Protein AF-A0A3D4P6A5-F1 (afdb_monomer)

Radius of gyration: 37.64 Å; Cα contacts (8 Å, |Δi|>4): 726; chains: 1; bounding box: 99×92×108 Å

pLDDT: mean 72.04, std 23.47, range [25.61, 98.5]

Mean predicted aligned error: 20.97 Å

Sequence (626 aa):
MYIVETNQNKIKKKSESKITTDLSWNLFAGAGEKFLGFKFADRDLQDDGTWAIVKKSKWDVDEKMWVANYDHPEYWTVPENRNVWQHSVLLKHLQGKHRGIVATSDSGVSDVPFIAADIDRHHNENAEKHIERVIRVGRQCILMFPHLRWLVEVNPNNGSSKIYGFGRKAIGICKARIMAEKLHSVVVQITGQNTEVFPHNMPQILLPFRRDKITIIAGGELNKVDRYKIINRKRVPYITYSMCEFHEWWRGSQQYDEKALIETLEKACACQVMSPIGDIAITKSLSLAQQMMEQAYREAMGFTNSDDVDVQGFALKSSEPPTGSANRISKPNGRLPKNSSQILDSIRKNPNAFDRKREFSLWLSRRLRRVPTVDEVLDAYKEHKMFNGLWEDKELKRRADFRAILPYVAKSFDASMCGHDKSQRPELDQKINLWKGRATSTFVWQTKFTTIINQKRKVDEYGTVTYSNGKKRKVCGKKLPLVMAIVEQVRSDKSDGGIPRDSIQGWWEDLADEGKLPKWSIDTWQAYRQILVQIGWICVNHDYSHRQHKAKTCKITYGNEPLVGTIYTYPSNTYSNTTTSIIVVTHSSQENLASDNDLIPRPPPMAQPPPIRRFLPSFEEQISWN

Nearest PDB structures (foldseek):
  5enq-assembly1_B  TM=6.285E-01  e=1.179E+00  Escherichia coli K-12
  4u8v-assembly1_B  TM=6.200E-01  e=1.120E+00  Escherichia coli
  7cz9-assembly2_E  TM=6.685E-01  e=4.258E+00  Klebsiella pneumoniae
  8yr0-assembly1_C  TM=6.881E-01  e=6.421E+00  Acinetobacter baumannii
  7wlv-assembly2_E  TM=3.736E-01  e=8.300E+00  Burkholderia pseudomallei K96243

Structure (mmCIF, N/CA/C/O backbone):
data_AF-A0A3D4P6A5-F1
#
_entry.id   AF-A0A3D4P6A5-F1
#
loop_
_atom_site.group_PDB
_atom_site.id
_atom_site.type_symbol
_atom_site.label_atom_id
_atom_site.label_alt_id
_atom_site.label_comp_id
_atom_site.label_asym_id
_atom_site.label_entity_id
_atom_site.label_seq_id
_atom_site.pdbx_PDB_ins_code
_atom_site.Cartn_x
_atom_site.Cartn_y
_atom_site.Cartn_z
_atom_site.occupancy
_atom_site.B_iso_or_equiv
_atom_site.auth_seq_id
_atom_site.auth_comp_id
_atom_site.auth_asym_id
_atom_site.auth_atom_id
_atom_site.pdbx_PDB_model_num
ATOM 1 N N . MET A 1 1 ? -42.056 27.464 -9.623 1.00 37.59 1 MET A N 1
ATOM 2 C CA . MET A 1 1 ? -41.024 26.913 -8.719 1.00 37.59 1 MET A CA 1
ATOM 3 C C . MET A 1 1 ? -41.623 25.664 -8.085 1.00 37.59 1 MET A C 1
ATOM 5 O O . MET A 1 1 ? -42.466 25.789 -7.212 1.00 37.59 1 MET A O 1
ATOM 9 N N . TYR A 1 2 ? -41.332 24.478 -8.626 1.00 27.17 2 TYR A N 1
ATOM 10 C CA . TYR A 1 2 ? -41.887 23.222 -8.111 1.00 27.17 2 TYR A CA 1
ATOM 11 C C . TYR A 1 2 ? -40.980 22.710 -6.991 1.00 27.17 2 TYR A C 1
ATOM 13 O O . TYR A 1 2 ? -39.830 22.353 -7.243 1.00 27.17 2 TYR A O 1
ATOM 21 N N . ILE A 1 3 ? -41.489 22.708 -5.759 1.00 34.50 3 ILE A N 1
ATOM 22 C CA . ILE A 1 3 ? -40.856 22.022 -4.633 1.00 34.50 3 ILE A CA 1
ATOM 23 C C . ILE A 1 3 ? -41.102 20.532 -4.859 1.00 34.50 3 ILE A C 1
ATOM 25 O O . ILE A 1 3 ? -42.204 20.028 -4.661 1.00 34.50 3 ILE A O 1
ATOM 29 N N . VAL A 1 4 ? -40.079 19.838 -5.349 1.00 32.28 4 VAL A N 1
ATOM 30 C CA . VAL A 1 4 ? -40.067 18.378 -5.375 1.00 32.28 4 VAL A CA 1
ATOM 31 C C . VAL A 1 4 ? -39.763 17.927 -3.951 1.00 32.28 4 VAL A C 1
ATOM 33 O O . VAL A 1 4 ? -38.607 17.914 -3.532 1.00 32.28 4 VAL A O 1
ATOM 36 N N . GLU A 1 5 ? -40.801 17.573 -3.194 1.00 36.47 5 GLU A N 1
ATOM 37 C CA . GLU A 1 5 ? -40.647 16.767 -1.984 1.00 36.47 5 GLU A CA 1
ATOM 38 C C . GLU A 1 5 ? -40.090 15.403 -2.400 1.00 36.47 5 GLU A C 1
ATOM 40 O O . GLU A 1 5 ? -40.808 14.471 -2.766 1.00 36.47 5 GLU A O 1
ATOM 45 N N . THR A 1 6 ? -38.764 15.278 -2.397 1.00 38.69 6 THR A N 1
ATOM 46 C CA . THR A 1 6 ? -38.132 13.968 -2.482 1.00 38.69 6 THR A CA 1
ATOM 47 C C . THR A 1 6 ? -38.554 13.191 -1.249 1.00 38.69 6 THR A C 1
ATOM 49 O O . THR A 1 6 ? -38.114 13.514 -0.146 1.00 38.69 6 THR A O 1
ATOM 52 N N . ASN A 1 7 ? -39.395 12.176 -1.460 1.00 37.88 7 ASN A N 1
ATOM 53 C CA . ASN A 1 7 ? -39.686 11.093 -0.529 1.00 37.88 7 ASN A CA 1
ATOM 54 C C . ASN A 1 7 ? -38.383 10.638 0.145 1.00 37.88 7 ASN A C 1
ATOM 56 O O . ASN A 1 7 ? -37.643 9.800 -0.379 1.00 37.88 7 ASN A O 1
ATOM 60 N N . GLN A 1 8 ? -38.084 11.211 1.313 1.00 40.34 8 GLN A N 1
ATOM 61 C CA . GLN A 1 8 ? -37.058 10.719 2.211 1.00 40.34 8 GLN A CA 1
ATOM 62 C C . GLN A 1 8 ? -37.577 9.388 2.737 1.00 40.34 8 GLN A C 1
ATOM 64 O O . GLN A 1 8 ? -38.232 9.307 3.775 1.00 40.34 8 GLN A O 1
ATOM 69 N N . ASN A 1 9 ? -37.312 8.328 1.973 1.00 41.47 9 ASN A N 1
ATOM 70 C CA . ASN A 1 9 ? -37.390 6.960 2.446 1.00 41.47 9 ASN A CA 1
ATOM 71 C C . ASN A 1 9 ? -36.757 6.938 3.836 1.00 41.47 9 ASN A C 1
ATOM 73 O O . ASN A 1 9 ? -35.557 7.184 3.954 1.00 41.47 9 ASN A O 1
ATOM 77 N N . LYS A 1 10 ? -37.562 6.695 4.882 1.00 47.38 10 LYS A N 1
ATOM 78 C CA . LYS A 1 10 ? -37.091 6.503 6.258 1.00 47.38 10 LYS A CA 1
ATOM 79 C C . LYS A 1 10 ? -36.053 5.386 6.229 1.00 47.38 10 LYS A C 1
ATOM 81 O O . LYS A 1 10 ? -36.399 4.206 6.299 1.00 47.38 10 LYS A O 1
ATOM 86 N N . ILE A 1 11 ? -34.779 5.747 6.088 1.00 57.59 11 ILE A N 1
ATOM 87 C CA . ILE A 1 11 ? -33.668 4.812 6.197 1.00 57.59 11 ILE A CA 1
ATOM 88 C C . ILE A 1 11 ? -33.761 4.297 7.628 1.00 57.59 11 ILE A C 1
ATOM 90 O O . ILE A 1 11 ? -33.470 5.031 8.572 1.00 57.59 11 ILE A O 1
ATOM 94 N N . LYS A 1 12 ? -34.254 3.064 7.801 1.00 73.69 12 LYS A N 1
ATOM 95 C CA . LYS A 1 12 ? -34.330 2.426 9.117 1.00 73.69 12 LYS A CA 1
ATOM 96 C C . LYS A 1 12 ? -32.937 2.515 9.737 1.00 73.69 12 LYS A C 1
ATOM 98 O O . LYS A 1 12 ? -31.997 1.926 9.197 1.00 73.69 12 LYS A O 1
ATOM 103 N N . LYS A 1 13 ? -32.803 3.273 10.834 1.00 82.75 13 LYS A N 1
ATOM 104 C CA . LYS A 1 13 ? -31.549 3.354 11.589 1.00 82.75 13 LYS A CA 1
ATOM 105 C C . LYS A 1 13 ? -31.139 1.925 11.938 1.00 82.75 13 LYS A C 1
ATOM 107 O O . LYS A 1 13 ? -31.912 1.177 12.538 1.00 82.75 13 LYS A O 1
ATOM 112 N N . LYS A 1 14 ? -29.960 1.512 11.471 1.00 88.81 14 LYS A N 1
ATOM 113 C CA . LYS A 1 14 ? -29.416 0.192 11.797 1.00 88.81 14 LYS A CA 1
ATOM 114 C C . LYS A 1 14 ? -29.109 0.160 13.293 1.00 88.81 14 LYS A C 1
ATOM 116 O O . LYS A 1 14 ? -28.666 1.158 13.847 1.00 88.81 14 LYS A O 1
ATOM 121 N N . SER A 1 15 ? -29.334 -0.982 13.936 1.00 89.75 15 SER A N 1
ATOM 122 C CA . SER A 1 15 ? -28.967 -1.157 15.342 1.00 89.75 15 SER A CA 1
ATOM 123 C C . SER A 1 15 ? -27.446 -1.233 15.519 1.00 89.75 15 SER A C 1
ATOM 125 O O . SER A 1 15 ? -26.726 -1.659 14.614 1.00 89.75 15 SER A O 1
ATOM 127 N N . GLU A 1 16 ? -26.972 -0.918 16.724 1.00 89.25 16 GLU A N 1
ATOM 128 C CA . GLU A 1 16 ? -25.567 -1.014 17.146 1.00 89.25 16 GLU A CA 1
ATOM 129 C C . GLU A 1 16 ? -24.942 -2.386 16.828 1.00 89.25 16 GLU A C 1
ATOM 131 O O . GLU A 1 16 ? -23.838 -2.493 16.287 1.00 89.25 16 GLU A O 1
ATOM 136 N N . SER A 1 17 ? -25.687 -3.465 17.089 1.00 85.81 17 SER A N 1
ATOM 137 C CA . SER A 1 17 ? -25.273 -4.839 16.778 1.00 85.81 17 SER A CA 1
ATOM 138 C C . SER A 1 17 ? -25.126 -5.076 15.270 1.00 85.81 17 SER A C 1
ATOM 140 O O . SER A 1 17 ? -24.140 -5.676 14.824 1.00 85.81 17 SER A O 1
ATOM 142 N N . LYS A 1 18 ? -26.064 -4.557 14.466 1.00 87.12 18 LYS A N 1
ATOM 143 C CA . LYS A 1 18 ? -26.013 -4.690 13.010 1.00 87.12 18 LYS A CA 1
ATOM 144 C C . LYS A 1 18 ? -24.845 -3.901 12.421 1.00 87.12 18 LYS A C 1
ATOM 146 O O . LYS A 1 18 ? -24.122 -4.448 11.596 1.00 87.12 18 LYS A O 1
ATOM 151 N N . ILE A 1 19 ? -24.618 -2.669 12.882 1.00 90.50 19 ILE A N 1
ATOM 152 C CA . ILE A 1 19 ? -23.473 -1.856 12.448 1.00 90.50 19 ILE A CA 1
ATOM 153 C C . ILE A 1 19 ? -22.151 -2.508 12.851 1.00 90.50 19 ILE A C 1
ATOM 155 O O . ILE A 1 19 ? -21.267 -2.624 12.013 1.00 90.50 19 ILE A O 1
ATOM 159 N N . THR A 1 20 ? -22.034 -3.021 14.079 1.00 89.00 20 THR A N 1
ATOM 160 C CA . THR A 1 20 ? -20.831 -3.756 14.518 1.00 89.00 20 THR A CA 1
ATOM 161 C C . THR A 1 20 ? -20.535 -4.936 13.591 1.00 89.00 20 THR A C 1
ATOM 163 O O . THR A 1 20 ? -19.392 -5.150 13.196 1.00 89.00 20 THR A O 1
ATOM 166 N N . THR A 1 21 ? -21.570 -5.687 13.207 1.00 83.81 21 THR A N 1
ATOM 167 C CA . THR A 1 21 ? -21.429 -6.817 12.280 1.00 83.81 21 THR A CA 1
ATOM 168 C C . THR A 1 21 ? -20.979 -6.346 10.896 1.00 83.81 21 THR A C 1
ATOM 170 O O . THR A 1 21 ? -20.052 -6.917 10.329 1.00 83.81 21 THR A O 1
ATOM 173 N N . ASP A 1 22 ? -21.594 -5.286 10.363 1.00 85.00 22 ASP A N 1
ATOM 174 C CA . ASP A 1 22 ? -21.256 -4.728 9.048 1.00 85.00 22 ASP A CA 1
ATOM 175 C C . ASP A 1 22 ? -19.819 -4.157 9.023 1.00 85.00 22 ASP A C 1
ATOM 177 O O . ASP A 1 22 ? -19.070 -4.387 8.073 1.00 85.00 22 ASP A O 1
ATOM 181 N N . LEU A 1 23 ? -19.391 -3.468 10.086 1.00 86.69 23 LEU A N 1
ATOM 182 C CA . LEU A 1 23 ? -18.017 -2.983 10.254 1.00 86.69 23 LEU A CA 1
ATOM 183 C C . LEU A 1 23 ? -17.017 -4.128 10.374 1.00 86.69 23 LEU A C 1
ATOM 185 O O . LEU A 1 23 ? -15.954 -4.065 9.770 1.00 86.69 23 LEU A O 1
ATOM 189 N N . SER A 1 24 ? -17.359 -5.193 11.100 1.00 82.19 24 SER A N 1
ATOM 190 C CA . SER A 1 24 ? -16.510 -6.381 11.210 1.00 82.19 24 SER A CA 1
ATOM 191 C C . SER A 1 24 ? -16.230 -7.021 9.851 1.00 82.19 24 SER A C 1
ATOM 193 O O . SER A 1 24 ? -15.202 -7.664 9.688 1.00 82.19 24 SER A O 1
ATOM 195 N N . TRP A 1 25 ? -17.115 -6.866 8.870 1.00 75.31 25 TRP A N 1
ATOM 196 C CA . TRP A 1 25 ? -16.825 -7.301 7.508 1.00 75.31 25 TRP A CA 1
ATOM 197 C C . TRP A 1 25 ? -15.890 -6.339 6.794 1.00 75.31 25 TRP A C 1
ATOM 199 O O . TRP A 1 25 ? -14.919 -6.779 6.195 1.00 75.31 25 TRP A O 1
ATOM 209 N N . ASN A 1 26 ? -16.134 -5.035 6.892 1.00 74.12 26 ASN A N 1
ATOM 210 C CA . ASN A 1 26 ? -15.316 -4.052 6.186 1.00 74.12 26 ASN A CA 1
ATOM 211 C C . ASN A 1 26 ? -13.897 -3.913 6.752 1.00 74.12 26 ASN A C 1
ATOM 213 O O . ASN A 1 26 ? -12.964 -3.683 5.989 1.00 74.12 26 ASN A O 1
ATOM 217 N N . LEU A 1 27 ? -13.733 -4.060 8.068 1.00 75.38 27 LEU A N 1
ATOM 218 C CA . LEU A 1 27 ? -12.436 -3.969 8.736 1.00 75.38 27 LEU A CA 1
ATOM 219 C C . LEU A 1 27 ? -11.581 -5.232 8.547 1.00 75.38 27 LEU A C 1
ATOM 221 O O . LEU A 1 27 ? -10.366 -5.171 8.689 1.00 75.38 27 LEU A O 1
ATOM 225 N N . PHE A 1 28 ? -12.200 -6.371 8.221 1.00 68.19 28 PHE A N 1
ATOM 226 C CA . PHE A 1 28 ? -11.521 -7.673 8.155 1.00 68.19 28 PHE A CA 1
ATOM 227 C C . PHE A 1 28 ? -11.743 -8.416 6.829 1.00 68.19 28 PHE A C 1
ATOM 229 O O . PHE A 1 28 ? -11.524 -9.629 6.750 1.00 68.19 28 PHE A O 1
ATOM 236 N N . ALA A 1 29 ? -12.219 -7.734 5.788 1.00 62.31 29 ALA A N 1
ATOM 237 C CA . ALA A 1 29 ? -12.247 -8.265 4.428 1.00 62.31 29 ALA A CA 1
ATOM 238 C C . ALA A 1 29 ? -10.860 -8.091 3.792 1.00 62.31 29 ALA A C 1
ATOM 240 O O . ALA A 1 29 ? -10.313 -6.994 3.824 1.00 62.31 29 ALA A O 1
ATOM 241 N N . GLY A 1 30 ? -10.291 -9.165 3.236 1.00 51.66 30 GLY A N 1
ATOM 242 C CA . GLY A 1 30 ? -8.973 -9.148 2.578 1.00 51.66 30 GLY A CA 1
ATOM 243 C C . GLY A 1 30 ? -7.758 -9.212 3.519 1.00 51.66 30 GLY A C 1
ATOM 244 O O . GLY A 1 30 ? -6.651 -9.499 3.068 1.00 51.66 30 GLY A O 1
ATOM 245 N N . ALA A 1 31 ? -7.953 -9.034 4.829 1.00 56.38 31 ALA A N 1
ATOM 246 C CA . ALA A 1 31 ? -6.974 -9.447 5.833 1.00 56.38 31 ALA A CA 1
ATOM 247 C C . ALA A 1 31 ? -6.941 -10.987 5.844 1.00 56.38 31 ALA A C 1
ATOM 249 O O . ALA A 1 31 ? -8.007 -11.573 6.022 1.00 56.38 31 ALA A O 1
ATOM 250 N N . GLY A 1 32 ? -5.775 -11.591 5.577 1.00 57.69 32 GLY A N 1
ATOM 251 C CA . GLY A 1 32 ? -5.526 -13.026 5.323 1.00 57.69 32 GLY A CA 1
ATOM 252 C C . GLY A 1 32 ? -6.015 -13.993 6.413 1.00 57.69 32 GLY A C 1
ATOM 253 O O . GLY A 1 32 ? -7.202 -14.020 6.724 1.00 57.69 32 GLY A O 1
ATOM 254 N N . GLU A 1 33 ? -5.150 -14.839 6.983 1.00 55.34 33 GLU A N 1
ATOM 255 C CA . GLU A 1 33 ? -5.530 -15.546 8.216 1.00 55.34 33 GLU A CA 1
ATOM 256 C C . GLU A 1 33 ? -5.775 -14.501 9.306 1.00 55.34 33 GLU A C 1
ATOM 258 O O . GLU A 1 33 ? -5.005 -13.558 9.493 1.00 55.34 33 GLU A O 1
ATOM 263 N N . LYS A 1 34 ? -6.940 -14.565 9.945 1.00 57.44 34 LYS A N 1
ATOM 264 C CA . LYS A 1 34 ? -7.447 -13.432 10.713 1.00 57.44 34 LYS A CA 1
ATOM 265 C C . LYS A 1 34 ? -7.092 -13.650 12.174 1.00 57.44 34 LYS A C 1
ATOM 267 O O . LYS A 1 34 ? -7.669 -14.496 12.839 1.00 57.44 34 LYS A O 1
ATOM 272 N N . PHE A 1 35 ? -6.130 -12.910 12.698 1.00 55.94 35 PHE A N 1
ATOM 273 C CA . PHE A 1 35 ? -5.665 -13.088 14.072 1.00 55.94 35 PHE A CA 1
ATOM 274 C C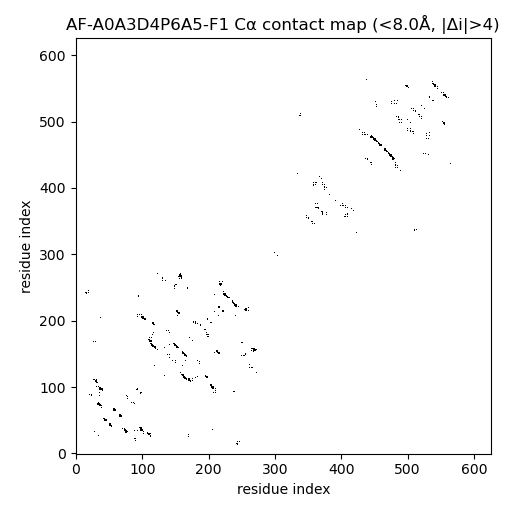 . PHE A 1 35 ? -6.630 -12.406 15.058 1.00 55.94 35 PHE A C 1
ATOM 276 O O . PHE A 1 35 ? -6.872 -11.202 14.975 1.00 55.94 35 PHE A O 1
ATOM 283 N N . LEU A 1 36 ? -7.180 -13.138 16.039 1.00 53.84 36 LEU A N 1
ATOM 284 C CA . LEU A 1 36 ? -7.924 -12.519 17.155 1.00 53.84 36 LEU A CA 1
ATOM 285 C C . LEU A 1 36 ? -6.976 -11.800 18.124 1.00 53.84 36 LEU A C 1
ATOM 287 O O . LEU A 1 36 ? -7.424 -11.020 18.964 1.00 53.84 36 LEU A O 1
ATOM 291 N N . GLY A 1 37 ? -5.669 -12.012 17.969 1.00 59.12 37 GLY A N 1
ATOM 292 C CA . GLY A 1 37 ? -4.633 -11.473 18.830 1.00 59.12 37 GLY A CA 1
ATOM 293 C C . GLY A 1 37 ? -4.553 -12.194 20.173 1.00 59.12 37 GLY A C 1
ATOM 294 O O . GLY A 1 37 ? -5.185 -13.227 20.395 1.00 59.12 37 GLY A O 1
ATOM 295 N N . PHE A 1 38 ? -3.774 -11.628 21.090 1.00 58.22 38 PHE A N 1
ATOM 296 C CA . PHE A 1 38 ? -3.602 -12.183 22.430 1.00 58.22 38 PHE A CA 1
ATOM 297 C C . PHE A 1 38 ? -4.849 -11.949 23.287 1.00 58.22 38 PHE A C 1
ATOM 299 O O . PHE A 1 38 ? -5.415 -10.845 23.304 1.00 58.22 38 PHE A O 1
ATOM 306 N N . LYS A 1 39 ? -5.275 -12.990 24.008 1.00 63.34 39 LYS A N 1
ATOM 307 C CA . LYS A 1 39 ? -6.308 -12.879 25.039 1.00 63.34 39 LYS A CA 1
ATOM 308 C C . LYS A 1 39 ? -5.800 -11.941 26.143 1.00 63.34 39 LYS A C 1
ATOM 310 O O . LYS A 1 39 ? -4.630 -11.998 26.516 1.00 63.34 39 LYS A O 1
ATOM 315 N N . PHE A 1 40 ? -6.650 -11.053 26.654 1.00 59.03 40 PHE A N 1
ATOM 316 C CA . PHE A 1 40 ? -6.296 -10.310 27.863 1.00 59.03 40 PHE A CA 1
ATOM 317 C C . PHE A 1 40 ? -6.134 -11.292 29.027 1.00 59.03 40 PHE A C 1
ATOM 319 O O . PHE A 1 40 ? -6.853 -12.289 29.106 1.00 59.03 40 PHE A O 1
ATOM 326 N N . ALA A 1 41 ? -5.212 -10.987 29.941 1.00 58.19 41 ALA A N 1
ATOM 327 C CA . ALA A 1 41 ? -5.218 -11.618 31.250 1.00 58.19 41 ALA A CA 1
ATOM 328 C C . ALA A 1 41 ? -6.599 -11.448 31.873 1.00 58.19 41 ALA A C 1
ATOM 330 O O . ALA A 1 41 ? -7.063 -10.317 32.032 1.00 58.19 41 ALA A O 1
ATOM 331 N N . ASP A 1 42 ? -7.252 -12.573 32.177 1.00 60.97 42 ASP A N 1
ATOM 332 C CA . ASP A 1 42 ? -8.424 -12.553 33.039 1.00 60.97 42 ASP A CA 1
ATOM 333 C C . ASP A 1 42 ? -7.918 -11.941 34.356 1.00 60.97 42 ASP A C 1
ATOM 335 O O . ASP A 1 42 ? -6.938 -12.420 34.930 1.00 60.97 42 ASP A O 1
ATOM 339 N N . ARG A 1 43 ? -8.490 -10.807 34.765 1.00 56.19 43 ARG A N 1
ATOM 340 C CA . ARG A 1 43 ? -8.170 -10.158 36.036 1.00 56.19 43 ARG A CA 1
ATOM 341 C C . ARG A 1 43 ? -9.418 -10.176 36.895 1.00 56.19 43 ARG A C 1
ATOM 343 O O . ARG A 1 43 ? -10.472 -9.762 36.415 1.00 56.19 43 ARG A O 1
ATOM 350 N N . ASP A 1 44 ? -9.270 -10.609 38.136 1.00 62.03 44 ASP A N 1
ATOM 351 C CA . ASP A 1 44 ? -10.329 -10.549 39.135 1.00 62.03 44 ASP A CA 1
ATOM 352 C C . ASP A 1 44 ? -10.042 -9.377 40.069 1.00 62.03 44 ASP A C 1
ATOM 354 O O . ASP A 1 44 ? -8.917 -9.216 40.559 1.00 62.03 44 ASP A O 1
ATOM 358 N N . LEU A 1 45 ? -11.066 -8.549 40.283 1.00 53.56 45 LEU A N 1
ATOM 359 C CA . LEU A 1 45 ? -11.047 -7.527 41.319 1.00 53.56 45 LEU A CA 1
ATOM 360 C C . LEU A 1 45 ? -11.026 -8.258 42.663 1.00 53.56 45 LEU A C 1
ATOM 362 O O . LEU A 1 45 ? -11.947 -9.013 42.967 1.00 53.56 45 LEU A O 1
ATOM 366 N N . GLN A 1 46 ? -9.943 -8.083 43.402 1.00 72.94 46 GLN A N 1
ATOM 367 C CA . GLN A 1 46 ? -9.762 -8.631 44.735 1.00 72.94 46 GLN A CA 1
ATOM 368 C C . GLN A 1 46 ? -10.551 -7.800 45.751 1.00 72.94 46 GLN A C 1
ATOM 370 O O . GLN A 1 46 ? -10.932 -6.658 45.481 1.00 72.94 46 GLN A O 1
ATOM 375 N N . ASP A 1 47 ? -10.757 -8.366 46.938 1.00 61.62 47 ASP A N 1
ATOM 376 C CA . ASP A 1 47 ? -11.489 -7.712 48.030 1.00 61.62 47 ASP A CA 1
ATOM 377 C C . ASP A 1 47 ? -10.823 -6.401 48.492 1.00 61.62 47 ASP A C 1
ATOM 379 O O . ASP A 1 47 ? -11.493 -5.512 49.012 1.00 61.62 47 ASP A O 1
ATOM 383 N N . ASP A 1 48 ? -9.518 -6.246 48.253 1.00 64.81 48 ASP A N 1
ATOM 384 C CA . ASP A 1 48 ? -8.746 -5.031 48.545 1.00 64.81 48 ASP A CA 1
ATOM 385 C C . ASP A 1 48 ? -8.846 -3.947 47.448 1.00 64.81 48 ASP A C 1
ATOM 387 O O . ASP A 1 48 ? -8.201 -2.901 47.533 1.00 64.81 48 ASP A O 1
ATOM 391 N N . GLY A 1 49 ? -9.645 -4.187 46.403 1.00 56.50 49 GLY A N 1
ATOM 392 C CA . GLY A 1 49 ? -9.819 -3.285 45.265 1.00 56.50 49 GLY A CA 1
ATOM 393 C C . GLY A 1 49 ? -8.705 -3.360 44.214 1.00 56.50 49 GLY A C 1
ATOM 394 O O . GLY A 1 49 ? -8.769 -2.648 43.206 1.00 56.50 49 GLY A O 1
ATOM 395 N N . THR A 1 50 ? -7.698 -4.219 44.395 1.00 53.78 50 THR A N 1
ATOM 396 C CA . THR A 1 50 ? -6.659 -4.457 43.389 1.00 53.78 50 THR A CA 1
ATOM 397 C C . THR A 1 50 ? -7.130 -5.456 42.332 1.00 53.78 50 THR A C 1
ATOM 399 O O . THR A 1 50 ? -8.012 -6.279 42.555 1.00 53.78 50 THR A O 1
ATOM 402 N N . TRP A 1 51 ? -6.561 -5.389 41.129 1.00 53.75 51 TRP A N 1
ATOM 403 C CA . TRP A 1 51 ? -6.845 -6.360 40.071 1.00 53.75 51 TRP A CA 1
ATOM 404 C C . TRP A 1 51 ? -5.728 -7.401 40.020 1.00 53.75 51 TRP A C 1
ATOM 406 O O . TRP A 1 51 ? -4.643 -7.106 39.513 1.00 53.75 51 TRP A O 1
ATOM 416 N N . ALA A 1 52 ? -5.992 -8.624 40.481 1.00 63.03 52 ALA A N 1
ATOM 417 C CA . ALA A 1 52 ? -5.040 -9.725 40.364 1.00 63.03 52 ALA A CA 1
ATOM 418 C C . ALA A 1 52 ? -5.262 -10.496 39.060 1.00 63.03 52 ALA A C 1
ATOM 420 O O . ALA A 1 52 ? -6.392 -10.705 38.621 1.00 63.03 52 ALA A O 1
ATOM 421 N N . ILE A 1 53 ? -4.173 -10.934 38.426 1.00 58.84 53 ILE A N 1
ATOM 422 C CA . ILE A 1 53 ? -4.247 -11.820 37.263 1.00 58.84 53 ILE A CA 1
ATOM 423 C C . ILE A 1 53 ? -4.742 -13.191 37.734 1.00 58.84 53 ILE A C 1
ATOM 425 O O . ILE A 1 53 ? -4.086 -13.847 38.542 1.00 58.84 53 ILE A O 1
ATOM 429 N N . VAL A 1 54 ? -5.867 -13.647 37.185 1.00 61.41 54 VAL A N 1
ATOM 430 C CA . VAL A 1 54 ? -6.406 -14.985 37.418 1.00 61.41 54 VAL A CA 1
ATOM 431 C C . VAL A 1 54 ? -5.446 -15.985 36.782 1.00 61.41 54 VAL A C 1
ATOM 433 O O . VAL A 1 54 ? -5.448 -16.199 35.566 1.00 61.41 54 VAL A O 1
ATOM 436 N N . LYS A 1 55 ? -4.577 -16.599 37.590 1.00 52.25 55 LYS A N 1
ATOM 437 C CA . LYS A 1 55 ? -3.739 -17.721 37.153 1.00 52.25 55 LYS A CA 1
ATOM 438 C C . LYS A 1 55 ? -4.637 -18.934 36.896 1.00 52.25 55 LYS A C 1
ATOM 440 O O . LYS A 1 55 ? -4.811 -19.782 37.761 1.00 52.25 55 LYS A O 1
ATOM 445 N N . LYS A 1 56 ? -5.205 -19.052 35.695 1.00 49.28 56 LYS A N 1
ATOM 446 C CA . LYS A 1 56 ? -5.666 -20.354 35.195 1.00 49.28 56 LYS A CA 1
ATOM 447 C C . LYS A 1 56 ? -4.453 -21.087 34.645 1.00 49.28 56 LYS A C 1
ATOM 449 O O . LYS A 1 56 ? -4.164 -21.004 33.457 1.00 49.28 56 LYS A O 1
ATOM 454 N N . SER A 1 57 ? -3.701 -21.733 35.522 1.00 43.31 57 SER A N 1
ATOM 455 C CA . SER A 1 57 ? -2.620 -22.627 35.132 1.00 43.31 57 SER A CA 1
ATOM 456 C C . SER A 1 57 ? -3.212 -23.995 34.773 1.00 43.31 57 SER A C 1
ATOM 458 O O . SER A 1 57 ? -4.076 -24.511 35.484 1.00 43.31 57 SER A O 1
ATOM 460 N N . LYS A 1 58 ? -2.792 -24.571 33.643 1.00 44.59 58 LYS A N 1
ATOM 461 C CA . LYS A 1 58 ? -3.020 -25.989 33.339 1.00 44.59 58 LYS A CA 1
ATOM 462 C C . LYS A 1 58 ? -1.695 -26.688 33.629 1.00 44.59 58 LYS A C 1
ATOM 464 O O . LYS A 1 58 ? -0.648 -26.183 33.240 1.00 44.59 58 LYS A O 1
ATOM 469 N N . TRP A 1 59 ? -1.730 -27.779 34.386 1.00 44.09 59 TRP A N 1
ATOM 470 C CA . TRP A 1 59 ? -0.539 -28.597 34.592 1.00 44.09 59 TRP A CA 1
ATOM 471 C C . TRP A 1 59 ? -0.246 -29.316 33.278 1.00 44.09 59 TRP A C 1
ATOM 473 O O . TRP A 1 59 ? -1.082 -30.102 32.821 1.00 44.09 59 TRP A O 1
ATOM 483 N N . ASP A 1 60 ? 0.879 -28.987 32.648 1.00 51.00 60 ASP A N 1
ATOM 484 C CA . ASP A 1 60 ? 1.352 -29.736 31.493 1.00 51.00 60 ASP A CA 1
ATOM 485 C C . ASP A 1 60 ? 2.076 -30.984 32.005 1.00 51.00 60 ASP A C 1
ATOM 487 O O . ASP A 1 60 ? 3.044 -30.900 32.767 1.00 51.00 60 ASP A O 1
ATOM 491 N N . VAL A 1 61 ? 1.527 -32.150 31.667 1.00 57.22 61 VAL A N 1
ATOM 492 C CA . VAL A 1 61 ? 2.007 -33.439 32.176 1.00 57.22 61 VAL A CA 1
ATOM 493 C C . VAL A 1 61 ? 3.351 -33.793 31.541 1.00 57.22 61 VAL A C 1
ATOM 495 O O . VAL A 1 61 ? 4.181 -34.413 32.209 1.00 57.22 61 VAL A O 1
ATOM 498 N N . ASP A 1 62 ? 3.585 -33.346 30.307 1.00 57.69 62 ASP A N 1
ATOM 499 C CA . ASP A 1 62 ? 4.784 -33.684 29.542 1.00 57.69 62 ASP A CA 1
ATOM 500 C C . ASP A 1 62 ? 5.967 -32.787 29.937 1.00 57.69 62 ASP A C 1
ATOM 502 O O . ASP A 1 62 ? 7.102 -33.256 30.020 1.00 57.69 62 ASP A O 1
ATOM 506 N N . GLU A 1 63 ? 5.705 -31.526 30.296 1.00 49.69 63 GLU A N 1
ATOM 507 C CA . GLU A 1 63 ? 6.750 -30.570 30.698 1.00 49.69 63 GLU A CA 1
ATOM 508 C C . GLU A 1 63 ? 6.925 -30.425 32.221 1.00 49.69 63 GLU A C 1
ATOM 510 O O . GLU A 1 63 ? 7.818 -29.709 32.677 1.00 49.69 63 GLU A O 1
ATOM 515 N N . LYS A 1 64 ? 6.096 -31.104 33.033 1.00 43.16 64 LYS A N 1
ATOM 516 C CA . LYS A 1 64 ? 6.090 -31.019 34.512 1.00 43.16 64 LYS A CA 1
ATOM 517 C C . LYS A 1 64 ? 6.138 -29.578 35.047 1.00 43.16 64 LYS A C 1
ATOM 519 O O . LYS A 1 64 ? 6.744 -29.317 36.089 1.00 43.16 64 LYS A O 1
ATOM 524 N N . MET A 1 65 ? 5.482 -28.641 34.366 1.00 38.53 65 MET A N 1
ATOM 525 C CA . MET A 1 65 ? 5.366 -27.264 34.834 1.00 38.53 65 MET A CA 1
ATOM 526 C C . MET A 1 65 ? 3.931 -26.753 34.744 1.00 38.53 65 MET A C 1
ATOM 528 O O . MET A 1 65 ? 3.115 -27.190 33.930 1.00 38.53 65 MET A O 1
ATOM 532 N N . TRP A 1 66 ? 3.619 -25.783 35.600 1.00 39.41 66 TRP A N 1
ATOM 533 C CA . TRP A 1 66 ? 2.405 -24.990 35.468 1.00 39.41 66 TRP A CA 1
ATOM 534 C C . TRP A 1 66 ? 2.575 -24.016 34.303 1.00 39.41 66 TRP A C 1
ATOM 536 O O . TRP A 1 66 ? 3.102 -22.920 34.486 1.00 39.41 66 TRP A O 1
ATOM 546 N N . VAL A 1 67 ? 2.100 -24.397 33.119 1.00 42.03 67 VAL A N 1
ATOM 547 C CA . VAL A 1 67 ? 2.042 -23.481 31.981 1.00 42.03 67 VAL A CA 1
ATOM 548 C C . VAL A 1 67 ? 0.871 -22.534 32.233 1.00 42.03 67 VAL A C 1
ATOM 550 O O . VAL A 1 67 ? -0.296 -22.935 32.359 1.00 42.03 67 VAL A O 1
ATOM 553 N N . ALA A 1 68 ? 1.180 -21.251 32.412 1.00 45.34 68 ALA A N 1
ATOM 554 C CA . ALA A 1 68 ? 0.151 -20.230 32.441 1.00 45.34 68 ALA A CA 1
ATOM 555 C C . ALA A 1 68 ? -0.502 -20.226 31.052 1.00 45.34 68 ALA A C 1
ATOM 557 O O . ALA A 1 68 ? 0.191 -20.176 30.047 1.00 45.34 68 ALA A O 1
ATOM 558 N N . ASN A 1 69 ? -1.826 -20.354 30.983 1.00 45.12 69 ASN A N 1
ATOM 559 C CA . ASN A 1 69 ? -2.574 -20.616 29.747 1.00 45.12 69 ASN A CA 1
ATOM 560 C C . ASN A 1 69 ? -2.677 -19.344 28.863 1.00 45.12 69 ASN A C 1
ATOM 562 O O . ASN A 1 69 ? -3.774 -18.885 28.538 1.00 45.12 69 ASN A O 1
ATOM 566 N N . TYR A 1 70 ? -1.532 -18.719 28.571 1.00 50.75 70 TYR A N 1
ATOM 567 C CA . TYR A 1 70 ? -1.383 -17.415 27.928 1.00 50.75 70 TYR A CA 1
ATOM 568 C C . TYR A 1 70 ? -0.855 -17.475 26.491 1.00 50.75 70 TYR A C 1
ATOM 570 O O . TYR A 1 70 ? -0.954 -16.472 25.786 1.00 50.75 70 TYR A O 1
ATOM 578 N N . ASP A 1 71 ? -0.379 -18.623 26.010 1.00 47.72 71 ASP A N 1
ATOM 579 C CA . ASP A 1 71 ? 0.689 -18.572 25.001 1.00 47.72 71 ASP A CA 1
ATOM 580 C C . ASP A 1 71 ? 0.312 -18.939 23.569 1.00 47.72 71 ASP A C 1
ATOM 582 O O . ASP A 1 71 ? 1.194 -19.071 22.718 1.00 47.72 71 ASP A O 1
ATOM 586 N N . HIS A 1 72 ? -0.977 -19.010 23.232 1.00 52.22 72 HIS A N 1
ATOM 587 C CA . HIS A 1 72 ? -1.366 -19.150 21.830 1.00 52.22 72 HIS A CA 1
ATOM 588 C C . HIS A 1 72 ? -2.246 -17.986 21.367 1.00 52.22 72 HIS A C 1
ATOM 590 O O . HIS A 1 72 ? -3.331 -17.781 21.925 1.00 52.22 72 HIS A O 1
ATOM 596 N N . PRO A 1 73 ? -1.807 -17.200 20.358 1.00 54.47 73 PRO A N 1
ATOM 597 C CA . PRO A 1 73 ? -2.703 -16.265 19.695 1.00 54.47 73 PRO A CA 1
ATOM 598 C C . PRO A 1 73 ? -3.918 -17.052 19.197 1.00 54.47 73 PRO A C 1
ATOM 600 O O . PRO A 1 73 ? -3.775 -18.083 18.542 1.00 54.47 73 PRO A O 1
ATOM 603 N N . GLU A 1 74 ? -5.128 -16.603 19.537 1.00 58.84 74 GLU A N 1
ATOM 604 C CA . GLU A 1 74 ? -6.319 -17.242 18.986 1.00 58.84 74 GLU A CA 1
ATOM 605 C C . GLU A 1 74 ? -6.425 -16.859 17.506 1.00 58.84 74 GLU A C 1
ATOM 607 O O . GLU A 1 74 ? -6.486 -15.679 17.143 1.00 58.84 74 GLU A O 1
ATOM 612 N N . TYR A 1 75 ? -6.467 -17.864 16.640 1.00 58.84 75 TYR A N 1
ATOM 613 C CA . TYR A 1 75 ? -6.706 -17.673 15.218 1.00 58.84 75 TYR A CA 1
ATOM 614 C C . TYR A 1 75 ? -8.213 -17.620 14.971 1.00 58.84 75 TYR A C 1
ATOM 616 O O . TYR A 1 75 ? -8.979 -18.453 15.463 1.00 58.84 75 TYR A O 1
ATOM 624 N N . TRP A 1 76 ? -8.668 -16.632 14.205 1.00 58.38 76 TRP A N 1
ATOM 625 C CA . TRP A 1 76 ? -10.004 -16.654 13.632 1.00 58.38 76 TRP A CA 1
ATOM 626 C C . TRP A 1 76 ? -9.962 -17.414 12.312 1.00 58.38 76 TRP A C 1
ATOM 628 O O . TRP A 1 76 ? -9.631 -16.872 11.259 1.00 58.38 76 TRP A O 1
ATOM 638 N N . THR A 1 77 ? -10.384 -18.670 12.360 1.00 57.03 77 THR A N 1
ATOM 639 C CA . THR A 1 77 ? -10.865 -19.373 11.175 1.00 57.03 77 THR A CA 1
ATOM 640 C C . THR A 1 77 ? -12.248 -18.824 10.842 1.00 57.03 77 THR A C 1
ATOM 642 O O . THR A 1 77 ? -13.171 -18.901 11.659 1.00 57.03 77 THR A O 1
ATOM 645 N N . VAL A 1 78 ? -12.401 -18.225 9.656 1.00 55.41 78 VAL A N 1
ATOM 646 C CA . VAL A 1 78 ? -13.727 -17.859 9.143 1.00 55.41 78 VAL A CA 1
ATOM 647 C C . VAL A 1 78 ? -14.503 -19.169 8.990 1.00 55.41 78 VAL A C 1
ATOM 649 O O . VAL A 1 78 ? -14.077 -20.007 8.199 1.00 55.41 78 VAL A O 1
ATOM 652 N N . PRO A 1 79 ? -15.600 -19.392 9.736 1.00 54.34 79 PRO A N 1
ATOM 653 C CA . PRO A 1 79 ? -16.347 -20.634 9.605 1.00 54.34 79 PRO A CA 1
ATOM 654 C C . PRO A 1 79 ? -16.853 -20.764 8.165 1.00 54.34 79 PRO A C 1
ATOM 656 O O . PRO A 1 79 ? -17.444 -19.817 7.649 1.00 54.34 79 PRO A O 1
ATOM 659 N N . GLU A 1 80 ? -16.677 -21.927 7.532 1.00 52.69 80 GLU A N 1
ATOM 660 C CA . GLU A 1 80 ? -17.176 -22.194 6.167 1.00 52.69 80 GLU A CA 1
ATOM 661 C C . GLU A 1 80 ? -18.719 -22.129 6.073 1.00 52.69 80 GLU A C 1
ATOM 663 O O . GLU A 1 80 ? -19.301 -22.041 4.993 1.00 52.69 80 GLU A O 1
ATOM 668 N N . ASN A 1 81 ? -19.404 -22.116 7.222 1.00 50.56 81 ASN A N 1
ATOM 669 C CA . ASN A 1 81 ? -20.852 -22.259 7.339 1.00 50.56 81 ASN A CA 1
ATOM 670 C C . ASN A 1 81 ? -21.605 -20.918 7.466 1.00 50.56 81 ASN A C 1
ATOM 672 O O . ASN A 1 81 ? -21.075 -19.905 7.920 1.00 50.56 81 ASN A O 1
ATOM 676 N N . ARG A 1 82 ? -22.916 -20.943 7.161 1.00 49.03 82 ARG A N 1
ATOM 677 C CA . ARG A 1 82 ? -23.882 -19.811 7.117 1.00 49.03 82 ARG A CA 1
ATOM 678 C C . ARG A 1 82 ? -24.050 -18.971 8.407 1.00 49.03 82 ARG A C 1
ATOM 680 O O . ARG A 1 82 ? -24.885 -18.069 8.428 1.00 49.03 82 ARG A O 1
ATOM 687 N N . ASN A 1 83 ? -23.265 -19.216 9.457 1.00 55.66 83 ASN A N 1
ATOM 688 C CA . ASN A 1 83 ? -23.329 -18.528 10.753 1.00 55.66 83 ASN A CA 1
ATOM 689 C C . ASN A 1 83 ? -22.173 -17.542 10.991 1.00 55.66 83 ASN A C 1
ATOM 691 O O . ASN A 1 83 ? -21.920 -17.163 12.132 1.00 55.66 83 ASN A O 1
ATOM 695 N N . VAL A 1 84 ? -21.485 -17.079 9.943 1.00 53.72 84 VAL A N 1
ATOM 696 C CA . VAL A 1 84 ? -20.331 -16.163 10.064 1.00 53.72 84 VAL A CA 1
ATOM 697 C C . VAL A 1 84 ? -20.635 -14.910 10.907 1.00 53.72 84 VAL A C 1
ATOM 699 O O . VAL A 1 84 ? -19.776 -14.419 11.634 1.00 53.72 84 VAL A O 1
ATOM 702 N N . TRP A 1 85 ? -21.883 -14.434 10.902 1.00 53.56 85 TRP A N 1
ATOM 703 C CA . TRP A 1 85 ? -22.357 -13.301 11.716 1.00 53.56 85 TRP A CA 1
ATOM 704 C C . TRP A 1 85 ? -22.251 -13.532 13.233 1.00 53.56 85 TRP A C 1
ATOM 706 O O . TRP A 1 85 ? -22.117 -12.570 13.984 1.00 53.56 85 TRP A O 1
ATOM 716 N N . GLN A 1 86 ? -22.292 -14.786 13.695 1.00 58.81 86 GLN A N 1
ATOM 717 C CA . GLN A 1 86 ? -22.127 -15.139 15.111 1.00 58.81 86 GLN A CA 1
ATOM 718 C C . GLN A 1 86 ? -20.660 -15.039 15.569 1.00 58.81 86 GLN A C 1
ATOM 720 O O . GLN A 1 86 ? -20.387 -15.015 16.768 1.00 58.81 86 GLN A O 1
ATOM 725 N N . HIS A 1 87 ? -19.719 -14.918 14.627 1.00 59.97 87 HIS A N 1
ATOM 726 C CA . HIS A 1 87 ? -18.277 -14.903 14.866 1.00 59.97 87 HIS A CA 1
ATOM 727 C C . HIS A 1 87 ? -17.642 -13.564 14.447 1.00 59.97 87 HIS A C 1
ATOM 729 O O . HIS A 1 87 ? -16.679 -13.530 13.688 1.00 59.97 87 HIS A O 1
ATOM 735 N N . SER A 1 88 ? -18.171 -12.437 14.939 1.00 72.06 88 SER A N 1
ATOM 736 C CA . SER A 1 88 ? -17.574 -11.115 14.692 1.00 72.06 88 SER A CA 1
ATOM 737 C C . SER A 1 88 ? -16.317 -10.891 15.550 1.00 72.06 88 SER A C 1
ATOM 739 O O . SER A 1 88 ? -16.400 -10.793 16.777 1.00 72.06 88 SER A O 1
ATOM 741 N N . VAL A 1 89 ? -15.154 -10.756 14.901 1.00 73.06 89 VAL A N 1
ATOM 742 C CA . VAL A 1 89 ? -13.877 -10.389 15.553 1.00 73.06 89 VAL A CA 1
ATOM 743 C C . VAL A 1 89 ? -13.987 -9.060 16.272 1.00 73.06 89 VAL A C 1
ATOM 745 O O . VAL A 1 89 ? -13.589 -8.952 17.429 1.00 73.06 89 VAL A O 1
ATOM 748 N N . LEU A 1 90 ? -14.591 -8.070 15.610 1.00 81.25 90 LEU A N 1
ATOM 749 C CA . LEU A 1 90 ? -14.798 -6.757 16.200 1.00 81.25 90 LEU A CA 1
ATOM 750 C C . LEU A 1 90 ? -15.612 -6.866 17.492 1.00 81.25 90 LEU A C 1
ATOM 752 O O . LEU A 1 90 ? -15.245 -6.273 18.496 1.00 81.25 90 LEU A O 1
ATOM 756 N N . LEU A 1 91 ? -16.669 -7.686 17.516 1.00 83.12 91 LEU A N 1
ATOM 757 C CA . LEU A 1 91 ? -17.456 -7.890 18.731 1.00 83.12 91 LEU A CA 1
ATOM 758 C C . LEU A 1 91 ? -16.628 -8.513 19.868 1.00 83.12 91 LEU A C 1
ATOM 760 O O . LEU A 1 91 ? -16.753 -8.077 21.011 1.00 83.12 91 LEU A O 1
ATOM 764 N N . LYS A 1 92 ? -15.779 -9.507 19.575 1.00 79.56 92 LYS A N 1
ATOM 765 C CA . LYS A 1 92 ? -14.875 -10.113 20.570 1.00 79.56 92 LYS A CA 1
ATOM 766 C C . LYS A 1 92 ? -13.834 -9.115 21.095 1.00 79.56 92 LYS A C 1
ATOM 768 O O . LYS A 1 92 ? -13.572 -9.097 22.298 1.00 79.56 92 LYS A O 1
ATOM 773 N N . HIS A 1 93 ? -13.277 -8.284 20.215 1.00 83.88 93 HIS A N 1
ATOM 774 C CA . HIS A 1 93 ? -12.351 -7.209 20.571 1.00 83.88 93 HIS A CA 1
ATOM 775 C C . HIS A 1 93 ? -13.025 -6.174 21.486 1.00 83.88 93 HIS A C 1
ATOM 777 O O . HIS A 1 93 ? -12.552 -5.915 22.589 1.00 83.88 93 HIS A O 1
ATOM 783 N N . LEU A 1 94 ? -14.209 -5.692 21.098 1.00 86.62 94 LEU A N 1
ATOM 784 C CA . LEU A 1 94 ? -15.013 -4.727 21.856 1.00 86.62 94 LEU A CA 1
ATOM 785 C C . LEU A 1 94 ? -15.459 -5.241 23.236 1.00 86.62 94 LEU A C 1
ATOM 787 O O . LEU A 1 94 ? -15.701 -4.444 24.140 1.00 86.62 94 LEU A O 1
ATOM 791 N N . GLN A 1 95 ? -15.561 -6.561 23.424 1.00 84.31 95 GLN A N 1
ATOM 792 C CA . GLN A 1 95 ? -15.809 -7.182 24.734 1.00 84.31 95 GLN A CA 1
ATOM 793 C C . GLN A 1 95 ? -14.595 -7.125 25.678 1.00 84.31 95 GLN A C 1
ATOM 795 O O . GLN A 1 95 ? -14.720 -7.539 26.832 1.00 84.31 95 GLN A O 1
ATOM 800 N N . GLY A 1 96 ? -13.431 -6.669 25.203 1.00 74.88 96 GLY A N 1
ATOM 801 C CA . GLY A 1 96 ? -12.185 -6.634 25.967 1.00 74.88 96 GLY A CA 1
ATOM 802 C C . GLY A 1 96 ? -11.583 -8.016 26.219 1.00 74.88 96 GLY A C 1
ATOM 803 O O . GLY A 1 96 ? -10.773 -8.164 27.123 1.00 74.88 96 GLY A O 1
ATOM 804 N N . LYS A 1 97 ? -11.990 -9.044 25.459 1.00 69.31 97 LYS A N 1
ATOM 805 C CA . LYS A 1 97 ? -11.436 -10.401 25.604 1.00 69.31 97 LYS A CA 1
ATOM 806 C C . LYS A 1 97 ? -10.090 -10.559 24.910 1.00 69.31 97 LYS A C 1
ATOM 808 O O . LYS A 1 97 ? -9.242 -11.289 25.409 1.00 69.31 97 LYS A O 1
ATOM 813 N N . HIS A 1 98 ? -9.888 -9.865 23.791 1.00 70.38 98 HIS A N 1
ATOM 814 C CA . HIS A 1 98 ? -8.653 -9.940 23.015 1.00 70.38 98 HIS A CA 1
ATOM 815 C C . HIS A 1 98 ? -8.188 -8.556 22.595 1.00 70.38 98 HIS A C 1
ATOM 817 O O . HIS A 1 98 ? -9.005 -7.687 22.278 1.00 70.38 98 HIS A O 1
ATOM 823 N N . ARG A 1 99 ? -6.867 -8.372 22.537 1.00 66.00 99 ARG A N 1
ATOM 824 C CA . ARG A 1 99 ? -6.277 -7.119 22.057 1.00 66.00 99 ARG A CA 1
ATOM 825 C C . ARG A 1 99 ? -6.537 -6.890 20.569 1.00 66.00 99 ARG A C 1
ATOM 827 O O . ARG A 1 99 ? -6.578 -5.735 20.168 1.00 66.00 99 ARG A O 1
ATOM 834 N N . GLY A 1 100 ? -6.827 -7.952 19.804 1.00 65.38 100 GLY A N 1
ATOM 835 C CA . GLY A 1 100 ? -7.064 -7.879 18.365 1.00 65.38 100 GLY A CA 1
ATOM 836 C C . GLY A 1 100 ? -5.784 -7.536 17.618 1.00 65.38 100 GLY A C 1
ATOM 837 O O . GLY A 1 100 ? -5.108 -6.587 17.994 1.00 65.38 100 GLY A O 1
ATOM 838 N N . ILE A 1 101 ? -5.420 -8.292 16.585 1.00 66.50 101 ILE A N 1
ATOM 839 C CA . ILE A 1 101 ? -4.208 -8.006 15.811 1.00 66.50 101 ILE A CA 1
ATOM 840 C C . ILE A 1 101 ? -4.548 -7.995 14.329 1.00 66.50 101 ILE A C 1
ATOM 842 O O . ILE A 1 101 ? -5.228 -8.887 13.831 1.00 66.50 101 ILE A O 1
ATOM 846 N N . VAL A 1 102 ? -4.045 -6.990 13.620 1.00 69.19 102 VAL A N 1
ATOM 847 C CA . VAL A 1 102 ? -3.915 -7.044 12.164 1.00 69.19 102 VAL A CA 1
ATOM 848 C C . VAL A 1 102 ? -2.452 -7.333 11.872 1.00 69.19 102 VAL A C 1
ATOM 850 O O . VAL A 1 102 ? -1.605 -6.515 12.213 1.00 69.19 102 VAL A O 1
ATOM 853 N N . ALA A 1 103 ? -2.158 -8.489 11.279 1.00 67.56 103 ALA A N 1
ATOM 854 C CA . ALA A 1 103 ? -0.808 -8.904 10.907 1.00 67.56 103 ALA A CA 1
ATOM 855 C C . ALA A 1 103 ? -0.666 -8.973 9.383 1.00 67.56 103 ALA A C 1
ATOM 857 O O . ALA A 1 103 ? -1.631 -9.242 8.670 1.00 67.56 103 ALA A O 1
ATOM 858 N N . THR A 1 104 ? 0.541 -8.704 8.889 1.00 67.94 104 THR A N 1
ATOM 859 C CA . THR A 1 104 ? 0.913 -8.722 7.461 1.00 67.94 104 THR A CA 1
ATOM 860 C C . THR A 1 104 ? 2.130 -9.600 7.176 1.00 67.94 104 THR A C 1
ATOM 862 O O . THR A 1 104 ? 2.660 -9.571 6.064 1.00 67.94 104 THR A O 1
ATOM 865 N N . SER A 1 105 ? 2.575 -10.365 8.178 1.00 58.84 105 SER A N 1
ATOM 866 C CA . SER A 1 105 ? 3.663 -11.345 8.080 1.00 58.84 105 SER A CA 1
ATOM 867 C C . SER A 1 105 ? 3.325 -12.517 7.159 1.00 58.84 105 SER A C 1
ATOM 869 O O . SER A 1 105 ? 4.232 -13.156 6.631 1.00 58.84 105 SER A O 1
ATOM 871 N N . ASP A 1 106 ? 2.038 -12.769 6.923 1.00 59.00 106 ASP A N 1
ATOM 872 C CA . ASP A 1 106 ? 1.591 -13.958 6.209 1.00 59.00 106 ASP A CA 1
ATOM 873 C C . ASP A 1 106 ? 1.370 -13.673 4.724 1.00 59.00 106 ASP A C 1
ATOM 875 O O . ASP A 1 106 ? 0.828 -12.638 4.324 1.00 59.00 106 ASP A O 1
ATOM 879 N N . SER A 1 107 ? 1.737 -14.645 3.889 1.00 53.66 107 SER A N 1
ATOM 880 C CA . SER A 1 107 ? 1.712 -14.569 2.420 1.00 53.66 107 SER A CA 1
ATOM 881 C C . SER A 1 107 ? 0.314 -14.432 1.779 1.00 53.66 107 SER A C 1
ATOM 883 O O . SER A 1 107 ? 0.202 -14.438 0.555 1.00 53.66 107 SER A O 1
ATOM 885 N N . GLY A 1 108 ? -0.751 -14.265 2.574 1.00 67.38 108 GLY A N 1
ATOM 886 C CA . GLY A 1 108 ? -2.146 -14.228 2.119 1.00 67.38 108 GLY A CA 1
ATOM 887 C C . GLY A 1 108 ? -2.900 -12.912 2.338 1.00 67.38 108 GLY A C 1
ATOM 888 O O . GLY A 1 108 ? -4.075 -12.833 1.984 1.00 67.38 108 GLY A O 1
ATOM 889 N N . VAL A 1 109 ? -2.285 -11.882 2.928 1.00 75.31 109 VAL A N 1
ATOM 890 C CA . VAL A 1 109 ? -2.972 -10.600 3.173 1.00 75.31 109 VAL A CA 1
ATOM 891 C C . VAL A 1 109 ? -3.056 -9.794 1.877 1.00 75.31 109 VAL A C 1
ATOM 893 O O . VAL A 1 109 ? -2.032 -9.359 1.357 1.00 75.31 109 VAL A O 1
ATOM 896 N N . SER A 1 110 ? -4.266 -9.565 1.359 1.00 81.69 110 SER A N 1
ATOM 897 C CA . SER A 1 110 ? -4.487 -8.738 0.163 1.00 81.69 110 SER A CA 1
ATOM 898 C C . SER A 1 110 ? -4.764 -7.279 0.505 1.00 81.69 110 SER A C 1
ATOM 900 O O . SER A 1 110 ? -4.374 -6.386 -0.247 1.00 81.69 110 SER A O 1
ATOM 902 N N . ASP A 1 111 ? -5.398 -7.026 1.650 1.00 85.81 111 ASP A N 1
ATOM 903 C CA . ASP A 1 111 ? -5.860 -5.704 2.063 1.00 85.81 111 ASP A CA 1
ATOM 904 C C . ASP A 1 111 ? -5.723 -5.508 3.579 1.00 85.81 111 ASP A C 1
ATOM 906 O O . ASP A 1 111 ? -5.778 -6.459 4.357 1.00 85.81 111 ASP A O 1
ATOM 910 N N . VAL A 1 112 ? -5.590 -4.251 4.004 1.00 87.94 112 VAL A N 1
ATOM 911 C CA . VAL A 1 112 ? -5.623 -3.835 5.413 1.00 87.94 112 VAL A CA 1
ATOM 912 C C . VAL A 1 112 ? -6.671 -2.740 5.630 1.00 87.94 112 VAL A C 1
ATOM 914 O O . VAL A 1 112 ? -6.899 -1.914 4.742 1.00 87.94 112 VAL A O 1
ATOM 917 N N . PRO A 1 113 ? -7.329 -2.689 6.798 1.00 86.88 113 PRO A N 1
ATOM 918 C CA . PRO A 1 113 ? -8.377 -1.700 7.066 1.00 86.88 113 PRO A CA 1
ATOM 919 C C . PRO A 1 113 ? -7.864 -0.262 7.201 1.00 86.88 113 PRO A C 1
ATOM 921 O O . PRO A 1 113 ? -8.600 0.690 6.930 1.00 86.88 113 PRO A O 1
ATOM 924 N N . PHE A 1 114 ? -6.616 -0.106 7.632 1.00 93.00 114 PHE A N 1
ATOM 925 C CA . PHE A 1 114 ? -6.004 1.176 7.943 1.00 93.00 114 PHE A CA 1
ATOM 926 C C . PHE A 1 114 ? -4.479 1.095 7.824 1.00 93.00 114 PHE A C 1
ATOM 928 O O . PHE A 1 114 ? -3.895 0.011 7.796 1.00 93.00 114 PHE A O 1
ATOM 935 N N . ILE A 1 115 ? -3.851 2.265 7.786 1.00 95.88 115 ILE A N 1
ATOM 936 C CA . ILE A 1 115 ? -2.441 2.457 8.150 1.00 95.88 115 ILE A CA 1
ATOM 937 C C . ILE A 1 115 ? -2.388 3.109 9.530 1.00 95.88 115 ILE A C 1
ATOM 939 O O . ILE A 1 115 ? -3.351 3.776 9.918 1.00 95.88 115 ILE A O 1
ATOM 943 N N . ALA A 1 116 ? -1.303 2.928 10.274 1.00 97.12 116 ALA A N 1
ATOM 944 C CA . ALA A 1 116 ? -1.215 3.503 11.611 1.00 97.12 116 ALA A CA 1
ATOM 945 C C . ALA A 1 116 ? 0.219 3.804 12.042 1.00 97.12 116 ALA A C 1
ATOM 947 O O . ALA A 1 116 ? 1.132 3.083 11.652 1.00 97.12 116 ALA A O 1
ATOM 948 N N . ALA A 1 117 ? 0.388 4.841 12.860 1.00 97.38 117 ALA A N 1
ATOM 949 C CA . ALA A 1 117 ? 1.650 5.197 13.505 1.00 97.38 117 ALA A CA 1
ATOM 950 C C . ALA A 1 117 ? 1.512 5.092 15.029 1.00 97.38 117 ALA A C 1
ATOM 952 O O . ALA A 1 117 ? 0.513 5.560 15.588 1.00 97.38 117 ALA A O 1
ATOM 953 N N . ASP A 1 118 ? 2.503 4.486 15.682 1.00 96.44 118 ASP A N 1
ATOM 954 C CA . ASP A 1 118 ? 2.545 4.297 17.132 1.00 96.44 118 ASP A CA 1
ATOM 955 C C . ASP A 1 118 ? 3.463 5.331 17.786 1.00 96.44 118 ASP A C 1
ATOM 957 O O . ASP A 1 118 ? 4.683 5.211 17.764 1.00 96.44 118 ASP A O 1
ATOM 961 N N . ILE A 1 119 ? 2.877 6.396 18.326 1.00 96.75 119 ILE A N 1
ATOM 962 C CA . ILE A 1 119 ? 3.598 7.487 18.978 1.00 96.75 119 ILE A CA 1
ATOM 963 C C . ILE A 1 119 ? 3.597 7.226 20.482 1.00 96.75 119 ILE A C 1
ATOM 965 O O . ILE A 1 119 ? 2.817 7.806 21.244 1.00 96.75 119 ILE A O 1
ATOM 969 N N . ASP A 1 120 ? 4.471 6.324 20.913 1.00 93.56 120 ASP A N 1
ATOM 970 C CA . ASP A 1 120 ? 4.613 6.001 22.326 1.00 93.56 120 ASP A CA 1
ATOM 971 C C . ASP A 1 120 ? 5.241 7.154 23.121 1.00 93.56 120 ASP A C 1
ATOM 973 O O . ASP A 1 120 ? 5.971 8.005 22.597 1.00 93.56 120 ASP A O 1
ATOM 977 N N . ARG A 1 121 ? 4.917 7.183 24.418 1.00 92.50 121 ARG A N 1
ATOM 978 C CA . ARG A 1 121 ? 5.559 8.043 25.413 1.00 92.50 121 ARG A CA 1
ATOM 979 C C . ARG A 1 121 ? 6.305 7.170 26.409 1.00 92.50 121 ARG A C 1
ATOM 981 O O . ARG A 1 121 ? 5.689 6.416 27.165 1.00 92.50 121 ARG A O 1
ATOM 988 N N . HIS A 1 122 ? 7.623 7.308 26.451 1.00 86.62 122 HIS A N 1
ATOM 989 C CA . HIS A 1 122 ? 8.444 6.653 27.469 1.00 86.62 122 HIS A CA 1
ATOM 990 C C . HIS A 1 122 ? 8.419 7.446 28.785 1.00 86.62 122 HIS A C 1
ATOM 992 O O . HIS A 1 122 ? 8.169 8.650 28.786 1.00 86.62 122 HIS A O 1
ATOM 998 N N . HIS A 1 123 ? 8.689 6.785 29.916 1.00 77.94 123 HIS A N 1
ATOM 999 C CA . HIS A 1 123 ? 8.536 7.369 31.260 1.00 77.94 123 HIS A CA 1
ATOM 1000 C C . HIS A 1 123 ? 9.286 8.688 31.490 1.00 77.94 123 HIS A C 1
ATOM 1002 O O . HIS A 1 123 ? 8.797 9.543 32.221 1.00 77.94 123 HIS A O 1
ATOM 1008 N N . ASN A 1 124 ? 10.409 8.890 30.802 1.00 85.62 124 ASN A N 1
ATOM 1009 C CA . ASN A 1 124 ? 11.274 10.057 30.992 1.00 85.62 124 ASN A CA 1
ATOM 1010 C C . ASN A 1 124 ? 11.008 11.182 29.984 1.00 85.62 124 ASN A C 1
ATOM 1012 O O . ASN A 1 124 ? 11.723 12.182 29.952 1.00 85.62 124 ASN A O 1
ATOM 1016 N N . GLU A 1 125 ? 10.018 11.017 29.113 1.00 90.44 125 GLU A N 1
ATOM 1017 C CA . GLU A 1 125 ? 9.742 11.997 28.080 1.00 90.44 125 GLU A CA 1
ATOM 1018 C C . GLU A 1 125 ? 8.927 13.178 28.617 1.00 90.44 125 GLU A C 1
ATOM 1020 O O . GLU A 1 125 ? 7.873 13.006 29.235 1.00 90.44 125 GLU A O 1
ATOM 1025 N N . ASN A 1 126 ? 9.392 14.396 28.327 1.00 95.00 126 ASN A N 1
ATOM 1026 C CA . ASN A 1 126 ? 8.673 15.627 28.640 1.00 95.00 126 ASN A CA 1
ATOM 1027 C C . ASN A 1 126 ? 7.280 15.635 27.973 1.00 95.00 126 ASN A C 1
ATOM 1029 O O . ASN A 1 126 ? 7.157 15.406 26.769 1.00 95.00 126 ASN A O 1
ATOM 1033 N N . ALA A 1 127 ? 6.242 15.896 28.774 1.00 95.69 127 ALA A N 1
ATOM 1034 C CA . ALA A 1 127 ? 4.847 15.842 28.342 1.00 95.69 127 ALA A CA 1
ATOM 1035 C C . ALA A 1 127 ? 4.541 16.820 27.199 1.00 95.69 127 ALA A C 1
ATOM 1037 O O . ALA A 1 127 ? 3.965 16.412 26.198 1.00 95.69 127 ALA A O 1
ATOM 1038 N N . GLU A 1 128 ? 4.973 18.078 27.306 1.00 96.88 128 GLU A N 1
ATOM 1039 C CA . GLU A 1 128 ? 4.718 19.106 26.287 1.00 96.88 128 GLU A CA 1
ATOM 1040 C C . GLU A 1 128 ? 5.329 18.720 24.937 1.00 96.88 128 GLU A C 1
ATOM 1042 O O . GLU A 1 128 ? 4.649 18.766 23.913 1.00 96.88 128 GLU A O 1
ATOM 1047 N N . LYS A 1 129 ? 6.581 18.237 24.938 1.00 96.38 129 LYS A N 1
ATOM 1048 C CA . LYS A 1 129 ? 7.246 17.738 23.723 1.00 96.38 129 LYS A CA 1
ATOM 1049 C C . LYS A 1 129 ? 6.509 16.548 23.111 1.00 96.38 129 LYS A C 1
ATOM 1051 O O . LYS A 1 129 ? 6.385 16.463 21.890 1.00 96.38 129 LYS A O 1
ATOM 1056 N N . HIS A 1 130 ? 6.016 15.631 23.945 1.00 97.00 130 HIS A N 1
ATOM 1057 C CA . HIS A 1 130 ? 5.227 14.495 23.478 1.00 97.00 130 HIS A CA 1
ATOM 1058 C C . HIS A 1 130 ? 3.915 14.953 22.826 1.00 97.00 130 HIS A C 1
ATOM 1060 O O . HIS A 1 130 ? 3.594 14.513 21.721 1.00 97.00 130 HIS A O 1
ATOM 1066 N N . ILE A 1 131 ? 3.192 15.872 23.471 1.00 98.06 131 ILE A N 1
ATOM 1067 C CA . ILE A 1 131 ? 1.942 16.439 22.952 1.00 98.06 131 ILE A CA 1
ATOM 1068 C C . ILE A 1 131 ? 2.198 17.124 21.610 1.00 98.06 131 ILE A C 1
ATOM 1070 O O . ILE A 1 131 ? 1.552 16.778 20.621 1.00 98.06 131 ILE A O 1
ATOM 1074 N N . GLU A 1 132 ? 3.184 18.025 21.539 1.00 97.88 132 GLU A N 1
ATOM 1075 C CA . GLU A 1 132 ? 3.548 18.718 20.298 1.00 97.88 132 GLU A CA 1
ATOM 1076 C C . GLU A 1 132 ? 3.828 17.716 19.171 1.00 97.88 132 GLU A C 1
ATOM 1078 O O . GLU A 1 132 ? 3.326 17.862 18.053 1.00 97.88 132 GLU A O 1
ATOM 1083 N N . ARG A 1 133 ? 4.574 16.649 19.473 1.00 97.25 133 ARG A N 1
ATOM 1084 C CA . ARG A 1 133 ? 4.895 15.590 18.518 1.00 97.25 133 ARG A CA 1
ATOM 1085 C C . ARG A 1 133 ? 3.654 14.870 18.002 1.00 97.25 133 ARG A C 1
ATOM 1087 O O . ARG A 1 133 ? 3.516 14.722 16.788 1.00 97.25 133 ARG A O 1
ATOM 1094 N N . VAL A 1 134 ? 2.750 14.443 18.888 1.00 98.19 134 VAL A N 1
ATOM 1095 C CA . VAL A 1 134 ? 1.501 13.762 18.501 1.00 98.19 134 VAL A CA 1
ATOM 1096 C C . VAL A 1 134 ? 0.656 14.666 17.599 1.00 98.19 134 VAL A C 1
ATOM 1098 O O . VAL A 1 134 ? 0.208 14.222 16.539 1.00 98.19 134 VAL A O 1
ATOM 1101 N N . ILE A 1 135 ? 0.503 15.947 17.955 1.00 98.50 135 ILE A N 1
ATOM 1102 C CA . ILE A 1 135 ? -0.262 16.917 17.157 1.00 98.50 135 ILE A CA 1
ATOM 1103 C C . ILE A 1 135 ? 0.388 17.156 15.790 1.00 98.50 135 ILE A C 1
ATOM 1105 O O . ILE A 1 135 ? -0.297 17.131 14.763 1.00 98.50 135 ILE A O 1
ATOM 1109 N N . ARG A 1 136 ? 1.713 17.339 15.737 1.00 98.25 136 ARG A N 1
ATOM 1110 C CA . ARG A 1 136 ? 2.440 17.550 14.475 1.00 98.25 136 ARG A CA 1
ATOM 1111 C C . ARG A 1 136 ? 2.336 16.347 13.545 1.00 98.25 136 ARG A C 1
ATOM 1113 O O . ARG A 1 136 ? 2.070 16.541 12.359 1.00 98.25 136 ARG A O 1
ATOM 1120 N N . VAL A 1 137 ? 2.488 15.128 14.067 1.00 98.12 137 VAL A N 1
ATOM 1121 C CA . VAL A 1 137 ? 2.294 13.903 13.277 1.00 98.12 137 VAL A CA 1
ATOM 1122 C C . VAL A 1 137 ? 0.857 13.823 12.764 1.00 98.12 137 VAL A C 1
ATOM 1124 O O . VAL A 1 137 ? 0.651 13.631 11.568 1.00 98.12 137 VAL A O 1
ATOM 1127 N N . GLY A 1 138 ? -0.141 14.027 13.627 1.00 98.00 138 GLY A N 1
ATOM 1128 C CA . GLY A 1 138 ? -1.549 13.950 13.237 1.00 98.00 138 GLY A CA 1
ATOM 1129 C C . GLY A 1 138 ? -1.934 14.951 12.135 1.00 98.00 138 GLY A C 1
ATOM 1130 O O . GLY A 1 138 ? -2.583 14.575 11.155 1.00 98.00 138 GLY A O 1
ATOM 1131 N N . ARG A 1 139 ? -1.441 16.195 12.211 1.00 98.31 139 ARG A N 1
ATOM 1132 C CA . ARG A 1 139 ? -1.615 17.200 11.146 1.00 98.31 139 ARG A CA 1
ATOM 1133 C C . ARG A 1 139 ? -0.981 16.756 9.826 1.00 98.31 139 ARG A C 1
ATOM 1135 O O . ARG A 1 139 ? -1.612 16.875 8.775 1.00 98.31 139 ARG A O 1
ATOM 1142 N N . GLN A 1 140 ? 0.235 16.208 9.862 1.00 98.00 140 GLN A N 1
ATOM 1143 C CA . GLN A 1 140 ? 0.903 15.708 8.655 1.00 98.00 140 GLN A CA 1
ATOM 1144 C C . GLN A 1 140 ? 0.172 14.512 8.038 1.00 98.00 140 GLN A C 1
ATOM 1146 O O . GLN A 1 140 ? 0.001 14.469 6.821 1.00 98.00 140 GLN A O 1
ATOM 1151 N N . CYS A 1 141 ? -0.358 13.597 8.852 1.00 97.38 141 CYS A N 1
ATOM 1152 C CA . CYS A 1 141 ? -1.208 12.504 8.379 1.00 97.38 141 CYS A CA 1
ATOM 1153 C C . CYS A 1 141 ? -2.401 13.015 7.549 1.00 97.38 141 CYS A C 1
ATOM 1155 O O . CYS A 1 141 ? -2.674 12.497 6.460 1.00 97.38 141 CYS A O 1
ATOM 1157 N N . ILE A 1 142 ? -3.089 14.056 8.035 1.00 97.81 142 ILE A N 1
ATOM 1158 C CA . ILE A 1 142 ? -4.232 14.674 7.346 1.00 97.81 142 ILE A CA 1
ATOM 1159 C C . ILE A 1 142 ? -3.795 15.331 6.030 1.00 97.81 142 ILE A C 1
ATOM 1161 O O . ILE A 1 142 ? -4.446 15.121 5.005 1.00 97.81 142 ILE A O 1
ATOM 1165 N N . LEU A 1 143 ? -2.692 16.086 6.042 1.00 97.12 143 LEU A N 1
ATOM 1166 C CA . LEU A 1 143 ? -2.168 16.781 4.860 1.00 97.12 143 LEU A CA 1
ATOM 1167 C C . LEU A 1 143 ? -1.699 15.812 3.768 1.00 97.12 143 LEU A C 1
ATOM 1169 O O . LEU A 1 143 ? -2.022 15.992 2.595 1.00 97.12 143 LEU A O 1
ATOM 1173 N N . MET A 1 144 ? -0.966 14.763 4.144 1.00 96.62 144 MET A N 1
ATOM 1174 C CA . MET A 1 144 ? -0.424 13.777 3.205 1.00 96.62 144 MET A CA 1
ATOM 1175 C C . MET A 1 144 ? -1.506 12.867 2.625 1.00 96.62 144 MET A C 1
ATOM 1177 O O . MET A 1 144 ? -1.438 12.456 1.462 1.00 96.62 144 MET A O 1
ATOM 1181 N N . PHE A 1 145 ? -2.506 12.522 3.438 1.00 97.31 145 PHE A N 1
ATOM 1182 C CA . PHE A 1 145 ? -3.517 11.534 3.084 1.00 97.31 145 PHE A CA 1
ATOM 1183 C C . PHE A 1 145 ? -4.940 12.041 3.382 1.00 97.31 145 PHE A C 1
ATOM 1185 O O . PHE A 1 145 ? -5.671 11.408 4.149 1.00 97.31 145 PHE A O 1
ATOM 1192 N N . PRO A 1 146 ? -5.408 13.115 2.712 1.00 96.44 146 PRO A N 1
ATOM 1193 C CA . PRO A 1 146 ? -6.719 13.731 2.983 1.00 96.44 146 PRO A CA 1
ATOM 1194 C C . PRO A 1 146 ? -7.909 12.822 2.626 1.00 96.44 146 PRO A C 1
ATOM 1196 O O . PRO A 1 146 ? -9.051 13.032 3.044 1.00 96.44 146 PRO A O 1
ATOM 1199 N N . HIS A 1 147 ? -7.649 11.782 1.833 1.00 95.19 147 HIS A N 1
ATOM 1200 C CA . HIS A 1 147 ? -8.627 10.769 1.455 1.00 95.19 147 HIS A CA 1
ATOM 1201 C C . HIS A 1 147 ? -8.847 9.698 2.536 1.00 95.19 147 HIS A C 1
ATOM 1203 O O . HIS A 1 147 ? -9.799 8.924 2.418 1.00 95.19 147 HIS A O 1
ATOM 1209 N N . LEU A 1 148 ? -7.991 9.642 3.562 1.00 96.81 148 LEU A N 1
ATOM 1210 C CA . LEU A 1 148 ? -8.190 8.807 4.742 1.00 96.81 148 LEU A CA 1
ATOM 1211 C C . LEU A 1 148 ? -8.967 9.569 5.827 1.00 96.81 148 LEU A C 1
ATOM 1213 O O . LEU A 1 148 ? -9.073 10.801 5.812 1.00 96.81 148 LEU A O 1
ATOM 1217 N N . ARG A 1 149 ? -9.562 8.814 6.750 1.00 97.06 149 ARG A N 1
ATOM 1218 C CA . ARG A 1 149 ? -10.212 9.321 7.962 1.00 97.06 149 ARG A CA 1
ATOM 1219 C C . ARG A 1 149 ? -9.360 8.962 9.160 1.00 97.06 149 ARG A C 1
ATOM 1221 O O . ARG A 1 149 ? -9.129 7.780 9.409 1.00 97.06 149 ARG A O 1
ATOM 1228 N N . TRP A 1 150 ? -8.884 9.983 9.852 1.00 98.00 150 TRP A N 1
ATOM 1229 C CA . TRP A 1 150 ? -7.915 9.852 10.924 1.00 98.00 150 TRP A CA 1
ATOM 1230 C C . TRP A 1 150 ? -8.595 9.914 12.282 1.00 98.00 150 TRP A C 1
ATOM 1232 O O . TRP A 1 150 ? -9.288 10.886 12.573 1.00 98.00 150 TRP A O 1
ATOM 1242 N N . LEU A 1 151 ? -8.368 8.892 13.102 1.00 97.88 151 LEU A N 1
ATOM 1243 C CA . LEU A 1 151 ? -8.695 8.887 14.528 1.00 97.88 151 LEU A CA 1
ATOM 1244 C C . LEU A 1 151 ? -7.427 8.681 15.351 1.00 97.88 151 LEU A C 1
ATOM 1246 O O . LEU A 1 151 ? -6.431 8.158 14.838 1.00 97.88 151 LEU A O 1
ATOM 1250 N N . VAL A 1 152 ? -7.480 9.050 16.628 1.00 98.38 152 VAL A N 1
ATOM 1251 C CA . VAL A 1 152 ? -6.350 8.895 17.552 1.00 98.38 152 VAL A CA 1
ATOM 1252 C C . VAL A 1 152 ? -6.795 8.150 18.801 1.00 98.38 152 VAL A C 1
ATOM 1254 O O . VAL A 1 152 ? -7.815 8.483 19.393 1.00 98.38 152 VAL A O 1
ATOM 1257 N N . GLU A 1 153 ? -6.037 7.138 19.213 1.00 97.75 153 GLU A N 1
ATOM 1258 C CA . GLU A 1 153 ? -6.209 6.486 20.508 1.00 97.75 153 GLU A CA 1
ATOM 1259 C C . GLU A 1 153 ? -5.141 6.941 21.493 1.00 97.75 153 GLU A C 1
ATOM 1261 O O . GLU A 1 153 ? -3.958 6.731 21.239 1.00 97.75 153 GLU A O 1
ATOM 1266 N N . VAL A 1 154 ? -5.552 7.443 22.652 1.00 97.94 154 VAL A N 1
ATOM 1267 C CA . VAL A 1 154 ? -4.674 7.888 23.737 1.00 97.94 154 VAL A CA 1
ATOM 1268 C C . VAL A 1 154 ? -4.747 6.897 24.896 1.00 97.94 154 VAL A C 1
ATOM 1270 O O . VAL A 1 154 ? -5.828 6.474 25.311 1.00 97.94 154 VAL A O 1
ATOM 1273 N N . ASN A 1 155 ? -3.597 6.494 25.432 1.00 95.75 155 ASN A N 1
ATOM 1274 C CA . ASN A 1 155 ? -3.535 5.769 26.697 1.00 95.75 155 ASN A CA 1
ATOM 1275 C C . ASN A 1 155 ? -3.742 6.762 27.857 1.00 95.75 155 ASN A C 1
ATOM 1277 O O . ASN A 1 155 ? -2.887 7.628 28.045 1.00 95.75 155 ASN A O 1
ATOM 1281 N N . PRO A 1 156 ? -4.813 6.632 28.661 1.00 95.75 156 PRO A N 1
ATOM 1282 C CA . PRO A 1 156 ? -5.132 7.594 29.716 1.00 95.75 156 PRO A CA 1
ATOM 1283 C C . PRO A 1 156 ? -4.077 7.677 30.827 1.00 95.75 156 PRO A C 1
ATOM 1285 O O . PRO A 1 156 ? -4.070 8.645 31.573 1.00 95.75 156 PRO A O 1
ATOM 1288 N N . ASN A 1 157 ? -3.185 6.688 30.951 1.00 92.75 157 ASN A N 1
ATOM 1289 C CA . ASN A 1 157 ? -2.214 6.639 32.048 1.00 92.75 157 ASN A CA 1
ATOM 1290 C C . ASN A 1 157 ? -0.894 7.360 31.745 1.00 92.75 157 ASN A C 1
ATOM 1292 O O . ASN A 1 157 ? -0.155 7.695 32.667 1.00 92.75 157 ASN A O 1
ATOM 1296 N N . ASN A 1 158 ? -0.543 7.512 30.467 1.00 94.00 158 ASN A N 1
ATOM 1297 C CA . ASN A 1 158 ? 0.751 8.075 30.078 1.00 94.00 158 ASN A CA 1
ATOM 1298 C C . ASN A 1 158 ? 0.703 8.965 28.829 1.00 94.00 158 ASN A C 1
ATOM 1300 O O . ASN A 1 158 ? 1.705 9.587 28.501 1.00 94.00 158 ASN A O 1
ATOM 1304 N N . GLY A 1 159 ? -0.419 9.038 28.114 1.00 96.38 159 GLY A N 1
ATOM 1305 C CA . GLY A 1 159 ? -0.544 9.811 26.877 1.00 96.38 159 GLY A CA 1
ATOM 1306 C C . GLY A 1 159 ? -0.037 9.105 25.614 1.00 96.38 159 GLY A C 1
ATOM 1307 O O . GLY A 1 159 ? -0.219 9.639 24.525 1.00 96.38 159 GLY A O 1
ATOM 1308 N N . SER A 1 160 ? 0.527 7.889 25.711 1.00 96.31 160 SER A N 1
ATOM 1309 C CA . SER A 1 160 ? 0.993 7.137 24.531 1.00 96.31 160 SER A CA 1
ATOM 1310 C C . SER A 1 160 ? -0.130 6.974 23.513 1.00 96.31 160 SER A C 1
ATOM 1312 O O . SER A 1 160 ? -1.227 6.509 23.851 1.00 96.31 160 SER A O 1
ATOM 1314 N N . SER A 1 161 ? 0.155 7.338 22.268 1.00 97.50 161 SER A N 1
ATOM 1315 C CA . SER A 1 161 ? -0.865 7.596 21.261 1.00 97.50 161 SER A CA 1
ATOM 1316 C C . SER A 1 161 ? -0.693 6.738 20.019 1.00 97.50 161 SER A C 1
ATOM 1318 O O . SER A 1 161 ? 0.411 6.553 19.532 1.00 97.50 161 SER A O 1
ATOM 1320 N N . LYS A 1 162 ? -1.798 6.247 19.458 1.00 97.50 162 LYS A N 1
ATOM 1321 C CA . LYS A 1 162 ? -1.821 5.549 18.165 1.00 97.50 162 LYS A CA 1
ATOM 1322 C C . LYS A 1 162 ? -2.711 6.305 17.196 1.00 97.50 162 LYS A C 1
ATOM 1324 O O . LYS A 1 162 ? -3.866 6.579 17.512 1.00 97.50 162 LYS A O 1
ATOM 1329 N N . ILE A 1 163 ? -2.189 6.634 16.022 1.00 98.12 163 ILE A N 1
ATOM 1330 C CA . ILE A 1 163 ? -2.895 7.426 15.009 1.00 98.12 163 ILE A CA 1
ATOM 1331 C C . ILE A 1 163 ? -3.274 6.495 13.858 1.00 98.12 163 ILE A C 1
ATOM 1333 O O . ILE A 1 163 ? -2.388 5.938 13.215 1.00 98.12 163 ILE A O 1
ATOM 1337 N N . TYR A 1 164 ? -4.571 6.327 13.588 1.00 97.81 164 TYR A N 1
ATOM 1338 C CA . TYR A 1 164 ? -5.088 5.370 12.602 1.00 97.81 164 TYR A CA 1
ATOM 1339 C C . TYR A 1 164 ? -5.765 6.083 11.432 1.00 97.81 164 TYR A C 1
ATOM 1341 O O . 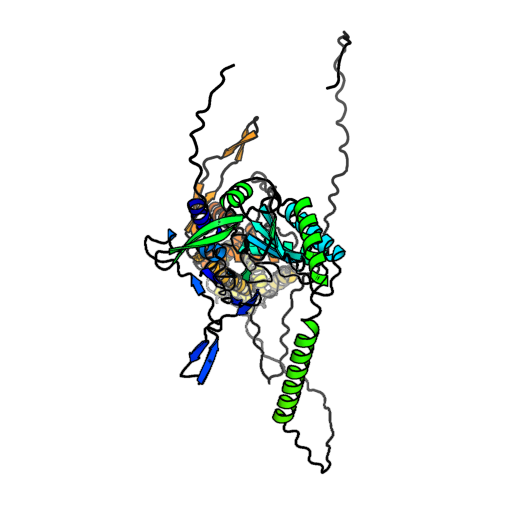TYR A 1 164 ? -6.675 6.884 11.637 1.00 97.81 164 TYR A O 1
ATOM 1349 N N . GLY A 1 165 ? -5.364 5.748 10.205 1.00 97.44 165 GLY A N 1
ATOM 1350 C CA . GLY A 1 165 ? -5.908 6.300 8.965 1.00 97.44 165 GLY A CA 1
ATOM 1351 C C . GLY A 1 165 ? -6.746 5.279 8.200 1.00 97.44 165 GLY A C 1
ATOM 1352 O O . GLY A 1 165 ? -6.205 4.373 7.564 1.00 97.44 165 GLY A O 1
ATOM 1353 N N . PHE A 1 166 ? -8.067 5.449 8.216 1.00 94.81 166 PHE A N 1
ATOM 1354 C CA . PHE A 1 166 ? -9.025 4.543 7.582 1.00 94.81 166 PHE A CA 1
ATOM 1355 C C . PHE A 1 166 ? -9.383 4.969 6.161 1.00 94.81 166 PHE A C 1
ATOM 1357 O O . PHE A 1 166 ? -9.763 6.114 5.908 1.00 94.81 166 PHE A O 1
ATOM 1364 N N . GLY A 1 167 ? -9.356 4.018 5.229 1.00 92.19 167 GLY A N 1
ATOM 1365 C CA . GLY A 1 167 ? -9.978 4.197 3.920 1.00 92.19 167 GLY A CA 1
ATOM 1366 C C . GLY A 1 167 ? -11.498 4.029 3.996 1.00 92.19 167 GLY A C 1
ATOM 1367 O O . GLY A 1 167 ? -12.016 3.380 4.898 1.00 92.19 167 GLY A O 1
ATOM 1368 N N . ARG A 1 168 ? -12.242 4.547 3.007 1.00 89.06 168 ARG A N 1
ATOM 1369 C CA . ARG A 1 168 ? -13.678 4.207 2.825 1.00 89.06 168 ARG A CA 1
ATOM 1370 C C . ARG A 1 168 ? -13.908 2.730 2.480 1.00 89.06 168 ARG A C 1
ATOM 1372 O O . ARG A 1 168 ? -15.029 2.234 2.543 1.00 89.06 168 ARG A O 1
ATOM 1379 N N . LYS A 1 169 ? -12.849 2.070 2.028 1.00 88.00 169 LYS A N 1
ATOM 1380 C CA . LYS A 1 169 ? -12.738 0.642 1.745 1.00 88.00 169 LYS A CA 1
ATOM 1381 C C . LYS A 1 169 ? -11.396 0.181 2.307 1.00 88.00 169 LYS A C 1
ATOM 1383 O O . LYS A 1 169 ? -10.523 1.024 2.532 1.00 88.00 169 LYS A O 1
ATOM 1388 N N . ALA A 1 170 ? -11.237 -1.128 2.470 1.00 87.38 170 ALA A N 1
ATOM 1389 C CA . ALA A 1 170 ? -9.938 -1.712 2.765 1.00 87.38 170 ALA A CA 1
ATOM 1390 C C . ALA A 1 170 ? -8.890 -1.249 1.731 1.00 87.38 170 ALA A C 1
ATOM 1392 O O . ALA A 1 170 ? -9.203 -0.992 0.562 1.00 87.38 170 ALA A O 1
ATOM 1393 N N . ILE A 1 171 ? -7.663 -1.061 2.201 1.00 90.00 171 ILE A N 1
ATOM 1394 C CA . ILE A 1 171 ? -6.534 -0.551 1.434 1.00 90.00 171 ILE A CA 1
ATOM 1395 C C . ILE A 1 171 ? -5.704 -1.757 1.007 1.00 90.00 171 ILE A C 1
ATOM 1397 O O . ILE A 1 171 ? -5.173 -2.459 1.862 1.00 90.00 171 ILE A O 1
ATOM 1401 N N . GLY A 1 172 ? -5.546 -1.972 -0.300 1.00 90.25 172 GLY A N 1
ATOM 1402 C CA . GLY A 1 172 ? -4.682 -3.042 -0.804 1.00 90.25 172 GLY A CA 1
ATOM 1403 C C . GLY A 1 172 ? -3.286 -2.973 -0.183 1.00 90.25 172 GLY A C 1
ATOM 1404 O O . GLY A 1 172 ? -2.695 -1.890 -0.121 1.00 90.25 172 GLY A O 1
ATOM 1405 N N . ILE A 1 173 ? -2.755 -4.111 0.272 1.00 89.50 173 ILE A N 1
ATOM 1406 C CA . ILE A 1 173 ? -1.565 -4.181 1.136 1.00 89.50 173 ILE A CA 1
ATOM 1407 C C . ILE A 1 173 ? -0.354 -3.454 0.541 1.00 89.50 173 ILE A C 1
ATOM 1409 O O . ILE A 1 173 ? 0.337 -2.722 1.245 1.00 89.50 173 ILE A O 1
ATOM 1413 N N . CYS A 1 174 ? -0.125 -3.568 -0.771 1.00 88.88 174 CYS A N 1
ATOM 1414 C CA . CYS A 1 174 ? 0.977 -2.880 -1.448 1.00 88.88 174 CYS A CA 1
ATOM 1415 C C . CYS A 1 174 ? 0.820 -1.357 -1.373 1.00 88.88 174 CYS A C 1
ATOM 1417 O O . CYS A 1 174 ? 1.776 -0.641 -1.084 1.00 88.88 174 CYS A O 1
ATOM 1419 N N . LYS A 1 175 ? -0.403 -0.855 -1.587 1.00 93.25 175 LYS A N 1
ATOM 1420 C CA . LYS A 1 175 ? -0.706 0.572 -1.464 1.00 93.25 175 LYS A CA 1
ATOM 1421 C C . LYS A 1 175 ? -0.543 1.030 -0.015 1.00 93.25 175 LYS A C 1
ATOM 1423 O O . LYS A 1 175 ? 0.048 2.080 0.215 1.00 93.25 175 LYS A O 1
ATOM 1428 N N . ALA A 1 176 ? -1.026 0.241 0.944 1.00 93.00 176 ALA A N 1
ATOM 1429 C CA . ALA A 1 176 ? -0.890 0.541 2.364 1.00 93.00 176 ALA A CA 1
ATOM 1430 C C . ALA A 1 176 ? 0.582 0.623 2.796 1.00 93.00 176 ALA A C 1
ATOM 1432 O O . ALA A 1 176 ? 0.940 1.566 3.489 1.00 93.00 176 ALA A O 1
ATOM 1433 N N . ARG A 1 177 ? 1.446 -0.289 2.326 1.00 93.38 177 ARG A N 1
ATOM 1434 C CA . ARG A 1 177 ? 2.897 -0.262 2.588 1.00 93.38 177 ARG A CA 1
ATOM 1435 C C . ARG A 1 177 ? 3.568 1.003 2.065 1.00 93.38 177 ARG A C 1
ATOM 1437 O O . ARG A 1 177 ? 4.282 1.644 2.821 1.00 93.38 177 ARG A O 1
ATOM 1444 N N . ILE A 1 178 ? 3.272 1.411 0.829 1.00 94.31 178 ILE A N 1
ATOM 1445 C CA . ILE A 1 178 ? 3.808 2.659 0.254 1.00 94.31 178 ILE A CA 1
ATOM 1446 C C . ILE A 1 178 ? 3.347 3.878 1.066 1.00 94.31 178 ILE A C 1
ATOM 1448 O O . ILE A 1 178 ? 4.106 4.819 1.285 1.00 94.31 178 ILE A O 1
ATOM 1452 N N . MET A 1 179 ? 2.085 3.893 1.502 1.00 96.81 179 MET A N 1
ATOM 1453 C CA . MET A 1 179 ? 1.567 4.980 2.335 1.00 96.81 179 MET A CA 1
ATOM 1454 C C . MET A 1 179 ? 2.224 4.986 3.722 1.00 96.81 179 MET A C 1
ATOM 1456 O O . MET A 1 179 ? 2.597 6.051 4.203 1.00 96.81 179 MET A O 1
ATOM 1460 N N . ALA A 1 180 ? 2.407 3.815 4.330 1.00 96.38 180 ALA A N 1
ATOM 1461 C CA . ALA A 1 180 ? 3.050 3.646 5.628 1.00 96.38 180 ALA A CA 1
ATOM 1462 C C . ALA A 1 180 ? 4.550 3.976 5.601 1.00 96.38 180 ALA A C 1
ATOM 1464 O O . ALA A 1 180 ? 5.040 4.567 6.548 1.00 96.38 180 ALA A O 1
ATOM 1465 N N . GLU A 1 181 ? 5.266 3.682 4.519 1.00 96.62 181 GLU A N 1
ATOM 1466 C CA . GLU A 1 181 ? 6.672 4.072 4.330 1.00 96.62 181 GLU A CA 1
ATOM 1467 C C . GLU A 1 181 ? 6.832 5.598 4.248 1.00 96.62 181 GLU A C 1
ATOM 1469 O O . GLU A 1 181 ? 7.684 6.193 4.911 1.00 96.62 181 GLU A O 1
ATOM 1474 N N . LYS A 1 182 ? 5.952 6.262 3.487 1.00 97.19 182 LYS A N 1
ATOM 1475 C CA . LYS A 1 182 ? 5.908 7.730 3.437 1.00 97.19 182 LYS A CA 1
ATOM 1476 C C . LYS A 1 182 ? 5.574 8.324 4.801 1.00 97.19 182 LYS A C 1
ATOM 1478 O O . LYS A 1 182 ? 6.195 9.301 5.208 1.00 97.19 182 LYS A O 1
ATOM 1483 N N . LEU A 1 183 ? 4.595 7.737 5.493 1.00 97.19 183 LEU A N 1
ATOM 1484 C CA . LEU A 1 183 ? 4.229 8.148 6.843 1.00 97.19 183 LEU A CA 1
ATOM 1485 C C . LEU A 1 183 ? 5.410 7.977 7.801 1.00 97.19 183 LEU A C 1
ATOM 1487 O O . LEU A 1 183 ? 5.736 8.913 8.514 1.00 97.19 183 LEU A O 1
ATOM 1491 N N . HIS A 1 184 ? 6.085 6.828 7.771 1.00 97.50 184 HIS A N 1
ATOM 1492 C CA . HIS A 1 184 ? 7.272 6.539 8.574 1.00 97.50 184 HIS A CA 1
ATOM 1493 C C . HIS A 1 184 ? 8.368 7.578 8.367 1.00 97.50 184 HIS A C 1
ATOM 1495 O O . HIS A 1 184 ? 8.827 8.156 9.345 1.00 97.50 184 HIS A O 1
ATOM 1501 N N . SER A 1 185 ? 8.692 7.911 7.117 1.00 96.88 185 SER A N 1
ATOM 1502 C CA . SER A 1 185 ? 9.699 8.934 6.800 1.00 96.88 185 SER A CA 1
ATOM 1503 C C . SER A 1 185 ? 9.384 10.286 7.458 1.00 96.88 185 SER A C 1
ATOM 1505 O O . SER A 1 185 ? 10.257 10.919 8.049 1.00 96.88 185 SER A O 1
ATOM 1507 N N . VAL A 1 186 ? 8.119 10.715 7.405 1.00 96.12 186 VAL A N 1
ATOM 1508 C CA . VAL A 1 186 ? 7.673 11.980 8.010 1.00 96.12 186 VAL A CA 1
ATOM 1509 C C . VAL A 1 186 ? 7.622 11.897 9.532 1.00 96.12 186 VAL A C 1
ATOM 1511 O O . VAL A 1 186 ? 8.019 12.840 10.212 1.00 96.12 186 VAL A O 1
ATOM 1514 N N . VAL A 1 187 ? 7.173 10.769 10.082 1.00 95.88 187 VAL A N 1
ATOM 1515 C CA . VAL A 1 187 ? 7.169 10.539 11.527 1.00 95.88 187 VAL A CA 1
ATOM 1516 C C . VAL A 1 187 ? 8.602 10.605 12.052 1.00 95.88 187 VAL A C 1
ATOM 1518 O O . VAL A 1 187 ? 8.847 11.401 12.945 1.00 95.88 187 VAL A O 1
ATOM 1521 N N . VAL A 1 188 ? 9.560 9.901 11.442 1.00 96.50 188 VAL A N 1
ATOM 1522 C CA . VAL A 1 188 ? 10.989 9.960 11.805 1.00 96.50 188 VAL A CA 1
ATOM 1523 C C . VAL A 1 188 ? 11.526 11.390 11.740 1.00 96.50 188 VAL A C 1
ATOM 1525 O O . VAL A 1 188 ? 12.242 11.813 12.643 1.00 96.50 188 VAL A O 1
ATOM 1528 N N . GLN A 1 189 ? 11.158 12.164 10.716 1.00 96.38 189 GLN A N 1
ATOM 1529 C CA . GLN A 1 189 ? 11.576 13.563 10.600 1.00 96.38 189 GLN A CA 1
ATOM 1530 C C . GLN A 1 189 ? 11.043 14.438 11.749 1.00 96.38 189 GLN A C 1
ATOM 1532 O O . GLN A 1 189 ? 11.744 15.334 12.214 1.00 96.38 189 GLN A O 1
ATOM 1537 N N . ILE A 1 190 ? 9.809 14.204 12.203 1.00 95.62 190 ILE A N 1
ATOM 1538 C CA . ILE A 1 190 ? 9.183 14.971 13.292 1.00 95.62 190 ILE A CA 1
ATOM 1539 C C . ILE A 1 190 ? 9.682 14.500 14.658 1.00 95.62 190 ILE A C 1
ATOM 1541 O O . ILE A 1 190 ? 9.910 15.318 15.547 1.00 95.62 190 ILE A O 1
ATOM 1545 N N . THR A 1 191 ? 9.797 13.187 14.851 1.00 93.31 191 THR A N 1
ATOM 1546 C CA . THR A 1 191 ? 10.088 12.575 16.150 1.00 93.31 191 THR A CA 1
ATOM 1547 C C . THR A 1 191 ? 11.583 12.465 16.427 1.00 93.31 191 THR A C 1
ATOM 1549 O O . THR A 1 191 ? 11.970 12.384 17.591 1.00 93.31 191 THR A O 1
ATOM 1552 N N . GLY A 1 192 ? 12.416 12.426 15.383 1.00 93.94 192 GLY A N 1
ATOM 1553 C CA . GLY A 1 192 ? 13.828 12.053 15.470 1.00 93.94 192 GLY A CA 1
ATOM 1554 C C . GLY A 1 192 ? 14.051 10.586 15.862 1.00 93.94 192 GLY A C 1
ATOM 1555 O O . GLY A 1 192 ? 15.173 10.203 16.179 1.00 93.94 192 GLY A O 1
ATOM 1556 N N . GLN A 1 193 ? 12.996 9.767 15.885 1.00 92.31 193 GLN A N 1
ATOM 1557 C CA . GLN A 1 193 ? 13.012 8.391 16.377 1.00 92.31 193 GLN A CA 1
ATOM 1558 C C . GLN A 1 193 ? 12.531 7.432 15.292 1.00 92.31 193 GLN A C 1
ATOM 1560 O O . GLN A 1 193 ? 11.669 7.772 14.484 1.00 92.31 193 GLN A O 1
ATOM 1565 N N . ASN A 1 194 ? 13.047 6.201 15.305 1.00 94.25 194 ASN A N 1
ATOM 1566 C CA . ASN A 1 194 ? 12.559 5.134 14.436 1.00 94.25 194 ASN A CA 1
ATOM 1567 C C . ASN A 1 194 ? 11.214 4.594 14.947 1.00 94.25 194 ASN A C 1
ATOM 1569 O O . ASN A 1 194 ? 11.143 3.531 15.556 1.00 94.25 194 ASN A O 1
ATOM 1573 N N . THR A 1 195 ? 10.161 5.374 14.743 1.00 93.94 195 THR A N 1
ATOM 1574 C CA . THR A 1 195 ? 8.817 5.090 15.239 1.00 93.94 195 THR A CA 1
ATOM 1575 C C . THR A 1 195 ? 8.157 3.940 14.473 1.00 93.94 195 THR A C 1
ATOM 1577 O O . THR A 1 195 ? 8.364 3.779 13.269 1.00 93.94 195 THR A O 1
ATOM 1580 N N . GLU A 1 196 ? 7.345 3.132 15.151 1.00 95.25 196 GLU A N 1
ATOM 1581 C CA . GLU A 1 196 ? 6.641 2.005 14.539 1.00 95.25 196 GLU A CA 1
ATOM 1582 C C . GLU A 1 196 ? 5.453 2.480 13.688 1.00 95.25 196 GLU A C 1
ATOM 1584 O O . GLU A 1 196 ? 4.583 3.228 14.139 1.00 95.25 196 GLU A O 1
ATOM 1589 N N . VAL A 1 197 ? 5.407 2.038 12.429 1.00 96.44 197 VAL A N 1
ATOM 1590 C CA . VAL A 1 197 ? 4.356 2.369 11.464 1.00 96.44 197 VAL A CA 1
ATOM 1591 C C . VAL A 1 197 ? 3.898 1.115 10.726 1.00 96.44 197 VAL A C 1
ATOM 1593 O O . VAL A 1 197 ? 4.657 0.421 10.043 1.00 96.44 197 VAL A O 1
ATOM 1596 N N . PHE A 1 198 ? 2.604 0.839 10.821 1.00 94.44 198 PHE A N 1
ATOM 1597 C CA . PHE A 1 198 ? 1.952 -0.290 10.176 1.00 94.44 198 PHE A CA 1
ATOM 1598 C C . PHE A 1 198 ? 1.370 0.095 8.801 1.00 94.44 198 PHE A C 1
ATOM 1600 O O . PHE A 1 198 ? 0.707 1.135 8.701 1.00 94.44 198 PHE A O 1
ATOM 1607 N N . PRO A 1 199 ? 1.505 -0.750 7.753 1.00 92.50 199 PRO A N 1
ATOM 1608 C CA . PRO A 1 199 ? 2.195 -2.050 7.720 1.00 92.50 199 PRO A CA 1
ATOM 1609 C C . PRO A 1 199 ? 3.620 -1.977 7.125 1.00 92.50 199 PRO A C 1
ATOM 1611 O O . PRO A 1 199 ? 3.952 -2.777 6.249 1.00 92.50 199 PRO A O 1
ATOM 1614 N N . HIS A 1 200 ? 4.435 -0.987 7.514 1.00 93.56 200 HIS A N 1
ATOM 1615 C CA . HIS A 1 200 ? 5.785 -0.790 6.968 1.00 93.56 200 HIS A CA 1
ATOM 1616 C C . HIS A 1 200 ? 6.864 -1.497 7.803 1.00 93.56 200 HIS A C 1
ATOM 1618 O O . HIS A 1 200 ? 7.237 -2.622 7.482 1.00 93.56 200 HIS A O 1
ATOM 1624 N N . ASN A 1 201 ? 7.352 -0.859 8.870 1.00 91.12 201 ASN A N 1
ATOM 1625 C CA . ASN A 1 201 ? 8.367 -1.411 9.776 1.00 91.12 201 ASN A CA 1
ATOM 1626 C C . ASN A 1 201 ? 7.744 -2.139 10.977 1.00 91.12 201 ASN A C 1
ATOM 1628 O O . ASN A 1 201 ? 8.459 -2.753 11.761 1.00 91.12 201 ASN A O 1
ATOM 1632 N N . MET A 1 202 ? 6.416 -2.104 11.094 1.00 86.62 202 MET A N 1
ATOM 1633 C CA . MET A 1 202 ? 5.654 -2.872 12.066 1.00 86.62 202 MET A CA 1
ATOM 1634 C C . MET A 1 202 ? 4.727 -3.851 11.322 1.00 86.62 202 MET A C 1
ATOM 1636 O O . MET A 1 202 ? 3.744 -3.416 10.710 1.00 86.62 202 MET A O 1
ATOM 1640 N N . PRO A 1 203 ? 5.015 -5.170 11.329 1.00 77.19 203 PRO A N 1
ATOM 1641 C CA . PRO A 1 203 ? 4.251 -6.152 10.559 1.00 77.19 203 PRO A CA 1
ATOM 1642 C C . PRO A 1 203 ? 2.880 -6.446 11.167 1.00 77.19 203 PRO A C 1
ATOM 1644 O O . PRO A 1 203 ? 2.014 -6.966 10.462 1.00 77.19 203 PRO A O 1
ATOM 1647 N N . GLN A 1 204 ? 2.678 -6.120 12.446 1.00 81.38 204 GLN A N 1
ATOM 1648 C CA . GLN A 1 204 ? 1.437 -6.353 13.169 1.00 81.38 204 GLN A CA 1
ATOM 1649 C C . GLN A 1 204 ? 1.071 -5.168 14.056 1.00 81.38 204 GLN A C 1
ATOM 1651 O O . GLN A 1 204 ? 1.945 -4.589 14.685 1.00 81.38 204 GLN A O 1
ATOM 1656 N N . ILE A 1 205 ? -0.211 -4.835 14.163 1.00 80.88 205 ILE A N 1
ATOM 1657 C CA . ILE A 1 205 ? -0.674 -3.779 15.067 1.00 80.88 205 ILE A CA 1
ATOM 1658 C C . ILE A 1 205 ? -1.942 -4.194 15.800 1.00 80.88 205 ILE A C 1
ATOM 1660 O O . ILE A 1 205 ? -2.760 -4.962 15.286 1.00 80.88 205 ILE A O 1
ATOM 1664 N N . LEU A 1 206 ? -2.099 -3.672 17.016 1.00 82.50 206 LEU A N 1
ATOM 1665 C CA . LEU A 1 206 ? -3.333 -3.815 17.774 1.00 82.50 206 LEU A CA 1
ATOM 1666 C C . LEU A 1 206 ? -4.494 -3.098 17.080 1.00 82.50 206 LEU A C 1
ATOM 1668 O O . LEU A 1 206 ? -4.314 -2.054 16.453 1.00 82.50 206 LEU A O 1
ATOM 1672 N N . LEU A 1 207 ? -5.693 -3.661 17.211 1.00 84.00 207 LEU A N 1
ATOM 1673 C CA . LEU A 1 207 ? -6.901 -2.998 16.734 1.00 84.00 207 LEU A CA 1
ATOM 1674 C C . LEU A 1 207 ? -7.211 -1.740 17.562 1.00 84.00 207 LEU A C 1
ATOM 1676 O O . LEU A 1 207 ? -6.975 -1.746 18.775 1.00 84.00 207 LEU A O 1
ATOM 1680 N N . PRO A 1 208 ? -7.799 -0.709 16.931 1.00 90.12 208 PRO A N 1
ATOM 1681 C CA . PRO A 1 208 ? -8.366 0.418 17.652 1.00 90.12 208 PRO A CA 1
ATOM 1682 C C . PRO A 1 208 ? -9.664 0.024 18.362 1.00 90.12 208 PRO A C 1
ATOM 1684 O O . PRO A 1 208 ? -10.233 -1.031 18.084 1.00 90.12 208 PRO A O 1
ATOM 1687 N N . PHE A 1 209 ? -10.171 0.928 19.202 1.00 91.75 209 PHE A N 1
ATOM 1688 C CA . PHE A 1 209 ? -11.319 0.762 20.104 1.00 91.75 209 PHE A CA 1
ATOM 1689 C C . PHE A 1 209 ? -11.002 -0.087 21.333 1.00 91.75 209 PHE A C 1
ATOM 1691 O O . PHE A 1 209 ? -11.874 -0.754 21.904 1.00 91.75 209 PHE A O 1
ATOM 1698 N N . ARG A 1 210 ? -9.748 -0.025 21.786 1.00 88.31 210 ARG A N 1
ATOM 1699 C CA . ARG A 1 210 ? -9.330 -0.677 23.023 1.00 88.31 210 ARG A CA 1
ATOM 1700 C C . ARG A 1 210 ? -10.053 -0.067 24.218 1.00 88.31 210 ARG A C 1
ATOM 1702 O O . ARG A 1 210 ? -9.998 1.136 24.443 1.00 88.31 210 ARG A O 1
ATOM 1709 N N . ARG A 1 211 ? -10.693 -0.910 25.035 1.00 87.06 211 ARG A N 1
ATOM 1710 C CA . ARG A 1 211 ? -11.481 -0.468 26.203 1.00 87.06 211 ARG A CA 1
ATOM 1711 C C . ARG A 1 211 ? -10.664 0.355 27.207 1.00 87.06 211 ARG A C 1
ATOM 1713 O O . ARG A 1 211 ? -11.227 1.226 27.869 1.00 87.06 211 ARG A O 1
ATOM 1720 N N . ASP A 1 212 ? -9.375 0.045 27.323 1.00 86.88 212 ASP A N 1
ATOM 1721 C CA . ASP A 1 212 ? -8.412 0.695 28.213 1.00 86.88 212 ASP A CA 1
ATOM 1722 C C . ASP A 1 212 ? -7.764 1.952 27.614 1.00 86.88 212 ASP A C 1
ATOM 1724 O O . ASP A 1 212 ? -6.892 2.547 28.239 1.00 86.88 212 ASP A O 1
ATOM 1728 N N . LYS A 1 213 ? -8.180 2.360 26.413 1.00 93.56 213 LYS A N 1
ATOM 1729 C CA . LYS A 1 213 ? -7.764 3.606 25.775 1.00 93.56 213 LYS A CA 1
ATOM 1730 C C . LYS A 1 213 ? -8.929 4.592 25.692 1.00 93.56 213 LYS A C 1
ATOM 1732 O O . LYS A 1 213 ? -10.069 4.260 26.025 1.00 93.56 213 LYS A O 1
ATOM 1737 N N . ILE A 1 214 ? -8.603 5.813 25.287 1.00 97.44 214 ILE A N 1
ATOM 1738 C CA . ILE A 1 214 ? -9.525 6.879 24.899 1.00 97.44 214 ILE A CA 1
ATOM 1739 C C . ILE A 1 214 ? -9.417 7.033 23.381 1.00 97.44 214 ILE A C 1
ATOM 1741 O O . ILE A 1 214 ? -8.308 7.076 22.864 1.00 97.44 214 ILE A O 1
ATOM 1745 N N . THR A 1 215 ? -10.535 7.091 22.656 1.00 97.94 215 THR A N 1
ATOM 1746 C CA . THR A 1 215 ? -10.552 7.203 21.188 1.00 97.94 215 THR A CA 1
ATOM 1747 C C . THR A 1 215 ? -11.120 8.560 20.808 1.00 97.94 215 THR A C 1
ATOM 1749 O O . THR A 1 215 ? -12.245 8.862 21.189 1.00 97.94 215 THR A O 1
ATOM 1752 N N . ILE A 1 216 ? -10.370 9.347 20.043 1.00 98.44 216 ILE A N 1
ATOM 1753 C CA . ILE A 1 216 ? -10.748 10.686 19.591 1.00 98.44 216 ILE A CA 1
ATOM 1754 C C . ILE A 1 216 ? -11.108 10.651 18.105 1.00 98.44 216 ILE A C 1
ATOM 1756 O O . ILE A 1 216 ? -10.321 10.198 17.266 1.00 98.44 216 ILE A O 1
ATOM 1760 N N . ILE A 1 217 ? -12.302 11.146 17.789 1.00 98.06 217 ILE A N 1
ATOM 1761 C CA . ILE A 1 217 ? -12.850 11.336 16.441 1.00 98.06 217 ILE A CA 1
ATOM 1762 C C . ILE A 1 217 ? -13.312 12.794 16.273 1.00 98.06 217 ILE A C 1
ATOM 1764 O O . ILE A 1 217 ? -13.030 13.640 17.115 1.00 98.06 217 ILE A O 1
ATOM 1768 N N . ALA A 1 218 ? -13.994 13.121 15.172 1.00 95.88 218 ALA A N 1
ATOM 1769 C CA . ALA A 1 218 ? -14.406 14.497 14.868 1.00 95.88 218 ALA A CA 1
ATOM 1770 C C . ALA A 1 218 ? -15.331 15.146 15.907 1.00 95.88 218 ALA A C 1
ATOM 1772 O O . ALA A 1 218 ? -15.345 16.363 16.026 1.00 95.88 218 ALA A O 1
ATOM 1773 N N . GLY A 1 219 ? -16.130 14.342 16.612 1.00 91.38 219 GLY A N 1
ATOM 1774 C CA . GLY A 1 219 ? -17.031 14.812 17.667 1.00 91.38 219 GLY A CA 1
ATOM 1775 C C . GLY A 1 219 ? -16.378 14.901 19.049 1.00 91.38 219 GLY A C 1
ATOM 1776 O O . GLY A 1 219 ? -17.094 15.077 20.029 1.00 91.38 219 GLY A O 1
ATOM 1777 N N . GLY A 1 220 ? -15.055 14.727 19.140 1.00 97.25 220 GLY A N 1
ATOM 1778 C CA . GLY A 1 220 ? -14.329 14.590 20.399 1.00 97.25 220 GLY A CA 1
ATOM 1779 C C . GLY A 1 220 ? -14.119 13.127 20.791 1.00 97.25 220 GLY A C 1
ATOM 1780 O O . GLY A 1 220 ? -13.781 12.289 19.950 1.00 97.25 220 GLY A O 1
ATOM 1781 N N . GLU A 1 221 ? -14.277 12.814 22.077 1.00 97.69 221 GLU A N 1
ATOM 1782 C CA . GLU A 1 221 ? -14.155 11.444 22.577 1.00 97.69 221 GLU A CA 1
ATOM 1783 C C . GLU A 1 221 ? -15.317 10.572 22.075 1.00 97.69 221 GLU A C 1
ATOM 1785 O O . GLU A 1 221 ? -16.487 10.897 22.260 1.00 97.69 221 GLU A O 1
ATOM 1790 N N . LEU A 1 222 ? -14.994 9.445 21.435 1.00 97.19 222 LEU A N 1
ATOM 1791 C CA . LEU A 1 222 ? -15.979 8.492 20.931 1.00 97.19 222 LEU A CA 1
ATOM 1792 C C . LEU A 1 222 ? -16.796 7.920 22.097 1.00 97.19 222 LEU A C 1
ATOM 1794 O O . LEU A 1 222 ? -16.229 7.309 23.010 1.00 97.19 222 LEU A O 1
ATOM 1798 N 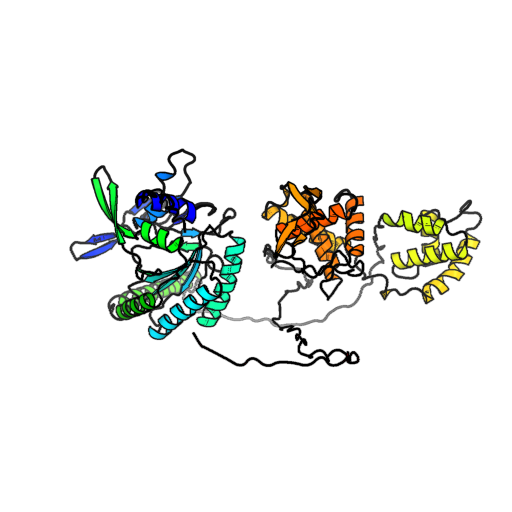N . ASN A 1 223 ? -18.126 8.051 22.045 1.00 95.81 223 ASN A N 1
ATOM 1799 C CA . ASN A 1 223 ? -18.968 7.656 23.168 1.00 95.81 223 ASN A CA 1
ATOM 1800 C C . ASN A 1 223 ? -18.882 6.155 23.443 1.00 95.81 223 ASN A C 1
ATOM 1802 O O . ASN A 1 223 ? -18.752 5.320 22.540 1.00 95.81 223 ASN A O 1
ATOM 1806 N N . LYS A 1 224 ? -19.022 5.801 24.720 1.00 94.00 224 LYS A N 1
ATOM 1807 C CA . LYS A 1 224 ? -19.176 4.416 25.162 1.00 94.00 224 LYS A CA 1
ATOM 1808 C C . LYS A 1 224 ? -20.657 4.105 25.384 1.00 94.00 224 LYS A C 1
ATOM 1810 O O . LYS A 1 224 ? -21.432 4.960 25.793 1.00 94.00 224 LYS A O 1
ATOM 1815 N N . VAL A 1 225 ? -21.046 2.870 25.096 1.00 93.31 225 VAL A N 1
ATOM 1816 C CA . VAL A 1 225 ? -22.409 2.351 25.209 1.00 93.31 225 VAL A CA 1
ATOM 1817 C C . VAL A 1 225 ? -22.420 1.070 26.029 1.00 93.31 225 VAL A C 1
ATOM 1819 O O . VAL A 1 225 ? -21.487 0.258 25.970 1.00 93.31 225 VAL A O 1
ATOM 1822 N N . ASP A 1 226 ? -23.515 0.863 26.751 1.00 90.50 226 ASP A N 1
ATOM 1823 C CA . ASP A 1 226 ? -23.783 -0.391 27.437 1.00 90.50 226 ASP A CA 1
ATOM 1824 C C . ASP A 1 226 ? -24.221 -1.466 26.443 1.00 90.50 226 ASP A C 1
ATOM 1826 O O . ASP A 1 226 ? -25.148 -1.305 25.644 1.00 90.50 226 ASP A O 1
ATOM 1830 N N . ARG A 1 227 ? -23.556 -2.614 26.509 1.00 89.25 227 ARG A N 1
ATOM 1831 C CA . ARG A 1 227 ? -23.934 -3.830 25.794 1.00 89.25 227 ARG A CA 1
ATOM 1832 C C . ARG A 1 227 ? -24.077 -4.973 26.780 1.00 89.25 227 ARG A C 1
ATOM 1834 O O . ARG A 1 227 ? -23.661 -4.888 27.927 1.00 89.25 227 ARG A O 1
ATOM 1841 N N . TYR A 1 228 ? -24.646 -6.082 26.327 1.00 84.56 228 TYR A N 1
ATOM 1842 C CA . TYR A 1 228 ? -24.663 -7.317 27.099 1.00 84.56 228 TYR A CA 1
ATOM 1843 C C . TYR A 1 228 ? -24.206 -8.490 26.242 1.00 84.56 228 TYR A C 1
ATOM 1845 O O . TYR A 1 228 ? -24.442 -8.545 25.035 1.00 84.56 228 TYR A O 1
ATOM 1853 N N . LYS A 1 229 ? -23.549 -9.451 26.887 1.00 80.75 229 LYS A N 1
ATOM 1854 C CA . LYS A 1 229 ? -23.263 -10.775 26.328 1.00 80.75 229 LYS A CA 1
ATOM 1855 C C . LYS A 1 229 ? -24.060 -11.820 27.096 1.00 80.75 229 LYS A C 1
ATOM 1857 O O . LYS A 1 229 ? -24.346 -11.637 28.276 1.00 80.75 229 LYS A O 1
ATOM 1862 N N . ILE A 1 230 ? -24.421 -12.912 26.435 1.00 77.25 230 ILE A N 1
ATOM 1863 C CA . ILE A 1 230 ? -25.109 -14.032 27.082 1.00 77.25 230 ILE A CA 1
ATOM 1864 C C . ILE A 1 230 ? -24.050 -15.063 27.482 1.00 77.25 230 ILE A C 1
ATOM 1866 O O . ILE A 1 230 ? -23.361 -15.600 26.619 1.00 77.25 230 ILE A O 1
ATOM 1870 N N . ILE A 1 231 ? -23.904 -15.323 28.782 1.00 76.81 231 ILE A N 1
ATOM 1871 C CA . ILE A 1 231 ? -23.032 -16.366 29.341 1.00 76.81 231 ILE A CA 1
ATOM 1872 C C . ILE A 1 231 ? -23.903 -17.255 30.220 1.00 76.81 231 ILE A C 1
ATOM 1874 O O . ILE A 1 231 ? -24.543 -16.759 31.141 1.00 76.81 231 ILE A O 1
ATOM 1878 N N . ASN A 1 232 ? -23.958 -18.559 29.932 1.00 86.38 232 ASN A N 1
ATOM 1879 C CA . ASN A 1 232 ? -24.773 -19.522 30.685 1.00 86.38 232 ASN A CA 1
ATOM 1880 C C . ASN A 1 232 ? -26.231 -19.054 30.861 1.00 86.38 232 ASN A C 1
ATOM 1882 O O . ASN A 1 232 ? -26.775 -19.070 31.961 1.00 86.38 232 ASN A O 1
ATOM 1886 N N . ARG A 1 233 ? -26.842 -18.570 29.766 1.00 86.06 233 ARG A N 1
ATOM 1887 C CA . ARG A 1 233 ? -28.198 -17.977 29.715 1.00 86.06 233 ARG A CA 1
ATOM 1888 C C . ARG A 1 233 ? -28.397 -16.703 30.556 1.00 86.06 233 ARG A C 1
ATOM 1890 O O . ARG A 1 233 ? -29.489 -16.146 30.538 1.00 86.06 233 ARG A O 1
ATOM 1897 N N . LYS A 1 234 ? -27.363 -16.186 31.226 1.00 83.94 234 LYS A N 1
ATOM 1898 C CA . LYS A 1 234 ? -27.395 -14.908 31.950 1.00 83.94 234 LYS A CA 1
ATOM 1899 C C . LYS A 1 234 ? -26.870 -13.775 31.071 1.00 83.94 234 LYS A C 1
ATOM 1901 O O . LYS A 1 234 ? -25.882 -13.940 30.354 1.00 83.94 234 LYS A O 1
ATOM 1906 N N . ARG A 1 235 ? -27.525 -12.612 31.131 1.00 86.75 235 ARG A N 1
ATOM 1907 C CA . ARG A 1 235 ? -27.030 -11.377 30.507 1.00 86.75 235 ARG A CA 1
ATOM 1908 C C . ARG A 1 235 ? -25.957 -10.773 31.406 1.00 86.75 235 ARG A C 1
ATOM 1910 O O . ARG A 1 235 ? -26.232 -10.448 32.553 1.00 86.75 235 ARG A O 1
ATOM 1917 N N . VAL A 1 236 ? -24.752 -10.627 30.873 1.00 82.50 236 VAL A N 1
ATOM 1918 C CA . VAL A 1 236 ? -23.626 -9.975 31.544 1.00 82.50 236 VAL A CA 1
ATOM 1919 C C . VAL A 1 236 ? -23.373 -8.646 30.833 1.00 82.50 236 VAL A C 1
ATOM 1921 O O . VAL A 1 236 ? -22.997 -8.680 29.652 1.00 82.50 236 VAL A O 1
ATOM 1924 N N . PRO A 1 237 ? -23.615 -7.496 31.485 1.00 86.94 237 PRO A N 1
ATOM 1925 C CA . PRO A 1 237 ? -23.381 -6.193 30.880 1.00 86.94 237 PRO A CA 1
ATOM 1926 C C . PRO A 1 237 ? -21.880 -5.927 30.693 1.00 86.94 237 PRO A C 1
ATOM 1928 O O . PRO A 1 237 ? -21.041 -6.464 31.417 1.00 86.94 237 PRO A O 1
ATOM 1931 N N . TYR A 1 238 ? -21.532 -5.121 29.694 1.00 84.56 238 TYR A N 1
ATOM 1932 C CA . TYR A 1 238 ? -20.186 -4.601 29.476 1.00 84.56 238 TYR A CA 1
ATOM 1933 C C . TYR A 1 238 ? -20.237 -3.275 28.706 1.00 84.56 238 TYR A C 1
ATOM 1935 O O . TYR A 1 238 ? -21.087 -3.089 27.837 1.00 84.56 238 TYR A O 1
ATOM 1943 N N . ILE A 1 239 ? -19.292 -2.383 29.001 1.00 86.94 239 ILE A N 1
ATOM 1944 C CA . ILE A 1 239 ? -19.163 -1.071 28.353 1.00 86.94 239 ILE A CA 1
ATOM 1945 C C . ILE A 1 239 ? -18.189 -1.183 27.178 1.00 86.94 239 ILE A C 1
ATOM 1947 O O . ILE A 1 239 ? -17.110 -1.767 27.319 1.00 86.94 239 ILE A O 1
ATOM 1951 N N . THR A 1 240 ? -18.550 -0.613 26.030 1.00 92.62 240 THR A N 1
ATOM 1952 C CA . THR A 1 240 ? -17.693 -0.573 24.836 1.00 92.62 240 THR A CA 1
ATOM 1953 C C . THR A 1 240 ? -17.971 0.656 23.974 1.00 92.62 240 THR A C 1
ATOM 1955 O O . THR A 1 240 ? -18.923 1.371 24.242 1.00 92.62 240 THR A O 1
ATOM 1958 N N . TYR A 1 241 ? -17.174 0.914 22.942 1.00 94.69 241 TYR A N 1
ATOM 1959 C CA . TYR A 1 241 ? -17.375 2.064 22.057 1.00 94.69 241 TYR A CA 1
ATOM 1960 C C . TYR A 1 241 ? -18.622 1.954 21.169 1.00 94.69 241 TYR A C 1
ATOM 1962 O O . TYR A 1 241 ? -18.979 0.867 20.702 1.00 94.69 241 TYR A O 1
ATOM 1970 N N . SER A 1 242 ? -19.241 3.108 20.905 1.00 95.31 242 SER A N 1
ATOM 1971 C CA . SER A 1 242 ? -20.366 3.291 19.988 1.00 95.31 242 SER A CA 1
ATOM 1972 C C . SER A 1 242 ? -19.924 3.077 18.542 1.00 95.31 242 SER A C 1
ATOM 1974 O O . SER A 1 242 ? -19.297 3.923 17.904 1.00 95.31 242 SER A O 1
ATOM 1976 N N . MET A 1 243 ? -20.265 1.918 17.993 1.00 94.25 243 MET A N 1
ATOM 1977 C CA . MET A 1 243 ? -20.002 1.582 16.599 1.00 94.25 243 MET A CA 1
ATOM 1978 C C . MET A 1 243 ? -20.948 2.311 15.644 1.00 94.25 243 MET A C 1
ATOM 1980 O O . MET A 1 243 ? -20.565 2.525 14.494 1.00 94.25 243 MET A O 1
ATOM 1984 N N . CYS A 1 244 ? -22.149 2.713 16.086 1.00 94.56 244 CYS A N 1
ATOM 1985 C CA . CYS A 1 244 ? -23.004 3.621 15.314 1.00 94.56 244 CYS A CA 1
ATOM 1986 C C . CYS A 1 244 ? -22.289 4.946 15.052 1.00 94.56 244 CYS A C 1
ATOM 1988 O O . CYS A 1 244 ? -22.154 5.341 13.896 1.00 94.56 244 CYS A O 1
ATOM 1990 N N . GLU A 1 245 ? -21.792 5.586 16.109 1.00 95.56 245 GLU A N 1
ATOM 1991 C CA . GLU A 1 245 ? -21.124 6.884 16.017 1.00 95.56 245 GLU A CA 1
ATOM 1992 C C . GLU A 1 245 ? -19.830 6.792 15.206 1.00 95.56 245 GLU A C 1
ATOM 1994 O O . GLU A 1 245 ? -19.619 7.578 14.283 1.00 95.56 245 GLU A O 1
ATOM 1999 N N . PHE A 1 246 ? -19.013 5.762 15.454 1.00 95.81 246 PHE A N 1
ATOM 2000 C CA . PHE A 1 246 ? -17.830 5.508 14.635 1.00 95.81 246 PHE A CA 1
ATOM 2001 C C . PHE A 1 246 ? -18.186 5.339 13.151 1.00 95.81 246 PHE A C 1
ATOM 2003 O O . PHE A 1 246 ? -17.517 5.892 12.284 1.00 95.81 246 PHE A O 1
ATOM 2010 N N . HIS A 1 247 ? -19.241 4.590 12.829 1.00 94.62 247 HIS A N 1
ATOM 2011 C CA . HIS A 1 247 ? -19.657 4.378 11.445 1.00 94.62 247 HIS A CA 1
ATOM 2012 C C . HIS A 1 247 ? -20.195 5.658 10.787 1.00 94.62 247 HIS A C 1
ATOM 2014 O O . HIS A 1 247 ? -19.958 5.873 9.597 1.00 94.62 247 HIS A O 1
ATOM 2020 N N . GLU A 1 248 ? -20.906 6.509 11.529 1.00 94.50 248 GLU A N 1
ATOM 2021 C CA . GLU A 1 248 ? -21.342 7.827 11.052 1.00 94.50 248 GLU A CA 1
ATOM 2022 C C . GLU A 1 248 ? -20.138 8.727 10.753 1.00 94.50 248 GLU A C 1
ATOM 2024 O O . GLU A 1 248 ? -20.019 9.231 9.632 1.00 94.50 248 GLU A O 1
ATOM 2029 N N . TRP A 1 249 ? -19.190 8.820 11.692 1.00 96.06 249 TRP A N 1
ATOM 2030 C CA . TRP A 1 249 ? -17.924 9.530 11.506 1.00 96.06 249 TRP A CA 1
ATOM 2031 C C . TRP A 1 249 ? -17.139 9.004 10.297 1.00 96.06 249 TRP A C 1
ATOM 2033 O O . TRP A 1 249 ? -16.756 9.770 9.410 1.00 96.06 249 TRP A O 1
ATOM 2043 N N . TRP A 1 250 ? -16.965 7.685 10.201 1.00 94.19 250 TRP A N 1
ATOM 2044 C CA . TRP A 1 250 ? -16.176 7.037 9.153 1.00 94.19 250 TRP A CA 1
ATOM 2045 C C . TRP A 1 250 ? -16.744 7.283 7.746 1.00 94.19 250 TRP A C 1
ATOM 2047 O O . TRP A 1 250 ? -15.996 7.397 6.770 1.00 94.19 250 TRP A O 1
ATOM 2057 N N . ARG A 1 251 ? -18.072 7.412 7.619 1.00 92.62 251 ARG A N 1
ATOM 2058 C CA . ARG A 1 251 ? -18.731 7.765 6.348 1.00 92.62 251 ARG A CA 1
ATOM 2059 C C . ARG A 1 251 ? -18.684 9.261 6.039 1.00 92.62 251 ARG A C 1
ATOM 2061 O O . ARG A 1 251 ? -18.833 9.629 4.869 1.00 92.62 251 ARG A O 1
ATOM 2068 N N . GLY A 1 252 ? -18.465 10.091 7.052 1.00 92.31 252 GLY A N 1
ATOM 2069 C CA . GLY A 1 252 ? -18.344 11.536 6.943 1.00 92.31 252 GLY A CA 1
ATOM 2070 C C . GLY A 1 252 ? -17.071 12.011 6.234 1.00 92.31 252 GLY A C 1
ATOM 2071 O O . GLY A 1 252 ? -16.331 11.259 5.581 1.00 92.31 252 GLY A O 1
ATOM 2072 N N . SER A 1 253 ? -16.828 13.317 6.315 1.00 90.44 253 SER A N 1
ATOM 2073 C CA . SER A 1 253 ? -15.626 13.980 5.788 1.00 90.44 253 SER A CA 1
ATOM 2074 C C . SER A 1 253 ? -14.675 14.499 6.860 1.00 90.44 253 SER A C 1
ATOM 2076 O O . SER A 1 253 ? -13.562 14.892 6.523 1.00 90.44 253 SER A O 1
ATOM 2078 N N . GLN A 1 254 ? -15.101 14.498 8.119 1.00 95.06 254 GLN A N 1
ATOM 2079 C CA . GLN A 1 254 ? -14.377 15.128 9.213 1.00 95.06 254 GLN A CA 1
ATOM 2080 C C . GLN A 1 254 ? -13.219 14.247 9.710 1.00 95.06 254 GLN A C 1
ATOM 2082 O O . GLN A 1 254 ? -13.293 13.017 9.667 1.00 95.06 254 GLN A O 1
ATOM 2087 N N . GLN A 1 255 ? -12.145 14.892 10.165 1.00 97.12 255 GLN A N 1
ATOM 2088 C CA . GLN A 1 255 ? -10.992 14.260 10.823 1.00 97.12 255 GLN A CA 1
ATOM 2089 C C . GLN A 1 255 ? -11.184 14.290 12.344 1.00 97.12 255 GLN A C 1
ATOM 2091 O O . GLN A 1 255 ? -12.191 14.824 12.797 1.00 97.12 255 GLN A O 1
ATOM 2096 N N . TYR A 1 256 ? -10.277 13.706 13.129 1.00 97.69 256 TYR A N 1
ATOM 2097 C CA . TYR A 1 256 ? -10.343 13.814 14.590 1.00 97.69 256 TYR A CA 1
ATOM 2098 C C . TYR A 1 256 ? -10.371 15.279 15.065 1.00 97.69 256 TYR A C 1
ATOM 2100 O O . TYR A 1 256 ? -9.820 16.163 14.407 1.00 97.69 256 TYR A O 1
ATOM 2108 N N . ASP A 1 257 ? -11.010 15.530 16.208 1.00 98.12 257 ASP A N 1
ATOM 2109 C CA . ASP A 1 257 ? -11.005 16.837 16.862 1.00 98.12 257 ASP A CA 1
ATOM 2110 C C . ASP A 1 257 ? -9.655 17.067 17.556 1.00 98.12 257 ASP A C 1
ATOM 2112 O O . ASP A 1 257 ? -9.302 16.399 18.531 1.00 98.12 257 ASP A O 1
ATOM 2116 N N . GLU A 1 258 ? -8.874 18.006 17.024 1.00 98.19 258 GLU A N 1
ATOM 2117 C CA . GLU A 1 258 ? -7.551 18.334 17.549 1.00 98.19 258 GLU A CA 1
ATOM 2118 C C . GLU A 1 258 ? -7.612 18.950 18.952 1.00 98.19 258 GLU A C 1
ATOM 2120 O O . GLU A 1 258 ? -6.754 18.652 19.781 1.00 98.19 258 GLU A O 1
ATOM 2125 N N . LYS A 1 259 ? -8.641 19.752 19.251 1.00 98.25 259 LYS A N 1
ATOM 2126 C CA . LYS A 1 259 ? -8.802 20.360 20.575 1.00 98.25 259 LYS A CA 1
ATOM 2127 C C . LYS A 1 259 ? -9.079 19.279 21.616 1.00 98.25 259 LYS A C 1
ATOM 2129 O O . LYS A 1 259 ? -8.399 19.227 22.638 1.00 98.25 259 LYS A O 1
ATOM 2134 N N . ALA A 1 260 ? -10.015 18.376 21.322 1.00 98.25 260 ALA A N 1
ATOM 2135 C CA . ALA A 1 260 ? -10.310 17.246 22.201 1.00 98.25 260 ALA A CA 1
ATOM 2136 C C . ALA A 1 260 ? -9.087 16.333 22.398 1.00 98.25 260 ALA A C 1
ATOM 2138 O O . ALA A 1 260 ? -8.869 15.814 23.496 1.00 98.25 260 ALA A O 1
ATOM 2139 N N . LEU A 1 261 ? -8.264 16.153 21.357 1.00 98.50 261 LEU A N 1
ATOM 2140 C CA . LEU A 1 261 ? -7.014 15.401 21.453 1.00 98.50 261 LEU A CA 1
ATOM 2141 C C . LEU A 1 261 ? -6.018 16.066 22.413 1.00 98.50 261 LEU A C 1
ATOM 2143 O O . LEU A 1 261 ? -5.485 15.374 23.277 1.00 98.50 261 LEU A O 1
ATOM 2147 N N . ILE A 1 262 ? -5.793 17.379 22.296 1.00 98.44 262 ILE A N 1
ATOM 2148 C CA . ILE A 1 262 ? -4.896 18.129 23.193 1.00 98.44 262 ILE A CA 1
ATOM 2149 C C . ILE A 1 262 ? -5.364 17.997 24.644 1.00 98.44 262 ILE A C 1
ATOM 2151 O O . ILE A 1 262 ? -4.599 17.530 25.484 1.00 98.44 262 ILE A O 1
ATOM 2155 N N . GLU A 1 263 ? -6.637 18.294 24.921 1.00 98.25 263 GLU A N 1
ATOM 2156 C CA . GLU A 1 263 ? -7.200 18.208 26.276 1.00 98.25 263 GLU A CA 1
ATOM 2157 C C . GLU A 1 263 ? -7.077 16.792 26.866 1.00 98.25 263 GLU A C 1
ATOM 2159 O O . GLU A 1 263 ? -6.837 16.613 28.063 1.00 98.25 263 GLU A O 1
ATOM 2164 N N . THR A 1 264 ? -7.241 15.762 26.031 1.00 98.12 264 THR A N 1
ATOM 2165 C CA . THR A 1 264 ? -7.096 14.359 26.445 1.00 98.12 264 THR A CA 1
ATOM 2166 C C . THR A 1 264 ? -5.643 14.012 26.754 1.00 98.12 264 THR A C 1
ATOM 2168 O O . THR A 1 264 ? -5.373 13.338 27.749 1.00 98.12 264 THR A O 1
ATOM 2171 N N . LEU A 1 265 ? -4.701 14.463 25.922 1.00 97.75 265 LEU A N 1
ATOM 2172 C CA . LEU A 1 265 ? -3.277 14.217 26.130 1.00 97.75 265 LEU A CA 1
ATOM 2173 C C . LEU A 1 265 ? -2.751 14.936 27.371 1.00 97.75 265 LEU A C 1
ATOM 2175 O O . LEU A 1 265 ? -2.023 14.324 28.145 1.00 97.75 265 LEU A O 1
ATOM 2179 N N . GLU A 1 266 ? -3.144 16.189 27.598 1.00 97.06 266 GLU A N 1
ATOM 2180 C CA . GLU A 1 266 ? -2.768 16.951 28.795 1.00 97.06 266 GLU A CA 1
ATOM 2181 C C . GLU A 1 266 ? -3.206 16.223 30.070 1.00 97.06 266 GLU A C 1
ATOM 2183 O O . GLU A 1 266 ? -2.388 15.975 30.961 1.00 97.06 266 GLU A O 1
ATOM 2188 N N . LYS A 1 267 ? -4.473 15.783 30.118 1.00 96.50 267 LYS A N 1
ATOM 2189 C CA . LYS A 1 267 ? -5.003 14.975 31.226 1.00 96.50 267 LYS A CA 1
ATOM 2190 C C . LYS A 1 267 ? -4.215 13.674 31.400 1.00 96.50 267 LYS A C 1
ATOM 2192 O O . LYS A 1 267 ? -3.801 13.355 32.511 1.00 96.50 267 LYS A O 1
ATOM 2197 N N . ALA A 1 268 ? -3.974 12.940 30.314 1.00 95.31 268 ALA A N 1
ATOM 2198 C CA . ALA A 1 268 ? -3.293 11.648 30.363 1.00 95.31 268 ALA A CA 1
ATOM 2199 C C . ALA A 1 268 ? -1.811 11.757 30.764 1.00 95.31 268 ALA A C 1
ATOM 2201 O O . ALA A 1 268 ? -1.294 10.923 31.508 1.00 95.31 268 ALA A O 1
ATOM 2202 N N . CYS A 1 269 ? -1.111 12.789 30.294 1.00 94.88 269 CYS A N 1
ATOM 2203 C CA . CYS A 1 269 ? 0.289 13.021 30.628 1.00 94.88 269 CYS A CA 1
ATOM 2204 C C . CYS A 1 269 ? 0.477 13.480 32.080 1.00 94.88 269 CYS A C 1
ATOM 2206 O O . CYS A 1 269 ? 1.506 13.143 32.673 1.00 94.88 269 CYS A O 1
ATOM 2208 N N . ALA A 1 270 ? -0.506 14.182 32.658 1.00 92.81 270 ALA A N 1
ATOM 2209 C CA . ALA A 1 270 ? -0.513 14.568 34.069 1.00 92.81 270 ALA A CA 1
ATOM 2210 C C . ALA A 1 270 ? -0.659 13.360 35.019 1.00 92.81 270 ALA A C 1
ATOM 2212 O O . ALA A 1 270 ? -0.104 13.368 36.117 1.00 92.81 270 ALA A O 1
ATOM 2213 N N . CYS A 1 271 ? -1.332 12.284 34.592 1.00 86.00 271 CYS A N 1
ATOM 2214 C CA . CYS A 1 271 ? -1.511 11.072 35.401 1.00 86.00 271 CYS A CA 1
ATOM 2215 C C . CYS A 1 271 ? -0.214 10.272 35.641 1.00 86.00 271 CYS A C 1
ATOM 2217 O O . CYS A 1 271 ? -0.141 9.501 36.597 1.00 86.00 271 CYS A O 1
ATOM 2219 N N . GLN A 1 272 ? 0.827 10.456 34.820 1.00 69.81 272 GLN A N 1
ATOM 2220 C CA . GLN A 1 272 ? 2.055 9.649 34.883 1.00 69.81 272 GLN A CA 1
ATOM 2221 C C . GLN A 1 272 ? 2.951 9.959 36.100 1.00 69.81 272 GLN A C 1
ATOM 2223 O O . GLN A 1 272 ? 3.903 9.232 36.365 1.00 69.81 272 GLN A O 1
ATOM 2228 N N . VAL A 1 273 ? 2.644 11.005 36.871 1.00 54.53 273 VAL A N 1
ATOM 2229 C CA . VAL A 1 273 ? 3.509 11.510 37.952 1.00 54.53 273 VAL A CA 1
ATOM 2230 C C . VAL A 1 273 ? 3.358 10.729 39.278 1.00 54.53 273 VAL A C 1
ATOM 2232 O O . VAL A 1 273 ? 4.088 10.993 40.226 1.00 54.53 273 VAL A O 1
ATOM 2235 N N . MET A 1 274 ? 2.461 9.736 39.391 1.00 45.69 274 MET A N 1
ATOM 2236 C CA . MET A 1 274 ? 2.027 9.225 40.712 1.00 45.69 274 MET A CA 1
ATOM 2237 C C . MET A 1 274 ? 2.120 7.703 40.959 1.00 45.69 274 MET A C 1
ATOM 2239 O O . MET A 1 274 ? 1.315 7.173 41.721 1.00 45.69 274 MET A O 1
ATOM 2243 N N . SER A 1 275 ? 3.112 6.970 40.432 1.00 43.34 275 SER A N 1
ATOM 2244 C CA . SER A 1 275 ? 3.391 5.608 40.949 1.00 43.34 275 SER A CA 1
ATOM 2245 C C . SER A 1 275 ? 4.799 5.467 41.543 1.00 43.34 275 SER A C 1
ATOM 2247 O O . SER A 1 275 ? 5.697 4.964 40.876 1.00 43.34 275 SER A O 1
ATOM 2249 N N . PRO A 1 276 ? 5.003 5.839 42.823 1.00 44.38 276 PRO A N 1
ATOM 2250 C CA . PRO A 1 276 ? 6.279 5.643 43.522 1.00 44.38 276 PRO A CA 1
ATOM 2251 C C . PRO A 1 276 ? 6.623 4.165 43.793 1.00 44.38 276 PRO A C 1
ATOM 2253 O O . PRO A 1 276 ? 7.712 3.857 44.262 1.00 44.38 276 PRO A O 1
ATOM 2256 N N . ILE A 1 277 ? 5.690 3.236 43.556 1.00 49.69 277 ILE A N 1
ATOM 2257 C CA . ILE A 1 277 ? 5.781 1.846 44.038 1.00 49.69 277 ILE A CA 1
ATOM 2258 C C . ILE A 1 277 ? 6.382 0.903 42.974 1.00 49.69 277 ILE A C 1
ATOM 2260 O O . ILE A 1 277 ? 6.944 -0.137 43.316 1.00 49.69 277 ILE A O 1
ATOM 2264 N N . GLY A 1 278 ? 6.332 1.268 41.687 1.00 44.81 278 GLY A N 1
ATOM 2265 C CA . GLY A 1 278 ? 6.827 0.425 40.588 1.00 44.81 278 GLY A CA 1
ATOM 2266 C C . GLY A 1 278 ? 8.354 0.382 40.445 1.00 44.81 278 GLY A C 1
ATOM 2267 O O . GLY A 1 278 ? 8.915 -0.676 40.148 1.00 44.81 278 GLY A O 1
ATOM 2268 N N . ASP A 1 279 ? 9.039 1.496 40.710 1.00 40.53 279 ASP A N 1
ATOM 2269 C CA . ASP A 1 279 ? 10.469 1.631 40.395 1.00 40.53 279 ASP A CA 1
ATOM 2270 C C . ASP A 1 279 ? 11.379 0.833 41.340 1.00 40.53 279 ASP A C 1
ATOM 2272 O O . ASP A 1 279 ? 12.421 0.326 40.924 1.00 40.53 279 ASP A O 1
ATOM 2276 N N . ILE A 1 280 ? 10.974 0.602 42.593 1.00 48.66 280 ILE A N 1
ATOM 2277 C CA . ILE A 1 280 ? 11.775 -0.196 43.539 1.00 48.66 280 ILE A CA 1
ATOM 2278 C C . ILE A 1 280 ? 11.728 -1.694 43.185 1.00 48.66 280 ILE A C 1
ATOM 2280 O O . ILE A 1 280 ? 12.724 -2.404 43.345 1.00 48.66 280 ILE A O 1
ATOM 2284 N N . ALA A 1 281 ? 10.595 -2.189 42.677 1.00 45.28 281 ALA A N 1
ATOM 2285 C CA . ALA A 1 281 ? 10.420 -3.602 42.345 1.00 45.28 281 ALA A CA 1
ATOM 2286 C C . ALA A 1 281 ? 11.087 -3.976 41.010 1.00 45.28 281 ALA A C 1
ATOM 2288 O O . ALA A 1 281 ? 11.771 -4.999 40.926 1.00 45.28 281 ALA A O 1
ATOM 2289 N N . ILE A 1 282 ? 10.952 -3.138 39.977 1.00 45.31 282 ILE A N 1
ATOM 2290 C CA . ILE A 1 282 ? 11.512 -3.421 38.644 1.00 45.31 282 ILE A CA 1
ATOM 2291 C C . ILE A 1 282 ? 13.045 -3.344 38.664 1.00 45.31 282 ILE A C 1
ATOM 2293 O O . ILE A 1 282 ? 13.710 -4.226 38.120 1.00 45.31 282 ILE A O 1
ATOM 2297 N N . THR A 1 283 ? 13.616 -2.368 39.376 1.00 48.12 283 THR A N 1
ATOM 2298 C CA . THR A 1 283 ? 15.078 -2.205 39.462 1.00 48.12 283 THR A CA 1
ATOM 2299 C C . THR A 1 283 ? 15.744 -3.371 40.205 1.00 48.12 283 THR A C 1
ATOM 2301 O O . THR A 1 283 ? 16.788 -3.860 39.775 1.00 48.12 283 THR A O 1
ATOM 2304 N N . LYS A 1 284 ? 15.105 -3.908 41.258 1.00 51.81 284 LYS A N 1
ATOM 2305 C CA . LYS A 1 284 ? 15.581 -5.125 41.946 1.00 51.81 284 LYS A CA 1
ATOM 2306 C C . LYS A 1 284 ? 15.467 -6.381 41.077 1.00 51.81 284 LYS A C 1
ATOM 2308 O O . LYS A 1 284 ? 16.353 -7.228 41.122 1.00 51.81 284 LYS A O 1
ATOM 2313 N N . SER A 1 285 ? 14.414 -6.486 40.266 1.00 54.69 285 SER A N 1
ATOM 2314 C CA . SER A 1 285 ? 14.190 -7.636 39.375 1.00 54.69 285 SER A CA 1
ATOM 2315 C C . SER A 1 285 ? 15.237 -7.715 38.259 1.00 54.69 285 SER A C 1
ATOM 2317 O O . SER A 1 285 ? 15.769 -8.786 37.979 1.00 54.69 285 SER A O 1
ATOM 2319 N N . LEU A 1 286 ? 15.555 -6.571 37.642 1.00 50.09 286 LEU A N 1
ATOM 2320 C CA . LEU A 1 286 ? 16.547 -6.479 36.567 1.00 50.09 286 LEU A CA 1
ATOM 2321 C C . LEU A 1 286 ? 17.972 -6.705 37.084 1.00 50.09 286 LEU A C 1
ATOM 2323 O O . LEU A 1 286 ? 18.725 -7.452 36.467 1.00 50.09 286 LEU A O 1
ATOM 2327 N N . SER A 1 287 ? 18.309 -6.143 38.250 1.00 67.00 287 SER A N 1
ATOM 2328 C CA . SER A 1 287 ? 19.593 -6.387 38.920 1.00 67.00 287 SER A CA 1
ATOM 2329 C C . SER A 1 287 ? 19.818 -7.874 39.222 1.00 67.00 287 SER A C 1
ATOM 2331 O O . SER A 1 287 ? 20.915 -8.382 38.992 1.00 67.00 287 SER A O 1
ATOM 2333 N N . LEU A 1 288 ? 18.782 -8.582 39.685 1.00 64.81 288 LEU A N 1
ATOM 2334 C CA . LEU A 1 288 ? 18.871 -10.006 40.003 1.00 64.81 288 LEU A CA 1
ATOM 2335 C C . LEU A 1 288 ? 19.025 -10.868 38.739 1.00 64.81 288 LEU A C 1
ATOM 2337 O O . LEU A 1 288 ? 19.864 -11.763 38.702 1.00 64.81 288 LEU A O 1
ATOM 2341 N N . ALA A 1 289 ? 18.269 -10.571 37.677 1.00 58.28 289 ALA A N 1
ATOM 2342 C CA . ALA A 1 289 ? 18.370 -11.293 36.406 1.00 58.28 289 ALA A CA 1
ATOM 2343 C C . ALA A 1 289 ? 19.747 -11.118 35.738 1.00 58.28 289 ALA A C 1
ATOM 2345 O O . ALA A 1 289 ? 20.277 -12.055 35.139 1.00 58.28 289 ALA A O 1
ATOM 2346 N N . GLN A 1 290 ? 20.346 -9.934 35.872 1.00 67.31 290 GLN A N 1
ATOM 2347 C CA . GLN A 1 290 ? 21.667 -9.632 35.326 1.00 67.31 290 GLN A CA 1
ATOM 2348 C C . GLN A 1 290 ? 22.781 -10.357 36.100 1.00 67.31 290 GLN A C 1
ATOM 2350 O O . GLN A 1 290 ? 23.670 -10.933 35.476 1.00 67.31 290 GLN A O 1
ATOM 2355 N N . GLN A 1 291 ? 22.670 -10.448 37.432 1.00 76.50 291 GLN A N 1
ATOM 2356 C CA . GLN A 1 291 ? 23.564 -11.274 38.256 1.00 76.50 291 GLN A CA 1
ATOM 2357 C C . GLN A 1 291 ? 23.455 -12.767 37.922 1.00 76.50 291 GLN A C 1
ATOM 2359 O O . GLN A 1 291 ? 24.474 -13.445 37.807 1.00 76.50 291 GLN A O 1
ATOM 2364 N N . MET A 1 292 ? 22.239 -13.281 37.709 1.00 73.38 292 MET A N 1
ATOM 2365 C CA . MET A 1 292 ? 22.034 -14.687 37.343 1.00 73.38 292 MET A CA 1
ATOM 2366 C C . MET A 1 292 ? 22.609 -15.023 35.959 1.00 73.38 292 MET A C 1
ATOM 2368 O O . MET A 1 292 ? 23.179 -16.098 35.784 1.00 73.38 292 MET A O 1
ATOM 2372 N N . MET A 1 293 ? 22.515 -14.109 34.984 1.00 67.31 293 MET A N 1
ATOM 2373 C CA . MET A 1 293 ? 23.152 -14.287 33.670 1.00 67.31 293 MET A CA 1
ATOM 2374 C C . MET A 1 293 ? 24.678 -14.243 33.741 1.00 67.31 293 MET A C 1
ATOM 2376 O O . MET A 1 293 ? 25.328 -15.071 33.108 1.00 67.31 293 MET A O 1
ATOM 2380 N N . GLU A 1 294 ? 25.262 -13.311 34.498 1.00 71.31 294 GLU A N 1
ATOM 2381 C CA . GLU A 1 294 ? 26.720 -13.258 34.669 1.00 71.31 294 GLU A CA 1
ATOM 2382 C C . GLU A 1 294 ? 27.256 -14.510 35.364 1.00 71.31 294 GLU A C 1
ATOM 2384 O O . GLU A 1 294 ? 28.313 -15.017 34.988 1.00 71.31 294 GLU A O 1
ATOM 2389 N N . GLN A 1 295 ? 26.517 -15.041 36.337 1.00 72.56 295 GLN A N 1
ATOM 2390 C CA . GLN A 1 295 ? 26.887 -16.275 37.017 1.00 72.56 295 GLN A CA 1
ATOM 2391 C C . GLN A 1 295 ? 26.799 -17.490 36.082 1.00 72.56 295 GLN A C 1
ATOM 2393 O O . GLN A 1 295 ? 27.772 -18.234 35.970 1.00 72.56 295 GLN A O 1
ATOM 2398 N N . ALA A 1 296 ? 25.706 -17.630 35.324 1.00 69.69 296 ALA A N 1
ATOM 2399 C CA . ALA A 1 296 ? 25.562 -18.692 34.328 1.00 69.69 296 ALA A CA 1
ATOM 2400 C C . ALA A 1 296 ? 26.634 -18.610 33.224 1.00 69.69 296 ALA A C 1
ATOM 2402 O O . ALA A 1 296 ? 27.133 -19.633 32.761 1.00 69.69 296 ALA A O 1
ATOM 2403 N N . TYR A 1 297 ? 27.030 -17.397 32.824 1.00 64.88 297 TYR A N 1
ATOM 2404 C CA . TYR A 1 297 ? 28.105 -17.186 31.855 1.00 64.88 297 TYR A CA 1
ATOM 2405 C C . TYR A 1 297 ? 29.477 -17.594 32.412 1.00 64.88 297 TYR A C 1
ATOM 2407 O O . TYR A 1 297 ? 30.253 -18.242 31.713 1.00 64.88 297 TYR A O 1
ATOM 2415 N N . ARG A 1 298 ? 29.779 -17.270 33.678 1.00 67.94 298 ARG A N 1
ATOM 2416 C CA . ARG A 1 298 ? 31.032 -17.693 34.333 1.00 67.94 298 ARG A CA 1
ATOM 2417 C C . ARG A 1 298 ? 31.121 -19.211 34.489 1.00 67.94 298 ARG A C 1
ATOM 2419 O O . ARG A 1 298 ? 32.184 -19.774 34.243 1.00 67.94 298 ARG A O 1
ATOM 2426 N N . GLU A 1 299 ? 30.010 -19.857 34.838 1.00 71.88 299 GLU A N 1
ATOM 2427 C CA . GLU A 1 299 ? 29.916 -21.317 34.952 1.00 71.88 299 GLU A CA 1
ATOM 2428 C C . GLU A 1 299 ? 30.061 -22.002 33.581 1.00 71.88 299 GLU A C 1
ATOM 2430 O O . GLU A 1 299 ? 30.819 -22.961 33.449 1.00 71.88 299 GLU A O 1
ATOM 2435 N N . ALA A 1 300 ? 29.419 -21.469 32.534 1.00 64.81 300 ALA A N 1
ATOM 2436 C CA . ALA A 1 300 ? 29.510 -22.006 31.173 1.00 64.81 300 ALA A CA 1
ATOM 2437 C C . ALA A 1 300 ? 30.903 -21.845 30.542 1.00 64.81 300 ALA A C 1
ATOM 2439 O O . ALA A 1 300 ? 31.315 -22.673 29.732 1.00 64.81 300 ALA A O 1
ATOM 2440 N N . MET A 1 301 ? 31.636 -20.794 30.916 1.00 68.75 301 MET A N 1
ATOM 2441 C CA . MET A 1 301 ? 32.985 -20.520 30.411 1.00 68.75 301 MET A CA 1
ATOM 2442 C C . MET A 1 301 ? 34.086 -21.268 31.175 1.00 68.75 301 MET A C 1
ATOM 2444 O O . MET A 1 301 ? 35.263 -21.059 30.894 1.00 68.75 301 MET A O 1
ATOM 2448 N N . GLY A 1 302 ? 33.728 -22.142 32.125 1.00 59.81 302 GLY A N 1
ATOM 2449 C CA . GLY A 1 302 ? 34.693 -22.997 32.817 1.00 59.81 302 GLY A CA 1
ATOM 2450 C C . GLY A 1 302 ? 35.711 -22.226 33.659 1.00 59.81 302 GLY A C 1
ATOM 2451 O O . GLY A 1 302 ? 36.793 -22.745 33.918 1.00 59.81 302 GLY A O 1
ATOM 2452 N N . PHE A 1 303 ? 35.385 -21.002 34.094 1.00 51.03 303 PHE A N 1
ATOM 2453 C CA . PHE A 1 303 ? 36.220 -20.249 35.029 1.00 51.03 303 PHE A CA 1
ATOM 2454 C C . PHE A 1 303 ? 36.092 -20.856 36.430 1.00 51.03 303 PHE A C 1
ATOM 2456 O O . PHE A 1 303 ? 35.405 -20.331 37.305 1.00 51.03 303 PHE A O 1
ATOM 2463 N N . THR A 1 304 ? 36.754 -21.987 36.648 1.00 47.28 304 THR A N 1
ATOM 2464 C CA . THR A 1 304 ? 37.136 -22.417 37.989 1.00 47.28 304 THR A CA 1
ATOM 2465 C C . THR A 1 304 ? 38.409 -21.680 38.372 1.00 47.28 304 THR A C 1
ATOM 2467 O O . THR A 1 304 ? 39.376 -21.679 37.613 1.00 47.28 304 THR A O 1
ATOM 2470 N N . ASN A 1 305 ? 38.411 -21.050 39.547 1.00 44.06 305 ASN A N 1
ATOM 2471 C CA . ASN A 1 305 ? 39.623 -20.503 40.146 1.00 44.06 305 ASN A CA 1
ATOM 2472 C C . ASN A 1 305 ? 40.619 -21.647 40.379 1.00 44.06 305 ASN A C 1
ATOM 2474 O O . ASN A 1 305 ? 40.473 -22.404 41.338 1.00 44.06 305 ASN A O 1
ATOM 2478 N N . SER A 1 306 ? 41.618 -21.770 39.514 1.00 36.59 306 SER A N 1
ATOM 2479 C CA . SER A 1 306 ? 42.861 -22.463 39.827 1.00 36.59 306 SER A CA 1
ATOM 2480 C C . SER A 1 306 ? 44.006 -21.765 39.110 1.00 36.59 306 SER A C 1
ATOM 2482 O O . SER A 1 306 ? 43.993 -21.635 37.885 1.00 36.59 306 SER A O 1
ATOM 2484 N N . ASP A 1 307 ? 44.953 -21.306 39.915 1.00 41.97 307 ASP A N 1
ATOM 2485 C CA . ASP A 1 307 ? 46.262 -20.821 39.510 1.00 41.97 307 ASP A CA 1
ATOM 2486 C C . ASP A 1 307 ? 47.062 -21.897 38.745 1.00 41.97 307 ASP A C 1
ATOM 2488 O O . ASP A 1 307 ? 46.744 -23.086 38.813 1.00 41.97 307 ASP A O 1
ATOM 2492 N N . ASP A 1 308 ? 48.128 -21.423 38.090 1.00 36.03 308 ASP A N 1
ATOM 2493 C CA . ASP A 1 308 ? 49.338 -22.129 37.637 1.00 36.03 308 ASP A CA 1
ATOM 2494 C C . ASP A 1 308 ? 49.544 -22.500 36.139 1.00 36.03 308 ASP A C 1
ATOM 2496 O O . ASP A 1 308 ? 48.919 -23.392 35.571 1.00 36.03 308 ASP A O 1
ATOM 2500 N N . VAL A 1 309 ? 50.596 -21.848 35.597 1.00 34.62 309 VAL A N 1
ATOM 2501 C CA . VAL A 1 309 ? 51.689 -22.352 34.720 1.00 34.62 309 VAL A CA 1
ATOM 2502 C C . VAL A 1 309 ? 51.674 -22.041 33.202 1.00 34.62 309 VAL A C 1
ATOM 2504 O O . VAL A 1 309 ? 50.949 -22.616 32.399 1.00 34.62 309 VAL A O 1
ATOM 2507 N N . ASP A 1 310 ? 52.598 -21.127 32.869 1.00 33.38 310 ASP A N 1
ATOM 2508 C CA . ASP A 1 310 ? 53.641 -21.062 31.824 1.00 33.38 310 ASP A CA 1
ATOM 2509 C C . ASP A 1 310 ? 53.439 -21.327 30.308 1.00 33.38 310 ASP A C 1
ATOM 2511 O O . ASP A 1 310 ? 53.155 -22.424 29.842 1.00 33.38 310 ASP A O 1
ATOM 2515 N N . VAL A 1 311 ? 53.843 -20.279 29.561 1.00 33.59 311 VAL A N 1
ATOM 2516 C CA . VAL A 1 311 ? 54.873 -20.202 28.487 1.00 33.59 311 VAL A CA 1
ATOM 2517 C C . VAL A 1 311 ? 54.735 -21.136 27.264 1.00 33.59 311 VAL A C 1
ATOM 2519 O O . VAL A 1 311 ? 55.007 -22.323 27.337 1.00 33.59 311 VAL A O 1
ATOM 2522 N N . GLN A 1 312 ? 54.509 -20.561 26.070 1.00 29.64 312 GLN A N 1
ATOM 2523 C CA . GLN A 1 312 ? 55.518 -20.415 24.990 1.00 29.64 312 GLN A CA 1
ATOM 2524 C C . GLN A 1 312 ? 54.905 -19.851 23.697 1.00 29.64 312 GLN A C 1
ATOM 2526 O O . GLN A 1 312 ? 53.869 -20.299 23.217 1.00 29.64 312 GLN A O 1
ATOM 2531 N N . GLY A 1 313 ? 55.573 -18.838 23.134 1.00 31.22 313 GLY A N 1
ATOM 2532 C CA . GLY A 1 313 ? 55.221 -18.227 21.855 1.00 31.22 313 GLY A CA 1
ATOM 2533 C C . GLY A 1 313 ? 55.788 -18.952 20.638 1.00 31.22 313 GLY A C 1
ATOM 2534 O O . GLY A 1 313 ? 56.664 -19.796 20.762 1.00 31.22 313 GLY A O 1
ATOM 2535 N N . PHE A 1 314 ? 55.348 -18.534 19.451 1.00 29.28 314 PHE A N 1
ATOM 2536 C CA . PHE A 1 314 ? 56.134 -18.622 18.221 1.00 29.28 314 PHE A CA 1
ATOM 2537 C C . PHE A 1 314 ? 55.733 -17.510 17.249 1.00 29.28 314 PHE A C 1
ATOM 2539 O O . PHE A 1 314 ? 54.556 -17.229 17.028 1.00 29.28 314 PHE A O 1
ATOM 2546 N N . ALA A 1 315 ? 56.755 -16.878 16.683 1.00 31.03 315 ALA A N 1
ATOM 2547 C CA . ALA A 1 315 ? 56.683 -15.865 15.645 1.00 31.03 315 ALA A CA 1
ATOM 2548 C C . ALA A 1 315 ? 56.953 -16.467 14.252 1.00 31.03 315 ALA A C 1
ATOM 2550 O O . ALA A 1 315 ? 57.541 -17.541 14.147 1.00 31.03 315 ALA A O 1
ATOM 2551 N N . LEU A 1 316 ? 56.649 -15.652 13.229 1.00 27.88 316 LEU A N 1
ATOM 2552 C CA . LEU A 1 316 ? 57.309 -15.494 11.915 1.00 27.88 316 LEU A CA 1
ATOM 2553 C C . LEU A 1 316 ? 56.511 -15.849 10.641 1.00 27.88 316 LEU A C 1
ATOM 2555 O O . LEU A 1 316 ? 56.265 -17.004 10.321 1.00 27.88 316 LEU A O 1
ATOM 2559 N N . LYS A 1 317 ? 56.374 -14.786 9.832 1.00 28.14 317 LYS A N 1
ATOM 2560 C CA . LYS A 1 317 ? 56.902 -14.593 8.461 1.00 28.14 317 LYS A CA 1
ATOM 2561 C C . LYS A 1 317 ? 55.925 -14.535 7.281 1.00 28.14 317 LYS A C 1
ATOM 2563 O O . LYS A 1 317 ? 55.141 -15.428 6.996 1.00 28.14 317 LYS A O 1
ATOM 2568 N N . SER A 1 318 ? 56.118 -13.426 6.571 1.00 33.66 318 SER A N 1
ATOM 2569 C CA . SER A 1 318 ? 55.688 -13.033 5.238 1.00 33.66 318 SER A CA 1
ATOM 2570 C C . SER A 1 318 ? 56.312 -13.880 4.124 1.00 33.66 318 SER A C 1
ATOM 2572 O O . SER A 1 318 ? 57.426 -14.381 4.267 1.00 33.66 318 SER A O 1
ATOM 2574 N N . SER A 1 319 ? 55.644 -13.943 2.968 1.00 28.25 319 SER A N 1
ATOM 2575 C CA . SER A 1 319 ? 56.302 -13.886 1.652 1.00 28.25 319 SER A CA 1
ATOM 2576 C C . SER A 1 319 ? 55.304 -13.588 0.523 1.00 28.25 319 SER A C 1
ATOM 2578 O O . SER A 1 319 ? 54.118 -13.892 0.606 1.00 28.25 319 SER A O 1
ATOM 2580 N N . GLU A 1 320 ? 55.843 -12.905 -0.480 1.00 28.53 320 GLU A N 1
ATOM 2581 C CA . GLU A 1 320 ? 55.250 -12.285 -1.669 1.00 28.53 320 GLU A CA 1
ATOM 2582 C C . GLU A 1 320 ? 55.065 -13.279 -2.860 1.00 28.53 320 GLU A C 1
ATOM 2584 O O . GLU A 1 320 ? 55.323 -14.471 -2.689 1.00 28.53 320 GLU A O 1
ATOM 2589 N N . PRO A 1 321 ? 54.561 -12.847 -4.045 1.00 42.12 321 PRO A N 1
ATOM 2590 C CA . PRO A 1 321 ? 53.711 -13.638 -4.948 1.00 42.12 321 PRO A CA 1
ATOM 2591 C C . PRO A 1 321 ? 54.466 -14.289 -6.124 1.00 42.12 321 PRO A C 1
ATOM 2593 O O . PRO A 1 321 ? 55.641 -13.993 -6.340 1.00 42.12 321 PRO A O 1
ATOM 2596 N N . PRO A 1 322 ? 53.772 -15.064 -6.988 1.00 35.50 322 PRO A N 1
ATOM 2597 C CA . PRO A 1 322 ? 54.273 -15.305 -8.333 1.00 35.50 322 PRO A CA 1
ATOM 2598 C C . PRO A 1 322 ? 53.305 -14.959 -9.475 1.00 35.50 322 PRO A C 1
ATOM 2600 O O . PRO A 1 322 ? 52.078 -14.956 -9.384 1.00 35.50 322 PRO A O 1
ATOM 2603 N N . THR A 1 323 ? 53.981 -14.672 -10.576 1.00 28.84 323 THR A N 1
ATOM 2604 C CA . THR A 1 323 ? 53.609 -14.282 -11.928 1.00 28.84 323 THR A CA 1
ATOM 2605 C C . THR A 1 323 ? 53.033 -15.419 -12.789 1.00 28.84 323 THR A C 1
ATOM 2607 O O . THR A 1 323 ? 53.454 -16.563 -12.697 1.00 28.84 323 THR A O 1
ATOM 2610 N N . GLY A 1 324 ? 52.134 -15.037 -13.709 1.00 27.56 324 GLY A N 1
ATOM 2611 C CA . GLY A 1 324 ? 52.059 -15.491 -15.109 1.00 27.56 324 GLY A CA 1
ATOM 2612 C C . GLY A 1 324 ? 51.669 -16.940 -15.449 1.00 27.56 324 GLY A C 1
ATOM 2613 O O . GLY A 1 324 ? 52.460 -17.859 -15.293 1.00 27.56 324 GLY A O 1
ATOM 2614 N N . SER A 1 325 ? 50.539 -17.123 -16.150 1.00 26.39 325 SER A N 1
ATOM 2615 C CA . SER A 1 325 ? 50.487 -18.069 -17.281 1.00 26.39 325 SER A CA 1
ATOM 2616 C C . SER A 1 325 ? 49.394 -17.712 -18.298 1.00 26.39 325 SER A C 1
ATOM 2618 O O . SER A 1 325 ? 48.301 -17.258 -17.958 1.00 26.39 325 SER A O 1
ATOM 2620 N N . ALA A 1 326 ? 49.750 -17.882 -19.572 1.00 30.31 326 ALA A N 1
ATOM 2621 C CA . ALA A 1 326 ? 48.939 -17.645 -20.756 1.00 30.31 326 ALA A CA 1
ATOM 2622 C C . ALA A 1 326 ? 47.795 -18.662 -20.879 1.00 30.31 326 ALA A C 1
ATOM 2624 O O . ALA A 1 326 ? 48.006 -19.854 -20.662 1.00 30.31 326 ALA A O 1
ATOM 2625 N N . ASN A 1 327 ? 46.609 -18.213 -21.311 1.00 27.75 327 ASN A N 1
ATOM 2626 C CA . ASN A 1 327 ? 45.489 -19.108 -21.591 1.00 27.75 327 ASN A CA 1
ATOM 2627 C C . ASN A 1 327 ? 44.906 -18.958 -23.001 1.00 27.75 327 ASN A C 1
ATOM 2629 O O . ASN A 1 327 ? 44.738 -17.872 -23.550 1.00 27.75 327 ASN A O 1
ATOM 2633 N N . ARG A 1 328 ? 44.616 -20.143 -23.541 1.00 27.00 328 ARG A N 1
ATOM 2634 C CA . ARG A 1 328 ? 44.078 -20.521 -24.849 1.00 27.00 328 ARG A CA 1
ATOM 2635 C C . ARG A 1 328 ? 42.891 -19.666 -25.315 1.00 27.00 328 ARG A C 1
ATOM 2637 O O . ARG A 1 328 ? 41.924 -19.466 -24.585 1.00 27.00 328 ARG A O 1
ATOM 2644 N N . ILE A 1 329 ? 42.934 -19.277 -26.591 1.00 26.56 329 ILE A N 1
ATOM 2645 C CA . ILE A 1 329 ? 41.836 -18.645 -27.333 1.00 26.56 329 ILE A CA 1
ATOM 2646 C C . ILE A 1 329 ? 40.664 -19.635 -27.418 1.00 26.56 329 ILE A C 1
ATOM 2648 O O . ILE A 1 329 ? 40.724 -20.635 -28.135 1.00 26.56 329 ILE A O 1
ATOM 2652 N N . SER A 1 330 ? 39.593 -19.357 -26.678 1.00 26.47 330 SER A N 1
ATOM 2653 C CA . SER A 1 330 ? 38.298 -20.016 -26.845 1.00 26.47 330 SER A CA 1
ATOM 2654 C C . SER A 1 330 ? 37.500 -19.304 -27.945 1.00 26.47 330 SER A C 1
ATOM 2656 O O . SER A 1 330 ? 37.504 -18.078 -28.050 1.00 26.47 330 SER A O 1
ATOM 2658 N N . LYS A 1 331 ? 36.846 -20.084 -28.814 1.00 26.69 331 LYS A N 1
ATOM 2659 C CA . LYS A 1 331 ? 36.006 -19.580 -29.913 1.00 26.69 331 LYS A CA 1
ATOM 2660 C C . LYS A 1 331 ? 34.862 -18.714 -29.351 1.00 26.69 331 LYS A C 1
ATOM 2662 O O . LYS A 1 331 ? 34.192 -19.164 -28.418 1.00 26.69 331 LYS A O 1
ATOM 2667 N N . PRO A 1 332 ? 34.564 -17.530 -29.918 1.00 31.44 332 PRO A N 1
ATOM 2668 C CA . PRO A 1 332 ? 33.424 -16.741 -29.475 1.00 31.44 332 PRO A CA 1
ATOM 2669 C C . PRO A 1 332 ? 32.113 -17.406 -29.922 1.00 31.44 332 PRO A C 1
ATOM 2671 O O . PRO A 1 332 ? 31.766 -17.437 -31.103 1.00 31.44 332 PRO A O 1
ATOM 2674 N N . ASN A 1 333 ? 31.363 -17.934 -28.953 1.00 32.12 333 ASN A N 1
ATOM 2675 C CA . ASN A 1 333 ? 30.002 -18.433 -29.140 1.00 32.12 333 ASN A CA 1
ATOM 2676 C C . ASN A 1 333 ? 29.024 -17.259 -29.329 1.00 32.12 333 ASN A C 1
ATOM 2678 O O . ASN A 1 333 ? 28.345 -16.834 -28.398 1.00 32.12 333 ASN A O 1
ATOM 2682 N N . GLY A 1 334 ? 28.938 -16.738 -30.554 1.00 35.84 334 GLY A N 1
ATOM 2683 C CA . GLY A 1 334 ? 27.924 -15.765 -30.966 1.00 35.84 334 GLY A CA 1
ATOM 2684 C C . GLY A 1 334 ? 26.807 -16.424 -31.778 1.00 35.84 334 GLY A C 1
ATOM 2685 O O . GLY A 1 334 ? 26.908 -16.527 -33.004 1.00 35.84 334 GLY A O 1
ATOM 2686 N N . ARG A 1 335 ? 25.714 -16.857 -31.133 1.00 35.00 335 ARG A N 1
ATOM 2687 C CA . ARG A 1 335 ? 24.503 -17.313 -31.851 1.00 35.00 335 ARG A CA 1
ATOM 2688 C C . ARG A 1 335 ? 23.957 -16.188 -32.751 1.00 35.00 335 ARG A C 1
ATOM 2690 O O . ARG A 1 335 ? 23.855 -15.042 -32.326 1.00 35.00 335 ARG A O 1
ATOM 2697 N N . LEU A 1 336 ? 23.639 -16.527 -34.005 1.00 41.03 336 LEU A N 1
ATOM 2698 C CA . LEU A 1 336 ? 23.044 -15.647 -35.028 1.00 41.03 336 LEU A CA 1
ATOM 2699 C C . LEU A 1 336 ? 21.618 -15.209 -34.639 1.00 41.03 336 LEU A C 1
ATOM 2701 O O . LEU A 1 336 ? 20.803 -16.089 -34.356 1.00 41.03 336 LEU A O 1
ATOM 2705 N N . PRO A 1 337 ? 21.256 -13.913 -34.719 1.00 38.94 337 PRO A N 1
ATOM 2706 C CA . PRO A 1 337 ? 19.852 -13.524 -34.843 1.00 38.94 337 PRO A CA 1
ATOM 2707 C C . PRO A 1 337 ? 19.301 -13.984 -36.208 1.00 38.94 337 PRO A C 1
ATOM 2709 O O . PRO A 1 337 ? 19.960 -13.841 -37.247 1.00 38.94 337 PRO A O 1
ATOM 2712 N N . LYS A 1 338 ? 18.094 -14.565 -36.225 1.00 42.66 338 LYS A N 1
ATOM 2713 C CA . LYS A 1 338 ? 17.476 -15.181 -37.423 1.00 42.66 338 LYS A CA 1
ATOM 2714 C C . LYS A 1 338 ? 16.997 -14.167 -38.476 1.00 42.66 338 LYS A C 1
ATOM 2716 O O . LYS A 1 338 ? 16.893 -14.522 -39.652 1.00 42.66 338 LYS A O 1
ATOM 2721 N N . ASN A 1 339 ? 16.867 -12.889 -38.107 1.00 45.50 339 ASN A N 1
ATOM 2722 C CA . ASN A 1 339 ? 16.654 -11.778 -39.047 1.00 45.50 339 ASN A CA 1
ATOM 2723 C C . ASN A 1 339 ? 17.847 -11.515 -39.993 1.00 45.50 339 ASN A C 1
ATOM 2725 O O . ASN A 1 339 ? 17.734 -10.735 -40.937 1.00 45.50 339 ASN A O 1
ATOM 2729 N N . SER A 1 340 ? 18.977 -12.209 -39.809 1.00 55.78 340 SER A N 1
ATOM 2730 C CA . SER A 1 340 ? 20.095 -12.206 -40.761 1.00 55.78 340 SER A CA 1
ATOM 2731 C C . SER A 1 340 ? 19.708 -12.687 -42.165 1.00 55.78 340 SER A C 1
ATOM 2733 O O . SER A 1 340 ? 20.327 -12.240 -43.127 1.00 55.78 340 SER A O 1
ATOM 2735 N N . SER A 1 341 ? 18.675 -13.528 -42.316 1.00 61.88 341 SER A N 1
ATOM 2736 C CA . SER A 1 341 ? 18.285 -14.061 -43.632 1.00 61.88 341 SER A CA 1
ATOM 2737 C C . SER A 1 341 ? 17.828 -12.974 -44.612 1.00 61.88 341 SER A C 1
ATOM 2739 O O . SER A 1 341 ? 18.307 -12.952 -45.740 1.00 61.88 341 SER A O 1
ATOM 2741 N N . GLN A 1 342 ? 17.004 -12.012 -44.181 1.00 69.81 342 GLN A N 1
ATOM 2742 C CA . GLN A 1 342 ? 16.507 -10.940 -45.057 1.00 69.81 342 GLN A CA 1
ATOM 2743 C C . GLN A 1 342 ? 17.623 -9.988 -45.511 1.00 69.81 342 GLN A C 1
ATOM 2745 O O . GLN A 1 342 ? 17.640 -9.561 -46.665 1.00 69.81 342 GLN A O 1
ATOM 2750 N N . ILE A 1 343 ? 18.577 -9.691 -44.623 1.00 79.94 343 ILE A N 1
ATOM 2751 C CA . ILE A 1 343 ? 19.741 -8.848 -44.932 1.00 79.94 343 ILE A CA 1
ATOM 2752 C C . ILE A 1 343 ? 20.702 -9.589 -45.867 1.00 79.94 343 ILE A C 1
ATOM 2754 O O . ILE A 1 343 ? 21.184 -9.025 -46.848 1.00 79.94 343 ILE A O 1
ATOM 2758 N N . LEU A 1 344 ? 20.973 -10.869 -45.602 1.00 87.12 344 LEU A N 1
ATOM 2759 C CA . LEU A 1 344 ? 21.807 -11.680 -46.486 1.00 87.12 344 LEU A CA 1
ATOM 2760 C C . LEU A 1 344 ? 21.151 -11.852 -47.860 1.00 87.12 344 LEU A C 1
ATOM 2762 O O . LEU A 1 344 ? 21.851 -11.791 -48.866 1.00 87.12 344 LEU A O 1
ATOM 2766 N N . ASP A 1 345 ? 19.825 -11.973 -47.930 1.00 89.19 345 ASP A N 1
ATOM 2767 C CA . ASP A 1 345 ? 19.086 -12.021 -49.192 1.00 89.19 345 ASP A CA 1
ATOM 2768 C C . ASP A 1 345 ? 19.162 -10.697 -49.961 1.00 89.19 345 ASP A C 1
ATOM 2770 O O . ASP A 1 345 ? 19.334 -10.719 -51.183 1.00 89.19 345 ASP A O 1
ATOM 2774 N N . SER A 1 346 ? 19.088 -9.541 -49.287 1.00 88.38 346 SER A N 1
ATOM 2775 C CA . SER A 1 346 ? 19.280 -8.245 -49.952 1.00 88.38 346 SER A CA 1
ATOM 2776 C C . SER A 1 346 ? 20.710 -8.073 -50.466 1.00 88.38 346 SER A C 1
ATOM 2778 O O . SER A 1 346 ? 20.895 -7.668 -51.612 1.00 88.38 346 SER A O 1
ATOM 2780 N N . ILE A 1 347 ? 21.715 -8.466 -49.671 1.00 94.19 347 ILE A N 1
ATOM 2781 C CA . ILE A 1 347 ? 23.126 -8.449 -50.090 1.00 94.19 347 ILE A CA 1
ATOM 2782 C C . ILE A 1 347 ? 23.333 -9.411 -51.271 1.00 94.19 347 ILE A C 1
ATOM 2784 O O . ILE A 1 347 ? 24.019 -9.082 -52.238 1.00 94.19 347 ILE A O 1
ATOM 2788 N N . ARG A 1 348 ? 22.701 -10.595 -51.249 1.00 92.94 348 ARG A N 1
ATOM 2789 C CA . ARG A 1 348 ? 22.795 -11.591 -52.329 1.00 92.94 348 ARG A CA 1
ATOM 2790 C C . ARG A 1 348 ? 22.227 -11.053 -53.645 1.00 92.94 348 ARG A C 1
ATOM 2792 O O . ARG A 1 348 ? 22.829 -11.290 -54.695 1.00 92.94 348 ARG A O 1
ATOM 2799 N N . LYS A 1 349 ? 21.119 -10.304 -53.582 1.00 92.88 349 LYS A N 1
ATOM 2800 C CA . LYS A 1 349 ? 20.446 -9.676 -54.734 1.00 92.88 349 LYS A CA 1
ATOM 2801 C C . LYS A 1 349 ? 21.209 -8.495 -55.343 1.00 92.88 349 LYS A C 1
ATOM 2803 O O . LYS A 1 349 ? 20.870 -8.095 -56.453 1.00 92.88 349 LYS A O 1
ATOM 2808 N N . ASN A 1 350 ? 22.232 -7.954 -54.678 1.00 91.06 350 ASN A N 1
ATOM 2809 C CA . ASN A 1 350 ? 23.033 -6.861 -55.227 1.00 91.06 350 ASN A CA 1
ATOM 2810 C C . ASN A 1 350 ? 23.791 -7.334 -56.492 1.00 91.06 350 ASN A C 1
ATOM 2812 O O . ASN A 1 350 ? 24.601 -8.259 -56.398 1.00 91.06 350 ASN A O 1
ATOM 2816 N N . PRO A 1 351 ? 23.550 -6.765 -57.690 1.00 91.25 351 PRO A N 1
ATOM 2817 C CA . PRO A 1 351 ? 24.168 -7.251 -58.926 1.00 91.25 351 PRO A CA 1
ATOM 2818 C C . PRO A 1 351 ? 25.688 -7.035 -58.946 1.00 91.25 351 PRO A C 1
ATOM 2820 O O . PRO A 1 351 ? 26.416 -7.870 -59.491 1.00 91.25 351 PRO A O 1
ATOM 2823 N N . ASN A 1 352 ? 26.190 -5.984 -58.290 1.00 93.50 352 ASN A N 1
ATOM 2824 C CA . ASN A 1 352 ? 27.611 -5.662 -58.263 1.00 93.50 352 ASN A CA 1
ATOM 2825 C C . ASN A 1 352 ? 28.377 -6.623 -57.335 1.00 93.50 352 ASN A C 1
ATOM 2827 O O . ASN A 1 352 ? 28.137 -6.709 -56.131 1.00 93.50 352 ASN A O 1
ATOM 2831 N N . ALA A 1 353 ? 29.330 -7.373 -57.899 1.00 89.38 353 ALA A N 1
ATOM 2832 C CA . ALA A 1 353 ? 30.133 -8.340 -57.152 1.00 89.38 353 ALA A CA 1
ATOM 2833 C C . ALA A 1 353 ? 31.050 -7.698 -56.101 1.00 89.38 353 ALA A C 1
ATOM 2835 O O . ALA A 1 353 ? 31.285 -8.323 -55.067 1.00 89.38 353 ALA A O 1
ATOM 2836 N N . PHE A 1 354 ? 31.551 -6.486 -56.350 1.00 92.31 354 PHE A N 1
ATOM 2837 C CA . PHE A 1 354 ? 32.381 -5.760 -55.393 1.00 92.31 354 PHE A CA 1
ATOM 2838 C C . PHE A 1 354 ? 31.544 -5.275 -54.207 1.00 92.31 354 PHE A C 1
ATOM 2840 O O . PHE A 1 354 ? 31.886 -5.578 -53.065 1.00 92.31 354 PHE A O 1
ATOM 2847 N N . ASP A 1 355 ? 30.411 -4.612 -54.466 1.00 92.31 355 ASP A N 1
ATOM 2848 C CA . ASP A 1 355 ? 29.532 -4.104 -53.404 1.00 92.31 355 ASP A CA 1
ATOM 2849 C C . ASP A 1 355 ? 28.961 -5.236 -52.555 1.00 92.31 355 ASP A C 1
ATOM 2851 O O . ASP A 1 355 ? 29.039 -5.173 -51.334 1.00 92.31 355 ASP A O 1
ATOM 2855 N N . ARG A 1 356 ? 28.506 -6.331 -53.174 1.00 94.75 356 ARG A N 1
ATOM 2856 C CA . ARG A 1 356 ? 28.037 -7.522 -52.451 1.00 94.75 356 ARG A CA 1
ATOM 2857 C C . ARG A 1 356 ? 29.092 -8.087 -51.497 1.00 94.75 356 ARG A C 1
ATOM 2859 O O . ARG A 1 356 ? 28.771 -8.434 -50.363 1.00 94.75 356 ARG A O 1
ATOM 2866 N N . LYS A 1 357 ? 30.351 -8.186 -51.936 1.00 95.81 357 LYS A N 1
ATOM 2867 C CA . LYS A 1 357 ? 31.457 -8.653 -51.084 1.00 95.81 357 LYS A CA 1
ATOM 2868 C C . LYS A 1 357 ? 31.793 -7.638 -49.996 1.00 95.81 357 LYS A C 1
ATOM 2870 O O . LYS A 1 357 ? 32.005 -8.044 -48.862 1.00 95.81 357 LYS A O 1
ATOM 2875 N N . ARG A 1 358 ? 31.795 -6.336 -50.305 1.00 95.56 358 ARG A N 1
ATOM 2876 C CA . ARG A 1 358 ? 32.023 -5.264 -49.322 1.00 95.56 358 ARG A CA 1
ATOM 2877 C C . ARG A 1 358 ? 30.941 -5.250 -48.244 1.00 95.56 358 ARG A C 1
ATOM 2879 O O . ARG A 1 358 ? 31.266 -5.212 -47.062 1.00 95.56 358 ARG A O 1
ATOM 2886 N N . GLU A 1 359 ? 29.673 -5.303 -48.639 1.00 94.12 359 GLU A N 1
ATOM 2887 C CA . GLU A 1 359 ? 28.514 -5.339 -47.743 1.00 94.12 359 GLU A CA 1
ATOM 2888 C C . GLU A 1 359 ? 28.501 -6.609 -46.894 1.00 94.12 359 GLU A C 1
ATOM 2890 O O . GLU A 1 359 ? 28.274 -6.527 -45.688 1.00 94.12 359 GLU A O 1
ATOM 2895 N N . PHE A 1 360 ? 28.816 -7.767 -47.485 1.00 95.81 360 PHE A N 1
ATOM 2896 C CA . PHE A 1 360 ? 28.970 -9.009 -46.731 1.00 95.81 360 PHE A CA 1
ATOM 2897 C C . PHE A 1 360 ? 30.118 -8.926 -45.719 1.00 95.81 360 PHE A C 1
ATOM 2899 O O . PHE A 1 360 ? 29.935 -9.291 -44.560 1.00 95.81 360 PHE A O 1
ATOM 2906 N N . SER A 1 361 ? 31.280 -8.402 -46.119 1.00 96.25 361 SER A N 1
ATOM 2907 C CA . SER A 1 361 ? 32.408 -8.200 -45.209 1.00 96.25 361 SER A CA 1
ATOM 2908 C C . SER A 1 361 ? 32.056 -7.231 -44.085 1.00 96.25 361 SER A C 1
ATOM 2910 O O . SER A 1 361 ? 32.399 -7.507 -42.948 1.00 96.25 361 SER A O 1
ATOM 2912 N N . LEU A 1 362 ? 31.329 -6.139 -44.350 1.00 91.38 362 LEU A N 1
ATOM 2913 C CA . LEU A 1 362 ? 30.842 -5.224 -43.307 1.00 91.38 362 LEU A CA 1
ATOM 2914 C C . LEU A 1 362 ? 29.834 -5.895 -42.369 1.00 91.38 362 LEU A C 1
ATOM 2916 O O . LEU A 1 362 ? 29.886 -5.678 -41.159 1.00 91.38 362 LEU A O 1
ATOM 2920 N N . TRP A 1 363 ? 28.929 -6.714 -42.908 1.00 91.50 363 TRP A N 1
ATOM 2921 C CA . TRP A 1 363 ? 28.007 -7.526 -42.115 1.00 91.50 363 TRP A CA 1
ATOM 2922 C C . TRP A 1 363 ? 28.771 -8.487 -41.196 1.00 91.50 363 TRP A C 1
ATOM 2924 O O . TRP A 1 363 ? 28.490 -8.537 -39.996 1.00 91.50 363 TRP A O 1
ATOM 2934 N N . LEU A 1 364 ? 29.789 -9.177 -41.724 1.00 92.00 364 LEU A N 1
ATOM 2935 C CA . LEU A 1 364 ? 30.622 -10.080 -40.937 1.00 92.00 364 LEU A CA 1
ATOM 2936 C C . LEU A 1 364 ? 31.488 -9.316 -39.927 1.00 92.00 364 LEU A C 1
ATOM 2938 O O . LEU A 1 364 ? 31.585 -9.747 -38.784 1.00 92.00 364 LEU A O 1
ATOM 2942 N N . SER A 1 365 ? 32.045 -8.157 -40.286 1.00 91.31 365 SER A N 1
ATOM 2943 C CA . SER A 1 365 ? 32.821 -7.320 -39.364 1.00 91.31 365 SER A CA 1
ATOM 2944 C C . SER A 1 365 ? 31.980 -6.841 -38.189 1.00 91.31 365 SER A C 1
ATOM 2946 O O . SER A 1 365 ? 32.423 -6.910 -37.050 1.00 91.31 365 SER A O 1
ATOM 2948 N N . ARG A 1 366 ? 30.733 -6.410 -38.427 1.00 82.88 366 ARG A N 1
ATOM 2949 C CA . ARG A 1 366 ? 29.795 -6.029 -37.352 1.00 82.88 366 ARG A CA 1
ATOM 2950 C C . ARG A 1 366 ? 29.479 -7.204 -36.434 1.00 82.88 366 ARG A C 1
ATOM 2952 O O . ARG A 1 366 ? 29.324 -7.030 -35.231 1.00 82.88 366 ARG A O 1
ATOM 2959 N N . ARG A 1 367 ? 29.416 -8.405 -37.007 1.00 78.25 367 ARG A N 1
ATOM 2960 C CA . ARG A 1 367 ? 29.165 -9.656 -36.291 1.00 78.25 367 ARG A CA 1
ATOM 2961 C C . ARG A 1 367 ? 30.369 -10.120 -35.463 1.00 78.25 367 ARG A C 1
ATOM 2963 O O . ARG A 1 367 ? 30.174 -10.614 -34.359 1.00 78.25 367 ARG A O 1
ATOM 2970 N N . LEU A 1 368 ? 31.585 -9.961 -35.984 1.00 81.62 368 LEU A N 1
ATOM 2971 C CA . LEU A 1 368 ? 32.840 -10.302 -35.304 1.00 81.62 368 LEU A CA 1
ATOM 2972 C C . LEU A 1 368 ? 33.374 -9.171 -34.416 1.00 81.62 368 LEU A C 1
ATOM 2974 O O . LEU A 1 368 ? 34.290 -9.405 -33.636 1.00 81.62 368 LEU A O 1
ATOM 2978 N N . ARG A 1 369 ? 32.829 -7.956 -34.554 1.00 77.50 369 ARG A N 1
ATOM 2979 C CA . ARG A 1 369 ? 33.281 -6.706 -33.911 1.00 77.50 369 ARG A CA 1
ATOM 2980 C C . ARG A 1 369 ? 34.724 -6.312 -34.205 1.00 77.50 369 ARG A C 1
ATOM 2982 O O . ARG A 1 369 ? 35.321 -5.485 -33.529 1.00 77.50 369 ARG A O 1
ATOM 2989 N N . ARG A 1 370 ? 35.269 -6.876 -35.267 1.00 90.38 370 ARG A N 1
ATOM 2990 C CA . ARG A 1 370 ? 36.562 -6.544 -35.846 1.00 90.38 370 ARG A CA 1
ATOM 2991 C C . ARG A 1 370 ? 36.497 -6.862 -37.322 1.00 90.38 370 ARG A C 1
ATOM 2993 O O . ARG A 1 370 ? 35.617 -7.593 -37.772 1.00 90.38 370 ARG A O 1
ATOM 3000 N N . VAL A 1 371 ? 37.467 -6.366 -38.069 1.00 93.56 371 VAL A N 1
ATOM 3001 C CA . VAL A 1 371 ? 37.631 -6.777 -39.460 1.00 93.56 371 VAL A CA 1
ATOM 3002 C C . VAL A 1 371 ? 38.010 -8.274 -39.480 1.00 93.56 371 VAL A C 1
ATOM 3004 O O . VAL A 1 371 ? 38.931 -8.667 -38.751 1.00 93.56 371 VAL A O 1
ATOM 3007 N N . PRO A 1 372 ? 37.292 -9.133 -40.231 1.00 94.00 372 PRO A N 1
ATOM 3008 C CA . PRO A 1 372 ? 37.633 -10.545 -40.368 1.00 94.00 372 PRO A CA 1
ATOM 3009 C C . PRO A 1 372 ? 38.975 -10.713 -41.074 1.00 94.00 372 PRO A C 1
ATOM 3011 O O . PRO A 1 372 ? 39.377 -9.870 -41.881 1.00 94.00 372 PRO A O 1
ATOM 3014 N N . THR A 1 373 ? 39.638 -11.840 -40.832 1.00 96.44 373 THR A N 1
ATOM 3015 C CA . THR A 1 373 ? 40.716 -12.283 -41.718 1.00 96.44 373 THR A CA 1
ATOM 3016 C C . THR A 1 373 ? 40.136 -12.753 -43.055 1.00 96.44 373 THR A C 1
ATOM 3018 O O . THR A 1 373 ? 38.935 -12.995 -43.202 1.00 96.44 373 THR A O 1
ATOM 3021 N N . VAL A 1 374 ? 40.996 -12.885 -44.064 1.00 97.06 374 VAL A N 1
ATOM 3022 C CA . VAL A 1 374 ? 40.580 -13.369 -45.389 1.00 97.06 374 VAL A CA 1
ATOM 3023 C C . VAL A 1 374 ? 39.996 -14.781 -45.302 1.00 97.06 374 VAL A C 1
ATOM 3025 O O . VAL A 1 374 ? 39.013 -15.066 -45.977 1.00 97.06 374 VAL A O 1
ATOM 3028 N N . ASP A 1 375 ? 40.567 -15.648 -44.468 1.00 95.88 375 ASP A N 1
ATOM 3029 C CA . ASP A 1 375 ? 40.080 -17.020 -44.299 1.00 95.88 375 ASP A CA 1
ATOM 3030 C C . ASP A 1 375 ? 38.716 -17.048 -43.598 1.00 95.88 375 ASP A C 1
ATOM 3032 O O . ASP A 1 375 ? 37.787 -17.672 -44.099 1.00 95.88 375 ASP A O 1
ATOM 3036 N N . GLU A 1 376 ? 38.537 -16.258 -42.534 1.00 91.19 376 GLU A N 1
ATOM 3037 C CA . GLU A 1 376 ? 37.252 -16.150 -41.827 1.00 91.19 376 GLU A CA 1
ATOM 3038 C C . GLU A 1 376 ? 36.124 -15.645 -42.731 1.00 91.19 376 GLU A C 1
ATOM 3040 O O . GLU A 1 376 ? 34.994 -16.136 -42.664 1.00 91.19 376 GLU A O 1
ATOM 3045 N N . VAL A 1 377 ? 36.416 -14.656 -43.586 1.00 96.75 377 VAL A N 1
ATOM 3046 C CA . VAL A 1 377 ? 35.416 -14.129 -44.518 1.00 96.75 377 VAL A CA 1
ATOM 3047 C C . VAL A 1 377 ? 35.088 -15.153 -45.602 1.00 96.75 377 VAL A C 1
ATOM 3049 O O . VAL A 1 377 ? 33.924 -15.264 -45.971 1.00 96.75 377 VAL A O 1
ATOM 3052 N N . LEU A 1 378 ? 36.071 -15.917 -46.093 1.00 95.88 378 LEU A N 1
ATOM 3053 C CA . LEU A 1 378 ? 35.861 -16.954 -47.105 1.00 95.88 378 LEU A CA 1
ATOM 3054 C C . LEU A 1 378 ? 35.021 -18.109 -46.560 1.00 95.88 378 LEU A C 1
ATOM 3056 O O . LEU A 1 378 ? 34.064 -18.505 -47.227 1.00 95.88 378 LEU A O 1
ATOM 3060 N N . ASP A 1 379 ? 35.323 -18.586 -45.353 1.00 93.56 379 ASP A N 1
ATOM 3061 C CA . ASP A 1 379 ? 34.573 -19.655 -44.691 1.00 93.56 379 ASP A CA 1
ATOM 3062 C C . ASP A 1 379 ? 33.104 -19.253 -44.503 1.00 93.56 379 ASP A C 1
ATOM 3064 O O . ASP A 1 379 ? 32.198 -19.967 -44.942 1.00 93.56 379 ASP A O 1
ATOM 3068 N N . ALA A 1 380 ? 32.854 -18.051 -43.970 1.00 92.25 380 ALA A N 1
ATOM 3069 C CA . ALA A 1 380 ? 31.498 -17.530 -43.799 1.00 92.25 380 ALA A CA 1
ATOM 3070 C C . ALA A 1 380 ? 30.787 -17.282 -45.146 1.00 92.25 380 ALA A C 1
ATOM 3072 O O . ALA A 1 380 ? 29.587 -17.530 -45.291 1.00 92.25 380 ALA A O 1
ATOM 3073 N N . TYR A 1 381 ? 31.507 -16.794 -46.161 1.00 95.00 381 TYR A N 1
ATOM 3074 C CA . TYR A 1 381 ? 30.957 -16.550 -47.499 1.00 95.00 381 TYR A CA 1
ATOM 3075 C C . TYR A 1 381 ? 30.551 -17.859 -48.192 1.00 95.00 381 TYR A C 1
ATOM 3077 O O . TYR A 1 381 ? 29.548 -17.888 -48.919 1.00 95.00 381 TYR A O 1
ATOM 3085 N N . LYS A 1 382 ? 31.303 -18.942 -47.935 1.00 94.31 382 LYS A N 1
ATOM 3086 C CA . LYS A 1 382 ? 30.992 -20.306 -48.374 1.00 94.31 382 LYS A CA 1
ATOM 3087 C C . LYS A 1 382 ? 29.762 -20.850 -47.651 1.00 94.31 382 LYS A C 1
ATOM 3089 O O . LYS A 1 382 ? 28.811 -21.265 -48.313 1.00 94.31 382 LYS A O 1
ATOM 3094 N N . GLU A 1 383 ? 29.758 -20.783 -46.320 1.00 91.81 383 GLU A N 1
ATOM 3095 C CA . GLU A 1 383 ? 28.667 -21.251 -45.453 1.00 91.81 383 GLU A CA 1
ATOM 3096 C C . GLU A 1 383 ? 27.316 -20.635 -45.852 1.00 91.81 383 GLU A C 1
ATOM 3098 O O . GLU A 1 383 ? 26.318 -21.340 -46.007 1.00 91.81 383 GLU A O 1
ATOM 3103 N N . HIS A 1 384 ? 27.289 -19.325 -46.115 1.00 90.50 384 HIS A N 1
ATOM 3104 C CA . HIS A 1 384 ? 26.067 -18.594 -46.463 1.00 90.50 384 HIS A CA 1
ATOM 3105 C C . HIS A 1 384 ? 25.710 -18.597 -47.962 1.00 90.50 384 HIS A C 1
ATOM 3107 O O . HIS A 1 384 ? 24.753 -17.921 -48.366 1.00 90.50 384 HIS A O 1
ATOM 3113 N N . LYS A 1 385 ? 26.448 -19.347 -48.797 1.00 92.88 385 LYS A N 1
ATOM 3114 C CA . LYS A 1 385 ? 26.239 -19.443 -50.256 1.00 92.88 385 LYS A CA 1
ATOM 3115 C C . LYS A 1 385 ? 26.110 -18.063 -50.920 1.00 92.88 385 LYS A C 1
ATOM 3117 O O . LYS A 1 385 ? 25.162 -17.785 -51.653 1.00 92.88 385 LYS A O 1
ATOM 3122 N N . MET A 1 386 ? 27.048 -17.161 -50.629 1.00 92.31 386 MET A N 1
ATOM 3123 C CA . MET A 1 386 ? 27.025 -15.774 -51.125 1.00 92.31 386 MET A CA 1
ATOM 3124 C C . MET A 1 386 ? 27.691 -15.604 -52.504 1.00 92.31 386 MET A C 1
ATOM 3126 O O . MET A 1 386 ? 27.984 -14.486 -52.934 1.00 92.31 386 MET A O 1
ATOM 3130 N N . PHE A 1 387 ? 27.935 -16.707 -53.210 1.00 91.00 387 PHE A N 1
ATOM 3131 C CA . PHE A 1 387 ? 28.618 -16.781 -54.498 1.00 91.00 387 PHE A CA 1
ATOM 3132 C C . PHE A 1 387 ? 27.749 -17.487 -55.546 1.00 91.00 387 PHE A C 1
ATOM 3134 O O . PHE A 1 387 ? 26.859 -18.260 -55.206 1.00 91.00 387 PHE A O 1
ATOM 3141 N N . ASN A 1 388 ? 28.059 -17.249 -56.821 1.00 87.00 388 ASN A N 1
ATOM 3142 C CA . ASN A 1 388 ? 27.459 -17.958 -57.952 1.00 87.00 388 ASN A CA 1
ATOM 3143 C C . ASN A 1 388 ? 28.456 -18.990 -58.509 1.00 87.00 388 ASN A C 1
ATOM 3145 O O . ASN A 1 388 ? 29.662 -18.710 -58.551 1.00 87.00 388 ASN A O 1
ATOM 3149 N N . GLY A 1 389 ? 27.944 -20.131 -58.983 1.00 88.81 389 GLY A N 1
ATOM 3150 C CA . GLY A 1 389 ? 28.734 -21.239 -59.540 1.00 88.81 389 GLY A CA 1
ATOM 3151 C C . GLY A 1 389 ? 29.335 -22.164 -58.478 1.00 88.81 389 GLY A C 1
ATOM 3152 O O . GLY A 1 389 ? 28.974 -22.077 -57.304 1.00 88.81 389 GLY A O 1
ATOM 3153 N N . LEU A 1 390 ? 30.252 -23.042 -58.893 1.00 90.38 390 LEU A N 1
ATOM 3154 C CA . LEU A 1 390 ? 30.988 -23.919 -57.980 1.00 90.38 390 LEU A CA 1
ATOM 3155 C C . LEU A 1 390 ? 31.982 -23.109 -57.132 1.00 90.38 390 LEU A C 1
ATOM 3157 O O . LEU A 1 390 ? 32.446 -22.019 -57.507 1.00 90.38 390 LEU A O 1
ATOM 3161 N N . TRP A 1 391 ? 32.261 -23.601 -55.927 1.00 90.88 391 TRP A N 1
ATOM 3162 C CA . TRP A 1 391 ? 33.167 -22.914 -55.011 1.00 90.88 391 TRP A CA 1
ATOM 3163 C C . TRP A 1 391 ? 34.614 -23.012 -55.513 1.00 90.88 391 TRP A C 1
ATOM 3165 O O . TRP A 1 391 ? 35.353 -22.032 -55.487 1.00 90.88 391 TRP A O 1
ATOM 3175 N N . GLU A 1 392 ? 34.990 -24.155 -56.054 1.00 92.56 392 GLU A N 1
ATOM 3176 C CA . GLU A 1 392 ? 36.354 -24.524 -56.407 1.00 92.56 392 GLU A CA 1
ATOM 3177 C C . GLU A 1 392 ? 36.899 -23.648 -57.554 1.00 92.56 392 GLU A C 1
ATOM 3179 O O . GLU A 1 392 ? 37.999 -23.108 -57.458 1.00 92.56 392 GLU A O 1
ATOM 3184 N N . ASP A 1 393 ? 36.077 -23.364 -58.571 1.00 89.75 393 ASP A N 1
ATOM 3185 C CA . ASP A 1 393 ? 36.479 -22.677 -59.814 1.00 89.75 393 ASP A CA 1
ATOM 3186 C C . ASP A 1 393 ? 37.062 -21.266 -59.629 1.00 89.75 393 ASP A C 1
ATOM 3188 O O . ASP A 1 393 ? 37.727 -20.724 -60.513 1.00 89.75 393 ASP A O 1
ATOM 3192 N N . LYS A 1 394 ? 36.743 -20.595 -58.516 1.00 91.88 394 LYS A N 1
ATOM 3193 C CA . LYS A 1 394 ? 37.085 -19.175 -58.300 1.00 91.88 394 LYS A CA 1
ATOM 3194 C C . LYS A 1 394 ? 37.624 -18.893 -56.908 1.00 91.88 394 LYS A C 1
ATOM 3196 O O . LYS A 1 394 ? 37.627 -17.734 -56.494 1.00 91.88 394 LYS A O 1
ATOM 3201 N N . GLU A 1 395 ? 38.076 -19.905 -56.174 1.00 92.81 395 GLU A N 1
ATOM 3202 C CA . GLU A 1 395 ? 38.554 -19.712 -54.803 1.00 92.81 395 GLU A CA 1
ATOM 3203 C C . GLU A 1 395 ? 39.723 -18.716 -54.733 1.00 92.81 395 GLU A C 1
ATOM 3205 O O . GLU A 1 395 ? 39.637 -17.721 -54.009 1.00 92.81 395 GLU A O 1
ATOM 3210 N N . LEU A 1 396 ? 40.759 -18.907 -55.561 1.00 94.19 396 LEU A N 1
ATOM 3211 C CA . LEU A 1 396 ? 41.924 -18.012 -55.622 1.00 94.19 396 LEU A CA 1
ATOM 3212 C C . LEU A 1 396 ? 41.526 -16.566 -55.947 1.00 94.19 396 LEU A C 1
ATOM 3214 O O . LEU A 1 396 ? 42.011 -15.626 -55.314 1.00 94.19 396 LEU A O 1
ATOM 3218 N N . LYS A 1 397 ? 40.588 -16.386 -56.886 1.00 94.12 397 LYS A N 1
ATOM 3219 C CA . LYS A 1 397 ? 40.069 -15.065 -57.253 1.00 94.12 397 LYS A CA 1
ATOM 3220 C C . LYS A 1 397 ? 39.287 -14.427 -56.103 1.00 94.12 397 LYS A C 1
ATOM 3222 O O . LYS A 1 397 ? 39.546 -13.279 -55.766 1.00 94.12 397 LYS A O 1
ATOM 3227 N N . ARG A 1 398 ? 38.380 -15.163 -55.446 1.00 95.00 398 ARG A N 1
ATOM 3228 C CA . ARG A 1 398 ? 37.615 -14.656 -54.288 1.00 95.00 398 ARG A CA 1
ATOM 3229 C C . ARG A 1 398 ? 38.542 -14.266 -53.133 1.00 95.00 398 ARG A C 1
ATOM 3231 O O . ARG A 1 398 ? 38.325 -13.231 -52.510 1.00 95.00 398 ARG A O 1
ATOM 3238 N N . ARG A 1 399 ? 39.592 -15.053 -52.885 1.00 97.25 399 ARG A N 1
ATOM 3239 C CA . ARG A 1 399 ? 40.634 -14.754 -51.893 1.00 97.25 399 ARG A CA 1
ATOM 3240 C C . ARG A 1 399 ? 41.374 -13.456 -52.220 1.00 97.25 399 ARG A C 1
ATOM 3242 O O . ARG A 1 399 ? 41.550 -12.624 -51.331 1.00 97.25 399 ARG A O 1
ATOM 3249 N N . ALA A 1 400 ? 41.776 -13.265 -53.477 1.00 95.88 400 ALA A N 1
ATOM 3250 C CA . ALA A 1 400 ? 42.392 -12.020 -53.936 1.00 95.88 400 ALA A CA 1
ATOM 3251 C C . ALA A 1 400 ? 41.436 -10.820 -53.786 1.00 95.88 400 ALA A C 1
ATOM 3253 O O . ALA A 1 400 ? 41.835 -9.782 -53.262 1.00 95.88 400 ALA A O 1
ATOM 3254 N N . ASP A 1 401 ? 40.160 -10.990 -54.142 1.00 95.94 401 ASP A N 1
ATOM 3255 C CA . ASP A 1 401 ? 39.144 -9.943 -54.005 1.00 95.94 401 ASP A CA 1
ATOM 3256 C C . ASP A 1 401 ? 38.955 -9.521 -52.538 1.00 95.94 401 ASP A C 1
ATOM 3258 O O . ASP A 1 401 ? 38.925 -8.331 -52.232 1.00 95.94 401 ASP A O 1
ATOM 3262 N N . PHE A 1 402 ? 38.865 -10.472 -51.600 1.00 97.50 402 PHE A N 1
ATOM 3263 C CA . PHE A 1 402 ? 38.730 -10.142 -50.178 1.00 97.50 402 PHE A CA 1
ATOM 3264 C C . PHE A 1 402 ? 40.000 -9.521 -49.585 1.00 97.50 402 PHE A C 1
ATOM 3266 O O . PHE A 1 402 ? 39.883 -8.600 -48.778 1.00 97.50 402 PHE A O 1
ATOM 3273 N N . ARG A 1 403 ? 41.200 -9.926 -50.032 1.00 97.25 403 ARG A N 1
ATOM 3274 C CA . ARG A 1 403 ? 42.451 -9.219 -49.687 1.00 97.25 403 ARG A CA 1
ATOM 3275 C C . ARG A 1 403 ? 42.410 -7.750 -50.102 1.00 97.25 403 ARG A C 1
ATOM 3277 O O . ARG A 1 403 ? 42.884 -6.908 -49.350 1.00 97.25 403 ARG A O 1
ATOM 3284 N N . ALA A 1 404 ? 41.825 -7.445 -51.260 1.00 95.44 404 ALA A N 1
ATOM 3285 C CA . ALA A 1 404 ? 41.675 -6.072 -51.730 1.00 95.44 404 ALA A CA 1
ATOM 3286 C C . ALA A 1 404 ? 40.565 -5.304 -50.987 1.00 95.44 404 ALA A C 1
ATOM 3288 O O . ALA A 1 404 ? 40.726 -4.119 -50.719 1.00 95.44 404 ALA A O 1
ATOM 3289 N N . ILE A 1 405 ? 39.453 -5.958 -50.628 1.00 97.00 405 ILE A N 1
ATOM 3290 C CA . ILE A 1 405 ? 38.270 -5.319 -50.016 1.00 97.00 405 ILE A CA 1
ATOM 3291 C C . ILE A 1 405 ? 38.448 -5.034 -48.521 1.00 97.00 405 ILE A C 1
ATOM 3293 O O . ILE A 1 405 ? 38.006 -3.988 -48.043 1.00 97.00 405 ILE A O 1
ATOM 3297 N N . LEU A 1 406 ? 39.063 -5.943 -47.760 1.00 96.12 406 LEU A N 1
ATOM 3298 C CA . LEU A 1 406 ? 39.151 -5.814 -46.300 1.00 96.12 406 LEU A CA 1
ATOM 3299 C C . LEU A 1 406 ? 39.862 -4.532 -45.824 1.00 96.12 406 LEU A C 1
ATOM 3301 O O . LEU A 1 406 ? 39.375 -3.947 -44.859 1.00 96.12 406 LEU A O 1
ATOM 3305 N N . PRO A 1 407 ? 40.905 -4.006 -46.498 1.00 96.81 407 PRO A N 1
ATOM 3306 C CA . PRO A 1 407 ? 41.457 -2.686 -46.185 1.00 96.81 407 PRO A CA 1
ATOM 3307 C C . PRO A 1 407 ? 40.446 -1.532 -46.299 1.00 96.81 407 PRO A C 1
ATOM 3309 O O . PRO A 1 407 ? 40.470 -0.614 -45.481 1.00 96.81 407 PRO A O 1
ATOM 3312 N N . TYR A 1 408 ? 39.524 -1.569 -47.272 1.00 93.00 408 TYR A N 1
ATOM 3313 C CA . TYR A 1 408 ? 38.452 -0.567 -47.382 1.00 93.00 408 TYR A CA 1
ATOM 3314 C C . TYR A 1 408 ? 37.453 -0.702 -46.241 1.00 93.00 408 TYR A C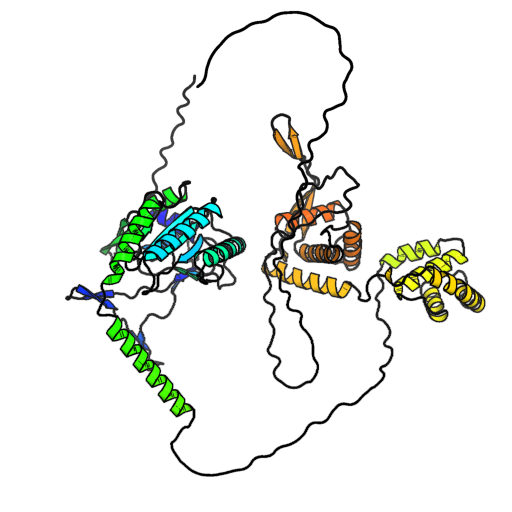 1
ATOM 3316 O O . TYR A 1 408 ? 37.051 0.293 -45.640 1.00 93.00 408 TYR A O 1
ATOM 3324 N N . VAL A 1 409 ? 37.085 -1.944 -45.919 1.00 94.31 409 VAL A N 1
ATOM 3325 C CA . VAL A 1 409 ? 36.211 -2.240 -44.784 1.00 94.31 409 VAL A CA 1
ATOM 3326 C C . VAL A 1 409 ? 36.850 -1.728 -43.500 1.00 94.31 409 VAL A C 1
ATOM 3328 O O . VAL A 1 409 ? 36.180 -1.006 -42.779 1.00 94.31 409 VAL A O 1
ATOM 3331 N N . ALA A 1 410 ? 38.140 -1.985 -43.273 1.00 93.81 410 ALA A N 1
ATOM 3332 C CA . ALA A 1 410 ? 38.884 -1.525 -42.103 1.00 93.81 410 ALA A CA 1
ATOM 3333 C C . ALA A 1 410 ? 38.872 -0.001 -41.932 1.00 93.81 410 ALA A C 1
ATOM 3335 O O . ALA A 1 410 ? 38.684 0.472 -40.819 1.00 93.81 410 ALA A O 1
ATOM 3336 N N . LYS A 1 411 ? 38.999 0.768 -43.022 1.00 92.50 411 LYS A N 1
ATOM 3337 C CA . LYS A 1 411 ? 38.903 2.240 -42.972 1.00 92.50 411 LYS A CA 1
ATOM 3338 C C . LYS A 1 411 ? 37.505 2.741 -42.601 1.00 92.50 411 LYS A C 1
ATOM 3340 O O . LYS A 1 411 ? 37.376 3.792 -41.991 1.00 92.50 411 LYS A O 1
ATOM 3345 N N . SER A 1 412 ? 36.467 2.019 -43.019 1.00 87.19 412 SER A N 1
ATOM 3346 C CA . SER A 1 412 ? 35.061 2.399 -42.805 1.00 87.19 412 SER A CA 1
ATOM 3347 C C . SER A 1 412 ? 34.418 1.766 -41.568 1.00 87.19 412 SER A C 1
ATOM 3349 O O . SER A 1 412 ? 33.299 2.120 -41.199 1.00 87.19 412 SER A O 1
ATOM 3351 N N . PHE A 1 413 ? 35.083 0.781 -40.970 1.00 88.94 413 PHE A N 1
ATOM 3352 C CA . PHE A 1 413 ? 34.553 -0.008 -39.876 1.00 88.94 413 PHE A CA 1
ATOM 3353 C C . PHE A 1 413 ? 34.951 0.624 -38.552 1.00 88.94 413 PHE A C 1
ATOM 3355 O O . PHE A 1 413 ? 36.122 0.643 -38.186 1.00 88.94 413 PHE A O 1
ATOM 3362 N N . ASP A 1 414 ? 33.948 1.085 -37.818 1.00 81.75 414 ASP A N 1
ATOM 3363 C CA . ASP A 1 414 ? 34.116 1.560 -36.458 1.00 81.75 414 ASP A CA 1
ATOM 3364 C C . ASP A 1 414 ? 33.639 0.481 -35.476 1.00 81.75 414 ASP A C 1
ATOM 3366 O O . ASP A 1 414 ? 32.447 0.158 -35.400 1.00 81.75 414 ASP A O 1
ATOM 3370 N N . ALA A 1 415 ? 34.583 -0.097 -34.730 1.00 77.56 415 ALA A N 1
ATOM 3371 C CA . ALA A 1 415 ? 34.291 -1.107 -33.718 1.00 77.56 415 ALA A CA 1
ATOM 3372 C C . ALA A 1 415 ? 33.418 -0.541 -32.584 1.00 77.56 415 ALA A C 1
ATOM 3374 O O . ALA A 1 415 ? 32.573 -1.262 -32.050 1.00 77.56 415 ALA A O 1
ATOM 3375 N N . SER A 1 416 ? 33.547 0.755 -32.271 1.00 69.88 416 SER A N 1
ATOM 3376 C CA . SER A 1 416 ? 32.750 1.418 -31.231 1.00 69.88 416 SER A CA 1
ATOM 3377 C C . SER A 1 416 ? 31.262 1.500 -31.598 1.00 69.88 416 SER A C 1
ATOM 3379 O O . SER A 1 416 ? 30.394 1.462 -30.727 1.00 69.88 416 SER A O 1
ATOM 3381 N N . MET A 1 417 ? 30.952 1.488 -32.897 1.00 68.75 417 MET A N 1
ATOM 3382 C CA . MET A 1 417 ? 29.587 1.504 -33.429 1.00 68.75 417 MET A CA 1
ATOM 3383 C C . MET A 1 417 ? 28.926 0.114 -33.456 1.00 68.75 417 MET A C 1
ATOM 3385 O O . MET A 1 417 ? 27.750 -0.002 -33.800 1.00 68.75 417 MET A O 1
ATOM 3389 N N . CYS A 1 418 ? 29.645 -0.957 -33.097 1.00 65.25 418 CYS A N 1
ATOM 3390 C CA . CYS A 1 418 ? 29.150 -2.342 -33.152 1.00 65.25 418 CYS A CA 1
ATOM 3391 C C . CYS A 1 418 ? 28.446 -2.822 -31.863 1.00 65.25 418 CYS A C 1
ATOM 3393 O O . CYS A 1 418 ? 28.183 -4.022 -31.697 1.00 65.25 418 CYS A O 1
ATOM 3395 N N . GLY A 1 419 ? 28.106 -1.885 -30.970 1.00 59.03 419 GLY A N 1
ATOM 3396 C CA . GLY A 1 419 ? 27.496 -2.150 -29.665 1.00 59.03 419 GLY A CA 1
ATOM 3397 C C . GLY A 1 419 ? 28.452 -2.850 -28.689 1.00 59.03 419 GLY A C 1
ATOM 3398 O O . GLY A 1 419 ? 29.415 -3.495 -29.094 1.00 59.03 419 GLY A O 1
ATOM 3399 N N . HIS A 1 420 ? 28.189 -2.741 -27.386 1.00 52.03 420 HIS A N 1
ATOM 3400 C CA . HIS A 1 420 ? 29.092 -3.238 -26.339 1.00 52.03 420 HIS A CA 1
ATOM 3401 C C . HIS A 1 420 ? 29.273 -4.769 -26.329 1.00 52.03 420 HIS A C 1
ATOM 3403 O O . HIS A 1 420 ? 28.364 -5.521 -26.688 1.00 52.03 420 HIS A O 1
ATOM 3409 N N . ASP A 1 421 ? 30.451 -5.220 -25.872 1.00 43.22 421 ASP A N 1
ATOM 3410 C CA . ASP A 1 421 ? 31.043 -6.570 -25.986 1.00 43.22 421 ASP A CA 1
ATOM 3411 C C . ASP A 1 421 ? 30.206 -7.771 -25.516 1.00 43.22 421 ASP A C 1
ATOM 3413 O O . ASP A 1 421 ? 30.513 -8.917 -25.844 1.00 43.22 421 ASP A O 1
ATOM 3417 N N . LYS A 1 422 ? 29.092 -7.548 -24.826 1.00 56.19 422 LYS A N 1
ATOM 3418 C CA . LYS A 1 422 ? 28.253 -8.618 -24.290 1.00 56.19 422 LYS A CA 1
ATOM 3419 C C . LYS A 1 422 ? 27.000 -8.752 -25.138 1.00 56.19 422 LYS A C 1
ATOM 3421 O O . LYS A 1 422 ? 26.342 -7.766 -25.460 1.00 56.19 422 LYS A O 1
ATOM 3426 N N . SER A 1 423 ? 26.663 -9.984 -25.525 1.00 60.81 423 SER A N 1
ATOM 3427 C CA . SER A 1 423 ? 25.305 -10.259 -25.985 1.00 60.81 423 SER A CA 1
ATOM 3428 C C . SER A 1 423 ? 24.366 -9.730 -24.902 1.00 60.81 423 SER A C 1
ATOM 3430 O O . SER A 1 423 ? 24.434 -10.179 -23.761 1.00 60.81 423 SER A O 1
ATOM 3432 N N . GLN A 1 424 ? 23.506 -8.773 -25.243 1.00 68.88 424 GLN A N 1
ATOM 3433 C CA . GLN A 1 424 ? 22.483 -8.278 -24.318 1.00 68.88 424 GLN A CA 1
ATOM 3434 C C . GLN A 1 424 ? 21.406 -9.343 -24.059 1.00 68.88 424 GLN A C 1
ATOM 3436 O O . GLN A 1 424 ? 20.501 -9.149 -23.254 1.00 68.88 424 GLN A O 1
ATOM 3441 N N . ARG A 1 425 ? 21.486 -10.502 -24.732 1.00 80.19 425 ARG A N 1
ATOM 3442 C CA . ARG A 1 425 ? 20.512 -11.572 -24.579 1.00 80.19 425 ARG A CA 1
ATOM 3443 C C . ARG A 1 425 ? 20.543 -12.224 -23.190 1.00 80.19 425 ARG A C 1
ATOM 3445 O O . ARG A 1 425 ? 19.472 -12.327 -22.603 1.00 80.19 425 ARG A O 1
ATOM 3452 N N . PRO A 1 426 ? 21.705 -12.618 -22.637 1.00 82.25 426 PRO A N 1
ATOM 3453 C CA . PRO A 1 426 ? 21.830 -12.986 -21.230 1.00 82.25 426 PRO A CA 1
ATOM 3454 C C . PRO A 1 426 ? 21.180 -11.990 -20.262 1.00 82.25 426 PRO A C 1
ATOM 3456 O O . PRO A 1 426 ? 20.458 -12.410 -19.362 1.00 82.25 426 PRO A O 1
ATOM 3459 N N . GLU A 1 427 ? 21.374 -10.686 -20.469 1.00 83.62 427 GLU A N 1
ATOM 3460 C CA . GLU A 1 427 ? 20.768 -9.639 -19.632 1.00 83.62 427 GLU A CA 1
ATOM 3461 C C . GLU A 1 427 ? 19.242 -9.607 -19.787 1.00 83.62 427 GLU A C 1
ATOM 3463 O O . GLU A 1 427 ? 18.511 -9.571 -18.795 1.00 83.62 427 GLU A O 1
ATOM 3468 N N . LEU A 1 428 ? 18.741 -9.706 -21.023 1.00 87.44 428 LEU A N 1
ATOM 3469 C CA . LEU A 1 428 ? 17.310 -9.809 -21.291 1.00 87.44 428 LEU A CA 1
ATOM 3470 C C . LEU A 1 428 ? 16.707 -11.070 -20.658 1.00 87.44 428 LEU A C 1
ATOM 3472 O O . LEU A 1 428 ? 15.640 -10.992 -20.058 1.00 87.44 428 LEU A O 1
ATOM 3476 N N . ASP A 1 429 ? 17.363 -12.227 -20.758 1.00 87.62 429 ASP A N 1
ATOM 3477 C CA . ASP A 1 429 ? 16.883 -13.476 -20.159 1.00 87.62 429 ASP A CA 1
ATOM 3478 C C . ASP A 1 429 ? 16.872 -13.395 -18.619 1.00 87.62 429 ASP A C 1
ATOM 3480 O O . ASP A 1 429 ? 15.922 -13.870 -17.989 1.00 87.62 429 ASP A O 1
ATOM 3484 N N . GLN A 1 430 ? 17.855 -12.724 -18.003 1.00 87.94 430 GLN A N 1
ATOM 3485 C CA . GLN A 1 430 ? 17.836 -12.412 -16.567 1.00 87.94 430 GLN A CA 1
ATOM 3486 C C . GLN A 1 430 ? 16.636 -11.527 -16.201 1.00 87.94 430 GLN A C 1
ATOM 3488 O O . GLN A 1 430 ? 15.879 -11.876 -15.291 1.00 87.94 430 GLN A O 1
ATOM 3493 N N . LYS A 1 431 ? 16.391 -10.444 -16.952 1.00 89.69 431 LYS A N 1
ATOM 3494 C CA . LYS A 1 431 ? 15.214 -9.576 -16.761 1.00 89.69 431 LYS A CA 1
ATOM 3495 C C . LYS A 1 431 ? 13.904 -10.341 -16.960 1.00 89.69 431 LYS A C 1
ATOM 3497 O O . LYS A 1 431 ? 12.973 -10.190 -16.173 1.00 89.69 431 LYS A O 1
ATOM 3502 N N . ILE A 1 432 ? 13.823 -11.221 -17.959 1.00 91.88 432 ILE A N 1
ATOM 3503 C CA . ILE A 1 432 ? 12.656 -12.087 -18.183 1.00 91.88 432 ILE A CA 1
ATOM 3504 C C . ILE A 1 432 ? 12.392 -12.951 -16.948 1.00 91.88 432 ILE A C 1
ATOM 3506 O O . ILE A 1 432 ? 11.247 -13.038 -16.507 1.00 91.88 432 ILE A O 1
ATOM 3510 N N . ASN A 1 433 ? 13.419 -13.591 -16.388 1.00 89.00 433 ASN A N 1
ATOM 3511 C CA . ASN A 1 433 ? 13.264 -14.443 -15.209 1.00 89.00 433 ASN A CA 1
ATOM 3512 C C . ASN A 1 433 ? 12.841 -13.638 -13.973 1.00 89.00 433 ASN A C 1
ATOM 3514 O O . ASN A 1 433 ? 11.914 -14.054 -13.274 1.00 89.00 433 ASN A O 1
ATOM 3518 N N . LEU A 1 434 ? 13.430 -12.457 -13.766 1.00 86.31 434 LEU A N 1
ATOM 3519 C CA . LEU A 1 434 ? 13.031 -11.526 -12.709 1.00 86.31 434 LEU A CA 1
ATOM 3520 C C . LEU A 1 434 ? 11.538 -11.171 -12.815 1.00 86.31 434 LEU A C 1
ATOM 3522 O O . LEU A 1 434 ? 10.776 -11.343 -11.860 1.00 86.31 434 LEU A O 1
ATOM 3526 N N . TRP A 1 435 ? 11.085 -10.748 -13.998 1.00 88.12 435 TRP A N 1
ATOM 3527 C CA . TRP A 1 435 ? 9.686 -10.372 -14.210 1.00 88.12 435 TRP A CA 1
ATOM 3528 C C . TRP A 1 435 ? 8.726 -11.557 -14.166 1.00 88.12 435 TRP A C 1
ATOM 3530 O O . TRP A 1 435 ? 7.578 -11.392 -13.757 1.00 88.12 435 TRP A O 1
ATOM 3540 N N . LYS A 1 436 ? 9.160 -12.764 -14.548 1.00 88.38 436 LYS A N 1
ATOM 3541 C CA . LYS A 1 436 ? 8.366 -13.985 -14.348 1.00 88.38 436 LYS A CA 1
ATOM 3542 C C . LYS A 1 436 ? 8.141 -14.255 -12.863 1.00 88.38 436 LYS A C 1
ATOM 3544 O O . LYS A 1 436 ? 7.008 -14.553 -12.484 1.00 88.38 436 LYS A O 1
ATOM 3549 N N . GLY A 1 437 ? 9.176 -14.100 -12.035 1.00 77.56 437 GLY A N 1
ATOM 3550 C CA . GLY A 1 437 ? 9.065 -14.194 -10.578 1.00 77.56 437 GLY A CA 1
ATOM 3551 C C . GLY A 1 437 ? 8.043 -13.197 -10.029 1.00 77.56 437 GLY A C 1
ATOM 3552 O O . GLY A 1 437 ? 7.066 -13.599 -9.397 1.00 77.56 437 GLY A O 1
ATOM 3553 N N . ARG A 1 438 ? 8.187 -11.913 -10.390 1.00 77.69 438 ARG A N 1
ATOM 3554 C CA . ARG A 1 438 ? 7.261 -10.833 -9.988 1.00 77.69 438 ARG A CA 1
ATOM 3555 C C . ARG A 1 438 ? 5.817 -11.051 -10.468 1.00 77.69 438 ARG A C 1
ATOM 3557 O O . ARG A 1 438 ? 4.859 -10.741 -9.764 1.00 77.69 438 ARG A O 1
ATOM 3564 N N . ALA A 1 439 ? 5.623 -11.593 -11.667 1.00 79.62 439 ALA A N 1
ATOM 3565 C CA . ALA A 1 439 ? 4.290 -11.869 -12.210 1.00 79.62 439 ALA A CA 1
ATOM 3566 C C . ALA A 1 439 ? 3.606 -13.078 -11.571 1.00 79.62 439 ALA A C 1
ATOM 3568 O O . ALA A 1 439 ? 2.376 -13.166 -11.570 1.00 79.62 439 ALA A O 1
ATOM 3569 N N . THR A 1 440 ? 4.407 -14.025 -11.081 1.00 72.94 440 THR A N 1
ATOM 3570 C CA . THR A 1 440 ? 3.921 -15.215 -10.383 1.00 72.94 440 THR A CA 1
ATOM 3571 C C . THR A 1 440 ? 3.436 -14.834 -8.989 1.00 72.94 440 THR A C 1
ATOM 3573 O O . THR A 1 440 ? 2.330 -15.216 -8.622 1.00 72.94 440 THR A O 1
ATOM 3576 N N . SER A 1 441 ? 4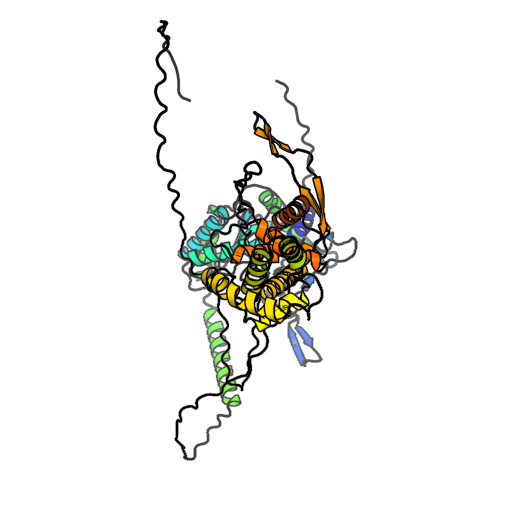.185 -13.992 -8.267 1.00 57.19 441 SER A N 1
ATOM 3577 C CA . SER A 1 441 ? 3.785 -13.505 -6.939 1.00 57.19 441 SER A CA 1
ATOM 3578 C C . SER A 1 441 ? 2.561 -12.582 -6.955 1.00 57.19 441 SER A C 1
ATOM 3580 O O . SER A 1 441 ? 1.860 -12.477 -5.957 1.00 57.19 441 SER A O 1
ATOM 3582 N N . THR A 1 442 ? 2.261 -11.938 -8.087 1.00 59.69 442 THR A N 1
ATOM 3583 C CA . THR A 1 442 ? 1.116 -11.019 -8.241 1.00 59.69 442 THR A CA 1
ATOM 3584 C C . THR A 1 442 ? -0.100 -11.646 -8.937 1.00 59.69 442 THR A C 1
ATOM 3586 O O . THR A 1 442 ? -1.034 -10.930 -9.290 1.00 59.69 442 THR A O 1
ATOM 3589 N N . PHE A 1 443 ? -0.102 -12.963 -9.196 1.00 64.75 443 PHE A N 1
ATOM 3590 C CA . PHE A 1 443 ? -1.137 -13.694 -9.963 1.00 64.75 443 PHE A CA 1
ATOM 3591 C C . PHE A 1 443 ? -1.432 -13.147 -11.382 1.00 64.75 443 PHE A C 1
ATOM 3593 O O . PHE A 1 443 ? -2.326 -13.629 -12.090 1.00 64.75 443 PHE A O 1
ATOM 3600 N N . VAL A 1 444 ? -0.636 -12.191 -11.873 1.00 71.50 444 VAL A N 1
ATOM 3601 C CA . VAL A 1 444 ? -0.749 -11.614 -13.222 1.00 71.50 444 VAL A CA 1
ATOM 3602 C C . VAL A 1 444 ? -0.518 -12.689 -14.287 1.00 71.50 444 VAL A C 1
ATOM 3604 O O . VAL A 1 444 ? -1.176 -12.693 -15.328 1.00 71.50 444 VAL A O 1
ATOM 3607 N N . TRP A 1 445 ? 0.368 -13.649 -14.010 1.00 68.94 445 TRP A N 1
ATOM 3608 C CA . TRP A 1 445 ? 0.758 -14.715 -14.935 1.00 68.94 445 TRP A CA 1
ATOM 3609 C C . TRP A 1 445 ? -0.411 -15.590 -15.420 1.00 68.94 445 TRP A C 1
ATOM 3611 O O . TRP A 1 445 ? -0.439 -15.998 -16.584 1.00 68.94 445 TRP A O 1
ATOM 3621 N N . GLN A 1 446 ? -1.391 -15.871 -14.558 1.00 75.12 446 GLN A N 1
ATOM 3622 C CA . GLN A 1 446 ? -2.506 -16.780 -14.868 1.00 75.12 446 GLN A CA 1
ATOM 3623 C C . GLN A 1 446 ? -3.725 -16.067 -15.473 1.00 75.12 446 GLN A C 1
ATOM 3625 O O . GLN A 1 446 ? -4.640 -16.712 -15.985 1.00 75.12 446 GLN A O 1
ATOM 3630 N N . THR A 1 447 ? -3.718 -14.735 -15.487 1.00 82.12 447 THR A N 1
ATOM 3631 C CA . THR A 1 447 ? -4.882 -13.937 -15.870 1.00 82.12 447 THR A CA 1
ATOM 3632 C C . THR A 1 447 ? -4.930 -13.688 -17.383 1.00 82.12 447 THR A C 1
ATOM 3634 O O . THR A 1 447 ? -3.919 -13.436 -18.049 1.00 82.12 447 THR A O 1
ATOM 3637 N N . LYS A 1 448 ? -6.134 -13.755 -17.964 1.00 90.00 448 LYS A N 1
ATOM 3638 C CA . LYS A 1 448 ? -6.409 -13.277 -19.328 1.00 90.00 448 LYS A CA 1
ATOM 3639 C C . LYS A 1 448 ? -6.990 -11.875 -19.232 1.00 90.00 448 LYS A C 1
ATOM 3641 O O . LYS A 1 448 ? -8.105 -11.697 -18.754 1.00 90.00 448 LYS A O 1
ATOM 3646 N N . PHE A 1 449 ? -6.255 -10.893 -19.726 1.00 90.31 449 PHE A N 1
ATOM 3647 C CA . PHE A 1 449 ? -6.692 -9.507 -19.704 1.00 90.31 449 PHE A CA 1
ATOM 3648 C C . PHE A 1 449 ? -7.442 -9.158 -20.980 1.00 90.31 449 PHE A C 1
ATOM 3650 O O . PHE A 1 449 ? -7.177 -9.704 -22.055 1.00 90.31 449 PHE A O 1
ATOM 3657 N N . THR A 1 450 ? -8.374 -8.220 -20.869 1.00 91.25 450 THR A N 1
ATOM 3658 C CA . THR A 1 450 ? -9.053 -7.641 -22.022 1.00 91.25 450 THR A CA 1
ATOM 3659 C C . THR A 1 450 ? -8.959 -6.131 -21.940 1.00 91.25 450 THR A C 1
ATOM 3661 O O . THR A 1 450 ? -9.277 -5.553 -20.909 1.00 91.25 450 THR A O 1
ATOM 3664 N N . THR A 1 451 ? -8.534 -5.499 -23.028 1.00 90.69 451 THR A N 1
ATOM 3665 C CA . THR A 1 451 ? -8.374 -4.046 -23.098 1.00 90.69 451 THR A CA 1
ATOM 3666 C C . THR A 1 451 ? -8.933 -3.484 -24.392 1.00 90.69 451 THR A C 1
ATOM 3668 O O . THR A 1 451 ? -9.200 -4.226 -25.341 1.00 90.69 451 THR A O 1
ATOM 3671 N N . ILE A 1 452 ? -9.135 -2.171 -24.417 1.00 87.19 452 ILE A N 1
ATOM 3672 C CA . ILE A 1 452 ? -9.622 -1.424 -25.570 1.00 87.19 452 ILE A CA 1
ATOM 3673 C C . ILE A 1 452 ? -8.485 -0.513 -26.029 1.00 87.19 452 ILE A C 1
ATOM 3675 O O . ILE A 1 452 ? -8.014 0.328 -25.270 1.00 87.19 452 ILE A O 1
ATOM 3679 N N . ILE A 1 453 ? -8.036 -0.695 -27.269 1.00 85.50 453 ILE A N 1
ATOM 3680 C CA . ILE A 1 453 ? -6.984 0.119 -27.893 1.00 85.50 453 ILE A CA 1
ATOM 3681 C C . ILE A 1 453 ? -7.577 1.062 -28.941 1.00 85.50 453 ILE A C 1
ATOM 3683 O O . ILE A 1 453 ? -8.695 0.850 -29.417 1.00 85.50 453 ILE A O 1
ATOM 3687 N N . ASN A 1 454 ? -6.809 2.078 -29.345 1.00 80.38 454 ASN A N 1
ATOM 3688 C CA . ASN A 1 454 ? -7.213 3.073 -30.347 1.00 80.38 454 ASN A CA 1
ATOM 3689 C C . ASN A 1 454 ? -8.511 3.824 -29.983 1.00 80.38 454 ASN A C 1
ATOM 3691 O O . ASN A 1 454 ? -9.270 4.237 -30.861 1.00 80.38 454 ASN A O 1
ATOM 3695 N N . GLN A 1 455 ? -8.773 3.997 -28.685 1.00 78.94 455 GLN A N 1
ATOM 3696 C CA . GLN A 1 455 ? -9.895 4.782 -28.189 1.00 78.94 455 GLN A CA 1
ATOM 3697 C C . GLN A 1 455 ? -9.579 6.274 -28.358 1.00 78.94 455 GLN A C 1
ATOM 3699 O O . GLN A 1 455 ? -8.613 6.781 -27.790 1.00 78.94 455 GLN A O 1
ATOM 3704 N N . LYS A 1 456 ? -10.369 6.989 -29.160 1.00 73.81 456 LYS A N 1
ATOM 3705 C CA . LYS A 1 456 ? -10.230 8.436 -29.331 1.00 73.81 456 LYS A CA 1
ATOM 3706 C C . LYS A 1 456 ? -11.043 9.132 -28.252 1.00 73.81 456 LYS A C 1
ATOM 3708 O O . LYS A 1 456 ? -12.251 8.927 -28.179 1.00 73.81 456 LYS A O 1
ATOM 3713 N N . ARG A 1 457 ? -10.381 9.967 -27.456 1.00 73.94 457 ARG A N 1
ATOM 3714 C CA . ARG A 1 457 ? -11.031 10.920 -26.557 1.00 73.94 457 ARG A CA 1
ATOM 3715 C C . ARG A 1 457 ? -11.451 12.140 -27.379 1.00 73.94 457 ARG A C 1
ATOM 3717 O O . ARG A 1 457 ? -10.603 12.765 -28.012 1.00 73.94 457 ARG A O 1
ATOM 3724 N N . LYS A 1 458 ? -12.742 12.445 -27.401 1.00 67.19 458 LYS A N 1
ATOM 3725 C CA . LYS A 1 458 ? -13.302 13.702 -27.898 1.00 67.19 458 LYS A CA 1
ATOM 3726 C C . LYS A 1 458 ? -13.790 14.490 -26.688 1.00 67.19 458 LYS A C 1
ATOM 3728 O O . LYS A 1 458 ? -14.348 13.905 -25.766 1.00 67.19 458 LYS A O 1
ATOM 3733 N N . VAL A 1 459 ? -13.533 15.786 -26.680 1.00 63.28 459 VAL A N 1
ATOM 3734 C CA . VAL A 1 459 ? -14.072 16.715 -25.686 1.00 63.28 459 VAL A CA 1
ATOM 3735 C C . VAL A 1 459 ? -14.909 17.699 -26.484 1.00 63.28 459 VAL A C 1
ATOM 3737 O O . VAL A 1 459 ? -14.403 18.225 -27.477 1.00 63.28 459 VAL A O 1
ATOM 3740 N N . ASP A 1 460 ? -16.187 17.832 -26.149 1.00 73.44 460 ASP A N 1
ATOM 3741 C CA . ASP A 1 460 ? -17.048 18.824 -26.791 1.00 73.44 460 ASP A CA 1
ATOM 3742 C C . ASP A 1 460 ? -16.851 20.220 -26.181 1.00 73.44 460 ASP A C 1
ATOM 3744 O O . ASP A 1 460 ? -16.061 20.412 -25.254 1.00 73.44 460 ASP A O 1
ATOM 3748 N N . GLU A 1 461 ? -17.549 21.207 -26.739 1.00 57.81 461 GLU A N 1
ATOM 3749 C CA . GLU A 1 461 ? -17.496 22.610 -26.306 1.00 57.81 461 GLU A CA 1
ATOM 3750 C C . GLU A 1 461 ? -17.963 22.832 -24.858 1.00 57.81 461 GLU A C 1
ATOM 3752 O O . GLU A 1 461 ? -17.612 23.840 -24.250 1.00 57.81 461 GLU A O 1
ATOM 3757 N N . TYR A 1 462 ? -18.671 21.863 -24.273 1.00 55.62 462 TYR A N 1
ATOM 3758 C CA . TYR A 1 462 ? -19.144 21.887 -22.887 1.00 55.62 462 TYR A CA 1
ATOM 3759 C C . TYR A 1 462 ? -18.220 21.124 -21.928 1.00 55.62 462 TYR A C 1
ATOM 3761 O O . TYR A 1 462 ? -18.535 20.960 -20.749 1.00 55.62 462 TYR A O 1
ATOM 3769 N N . GLY A 1 463 ? -17.078 20.628 -22.413 1.00 55.19 463 GLY A N 1
ATOM 3770 C CA . GLY A 1 463 ? -16.143 19.836 -21.616 1.00 55.19 463 GLY A CA 1
ATOM 3771 C C . GLY A 1 463 ? -16.573 18.379 -21.412 1.00 55.19 463 GLY A C 1
ATOM 3772 O O . GLY A 1 463 ? -15.894 17.638 -20.693 1.00 55.19 463 GLY A O 1
ATOM 3773 N N . THR A 1 464 ? -17.651 17.923 -22.056 1.00 58.75 464 THR A N 1
ATOM 3774 C CA . THR A 1 464 ? -18.098 16.531 -21.967 1.00 58.75 464 THR A CA 1
ATOM 3775 C C . THR A 1 464 ? -17.150 15.642 -22.756 1.00 58.75 464 THR A C 1
ATOM 3777 O O . THR A 1 464 ? -16.882 15.835 -23.945 1.00 58.75 464 THR A O 1
ATOM 3780 N N . VAL A 1 465 ? -16.626 14.624 -22.078 1.00 63.22 465 VAL A N 1
ATOM 3781 C CA . VAL A 1 465 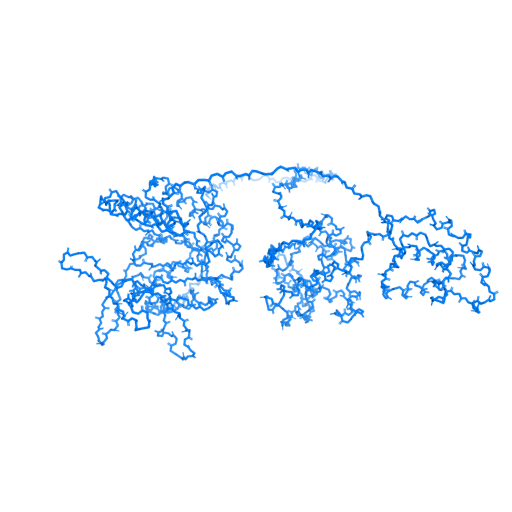? -15.674 13.687 -22.666 1.00 63.22 465 VAL A CA 1
ATOM 3782 C C . VAL A 1 465 ? -16.423 12.494 -23.253 1.00 63.22 465 VAL A C 1
ATOM 3784 O O . VAL A 1 465 ? -16.979 11.679 -22.520 1.00 63.22 465 VAL A O 1
ATOM 3787 N N . THR A 1 466 ? -16.383 12.342 -24.575 1.00 71.12 466 THR A N 1
ATOM 3788 C CA . THR A 1 466 ? -16.886 11.152 -25.273 1.00 71.12 466 THR A CA 1
ATOM 3789 C C . THR A 1 466 ? -15.730 10.315 -25.810 1.00 71.12 466 THR A C 1
ATOM 3791 O O . THR A 1 466 ? -14.703 10.828 -26.259 1.00 71.12 466 THR A O 1
ATOM 3794 N N . TYR A 1 467 ? -15.871 8.992 -25.759 1.00 74.56 467 TYR A N 1
ATOM 3795 C CA . TYR A 1 467 ? -14.845 8.064 -26.225 1.00 74.56 467 TYR A CA 1
ATOM 3796 C C . TYR A 1 467 ? -15.343 7.291 -27.445 1.00 74.56 467 TYR A C 1
ATOM 3798 O O . TYR A 1 467 ? -16.449 6.759 -27.434 1.00 74.56 467 TYR A O 1
ATOM 3806 N N . SER A 1 468 ? -14.532 7.190 -28.500 1.00 82.31 468 SER A N 1
ATOM 3807 C CA . SER A 1 468 ? -14.888 6.361 -29.657 1.00 82.31 468 SER A CA 1
ATOM 3808 C C . SER A 1 468 ? -14.899 4.874 -29.300 1.00 82.31 468 SER A C 1
ATOM 3810 O O . SER A 1 468 ? -14.140 4.431 -28.438 1.00 82.31 468 SER A O 1
ATOM 3812 N N . ASN A 1 469 ? -15.662 4.072 -30.044 1.00 79.44 469 ASN A N 1
ATOM 3813 C CA . ASN A 1 469 ? -15.569 2.614 -29.971 1.00 79.44 469 ASN A CA 1
ATOM 3814 C C . ASN A 1 469 ? -14.164 2.177 -30.425 1.00 79.44 469 ASN A C 1
ATOM 3816 O O . ASN A 1 469 ? -13.829 2.244 -31.606 1.00 79.44 469 ASN A O 1
ATOM 3820 N N . GLY A 1 470 ? -13.295 1.830 -29.473 1.00 85.44 470 GLY A N 1
ATOM 3821 C CA . GLY A 1 470 ? -11.958 1.303 -29.752 1.00 85.44 470 GLY A CA 1
ATOM 3822 C C . GLY A 1 470 ? -11.992 -0.179 -30.140 1.00 85.44 470 GLY A C 1
ATOM 3823 O O . GLY A 1 470 ? -13.042 -0.821 -30.142 1.00 85.44 470 GLY A O 1
ATOM 3824 N N . LYS A 1 471 ? -10.828 -0.764 -30.442 1.00 88.75 471 LYS A N 1
ATOM 3825 C CA . LYS A 1 471 ? -10.717 -2.205 -30.730 1.00 88.75 471 LYS A CA 1
ATOM 3826 C C . LYS A 1 471 ? -10.489 -2.986 -29.439 1.00 88.75 471 LYS A C 1
ATOM 3828 O O . LYS A 1 471 ? -9.517 -2.738 -28.729 1.00 88.75 471 LYS A O 1
ATOM 3833 N N . LYS A 1 472 ? -11.334 -3.980 -29.163 1.00 91.75 472 LYS A N 1
ATOM 3834 C CA . LYS A 1 472 ? -11.164 -4.891 -28.021 1.00 91.75 472 LYS A CA 1
ATOM 3835 C C . LYS A 1 472 ? -10.087 -5.936 -28.336 1.00 91.75 472 LYS A C 1
ATOM 3837 O O . LYS A 1 472 ? -10.163 -6.625 -29.352 1.00 91.75 472 LYS A O 1
ATOM 3842 N N . ARG A 1 473 ? -9.081 -6.071 -27.473 1.00 93.31 473 ARG A N 1
ATOM 3843 C CA . ARG A 1 473 ? -7.988 -7.049 -27.601 1.00 93.31 473 ARG A CA 1
ATOM 3844 C C . ARG A 1 473 ? -7.863 -7.875 -26.327 1.00 93.31 473 ARG A C 1
ATOM 3846 O O . ARG A 1 473 ? -8.005 -7.350 -25.225 1.00 93.31 473 ARG A O 1
ATOM 3853 N N . LYS A 1 474 ? -7.582 -9.169 -26.491 1.00 93.88 474 LYS A N 1
ATOM 3854 C CA . LYS A 1 474 ? -7.263 -10.086 -25.391 1.00 93.88 474 LYS A CA 1
ATOM 3855 C C . LYS A 1 474 ? -5.749 -10.238 -25.286 1.00 93.88 474 LYS A C 1
ATOM 3857 O O . LYS A 1 474 ? -5.082 -10.437 -26.298 1.00 93.88 474 LYS A O 1
ATOM 3862 N N . VAL A 1 475 ? -5.230 -10.162 -24.068 1.00 93.56 475 VAL A N 1
ATOM 3863 C CA . VAL A 1 475 ? -3.801 -10.231 -23.754 1.00 93.56 475 VAL A CA 1
ATOM 3864 C C . VAL A 1 475 ? -3.572 -11.360 -22.754 1.00 93.56 475 VAL A C 1
ATOM 3866 O O . VAL A 1 475 ? -4.284 -11.486 -21.758 1.00 93.56 475 VAL A O 1
ATOM 3869 N N . CYS A 1 476 ? -2.586 -12.212 -23.027 1.00 93.62 476 CYS A N 1
ATOM 3870 C CA . CYS A 1 476 ? -2.221 -13.302 -22.127 1.00 93.62 476 CYS A CA 1
ATOM 3871 C C . CYS A 1 476 ? -1.246 -12.803 -21.054 1.00 93.62 476 CYS A C 1
ATOM 3873 O O . CYS A 1 476 ? -0.164 -12.324 -21.401 1.00 93.62 476 CYS A O 1
ATOM 3875 N N . GLY A 1 477 ? -1.598 -12.979 -19.775 1.00 89.44 477 GLY A N 1
ATOM 3876 C CA . GLY A 1 477 ? -0.772 -12.585 -18.634 1.00 89.44 477 GLY A CA 1
ATOM 3877 C C . GLY A 1 477 ? 0.628 -13.203 -18.632 1.00 89.44 477 GLY A C 1
ATOM 3878 O O . GLY A 1 477 ? 1.600 -12.503 -18.365 1.00 89.44 477 GLY A O 1
ATOM 3879 N N . LYS A 1 478 ? 0.768 -14.460 -19.085 1.00 92.81 478 LYS A N 1
ATOM 3880 C CA . LYS A 1 478 ? 2.064 -15.162 -19.234 1.00 92.81 478 LYS A CA 1
ATOM 3881 C C . LYS A 1 478 ? 3.076 -14.437 -20.125 1.00 92.81 478 LYS A C 1
ATOM 3883 O O . LYS A 1 478 ? 4.271 -14.702 -20.062 1.00 92.81 478 LYS A O 1
ATOM 3888 N N . LYS A 1 479 ? 2.601 -13.554 -21.004 1.00 95.62 479 LYS A N 1
ATOM 3889 C CA . LYS A 1 479 ? 3.446 -12.812 -21.943 1.00 95.62 479 LYS A CA 1
ATOM 3890 C C . LYS A 1 479 ? 3.809 -11.415 -21.432 1.00 95.62 479 LYS A C 1
ATOM 3892 O O . LYS A 1 479 ? 4.743 -10.831 -21.963 1.00 95.62 479 LYS A O 1
ATOM 3897 N N . LEU A 1 480 ? 3.130 -10.887 -20.406 1.00 93.50 480 LEU A N 1
ATOM 3898 C CA . LEU A 1 480 ? 3.419 -9.554 -19.854 1.00 93.50 480 LEU A CA 1
ATOM 3899 C C . LEU A 1 480 ? 4.856 -9.425 -19.316 1.00 93.50 480 LEU A C 1
ATOM 3901 O O . LEU A 1 480 ? 5.484 -8.416 -19.626 1.00 93.50 480 LEU A O 1
ATOM 3905 N N . PRO A 1 481 ? 5.435 -10.428 -18.624 1.00 93.31 481 PRO A N 1
ATOM 3906 C CA . PRO A 1 481 ? 6.825 -10.350 -18.157 1.00 93.31 481 PRO A CA 1
ATOM 3907 C C . PRO A 1 481 ? 7.858 -10.234 -19.264 1.00 93.31 481 PRO A C 1
ATOM 3909 O O . PRO A 1 481 ? 8.839 -9.517 -19.119 1.00 93.31 481 PRO A O 1
ATOM 3912 N N . LEU A 1 482 ? 7.619 -10.916 -20.386 1.00 95.19 482 LEU A N 1
ATOM 3913 C CA . LEU A 1 482 ? 8.487 -10.836 -21.560 1.00 95.19 482 LEU A CA 1
ATOM 3914 C C . LEU A 1 482 ? 8.493 -9.409 -22.108 1.00 95.19 482 LEU A C 1
ATOM 3916 O O . LEU A 1 482 ? 9.545 -8.850 -22.387 1.00 95.19 482 LEU A O 1
ATOM 3920 N N . VAL A 1 483 ? 7.306 -8.810 -22.214 1.00 94.69 483 VAL A N 1
ATOM 3921 C CA . VAL A 1 483 ? 7.154 -7.440 -22.703 1.00 94.69 483 VAL A CA 1
ATOM 3922 C C . VAL A 1 483 ? 7.777 -6.432 -21.740 1.00 94.69 483 VAL A C 1
ATOM 3924 O O . VAL A 1 483 ? 8.440 -5.502 -22.188 1.00 94.69 483 VAL A O 1
ATOM 3927 N N . MET A 1 484 ? 7.616 -6.631 -20.432 1.00 93.06 484 MET A N 1
ATOM 3928 C CA . MET A 1 484 ? 8.214 -5.758 -19.424 1.00 93.06 484 MET A CA 1
ATOM 3929 C C . MET A 1 484 ? 9.747 -5.825 -19.438 1.00 93.06 484 MET A C 1
ATOM 3931 O O . MET A 1 484 ? 10.407 -4.790 -19.391 1.00 93.06 484 MET A O 1
ATOM 3935 N N . ALA A 1 485 ? 10.313 -7.023 -19.601 1.00 93.31 485 ALA A N 1
ATOM 3936 C CA . ALA A 1 485 ? 11.754 -7.203 -19.743 1.00 93.31 485 ALA A CA 1
ATOM 3937 C C . ALA A 1 485 ? 12.311 -6.498 -20.993 1.00 93.31 485 ALA A C 1
ATOM 3939 O O . ALA A 1 485 ? 13.360 -5.865 -20.908 1.00 93.31 485 ALA A O 1
ATOM 3940 N N . ILE A 1 486 ? 11.592 -6.535 -22.128 1.00 92.81 486 ILE A N 1
ATOM 3941 C CA . ILE A 1 486 ? 11.966 -5.760 -23.327 1.00 92.81 486 ILE A CA 1
ATOM 3942 C C . ILE A 1 486 ? 11.977 -4.257 -23.017 1.00 92.81 486 ILE A C 1
ATOM 3944 O O . ILE A 1 486 ? 12.933 -3.565 -23.358 1.00 92.81 486 ILE A O 1
ATOM 3948 N N . VAL A 1 487 ? 10.917 -3.746 -22.379 1.00 89.38 487 VAL A N 1
ATOM 3949 C CA . VAL A 1 487 ? 10.784 -2.322 -22.023 1.00 89.38 487 VAL A CA 1
ATOM 3950 C C . VAL A 1 487 ? 11.956 -1.864 -21.156 1.00 89.38 487 VAL A C 1
ATOM 3952 O O . VAL A 1 487 ? 12.558 -0.828 -21.431 1.00 89.38 487 VAL A O 1
ATOM 3955 N N . GLU A 1 488 ? 12.317 -2.657 -20.151 1.00 86.69 488 GLU A N 1
ATOM 3956 C CA . GLU A 1 488 ? 13.434 -2.356 -19.262 1.00 86.69 488 GLU A CA 1
ATOM 3957 C C . GLU A 1 488 ? 14.798 -2.472 -19.956 1.00 86.69 488 GLU A C 1
ATOM 3959 O O . GLU A 1 488 ? 15.689 -1.669 -19.682 1.00 86.69 488 GLU A O 1
ATOM 3964 N N . GLN A 1 489 ? 14.973 -3.434 -20.869 1.00 88.88 489 GLN A N 1
ATOM 3965 C CA . GLN A 1 489 ? 16.197 -3.563 -21.666 1.00 88.88 489 GLN A CA 1
ATOM 3966 C C . GLN A 1 489 ? 16.417 -2.354 -22.570 1.00 88.88 489 GLN A C 1
ATOM 3968 O O . GLN A 1 489 ? 17.498 -1.780 -22.576 1.00 88.88 489 GLN A O 1
ATOM 3973 N N . VAL A 1 490 ? 15.382 -1.923 -23.289 1.00 84.31 490 VAL A N 1
ATOM 3974 C CA . VAL A 1 490 ? 15.497 -0.776 -24.196 1.00 84.31 490 VAL A CA 1
ATOM 3975 C C . VAL A 1 490 ? 15.706 0.529 -23.423 1.00 84.31 490 VAL A C 1
ATOM 3977 O O . VAL A 1 490 ? 16.404 1.419 -23.901 1.00 84.31 490 VAL A O 1
ATOM 3980 N N . ARG A 1 491 ? 15.127 0.657 -22.220 1.00 80.31 491 ARG A N 1
ATOM 3981 C CA . ARG A 1 491 ? 15.325 1.842 -21.378 1.00 80.31 491 ARG A CA 1
ATOM 3982 C C . ARG A 1 491 ? 16.760 1.958 -20.869 1.00 80.31 491 ARG A C 1
ATOM 3984 O O . ARG A 1 491 ? 17.274 3.068 -20.843 1.00 80.31 491 ARG A O 1
ATOM 3991 N N . SER A 1 492 ? 17.398 0.857 -20.452 1.00 75.62 492 SER A N 1
ATOM 3992 C CA . SER A 1 492 ? 18.775 0.918 -19.927 1.00 75.62 492 SER A CA 1
ATOM 3993 C C . SER A 1 492 ? 19.780 1.481 -20.935 1.00 75.62 492 SER A C 1
ATOM 3995 O O . SER A 1 492 ? 20.806 2.013 -20.527 1.00 75.62 492 SER A O 1
ATOM 3997 N N . ASP A 1 493 ? 19.449 1.449 -22.226 1.00 67.12 493 ASP A N 1
ATOM 3998 C CA . ASP A 1 493 ? 20.285 1.984 -23.299 1.00 67.12 493 ASP A CA 1
ATOM 3999 C C . ASP A 1 493 ? 20.111 3.511 -23.512 1.00 67.12 493 ASP A C 1
ATOM 4001 O O . ASP A 1 493 ? 20.777 4.098 -24.369 1.00 67.12 493 ASP A O 1
ATOM 4005 N N . LYS A 1 494 ? 19.198 4.179 -22.783 1.00 68.31 494 LYS A N 1
ATOM 4006 C CA . LYS A 1 494 ? 18.816 5.590 -22.996 1.00 68.31 494 LYS A CA 1
ATOM 4007 C C . LYS A 1 494 ? 18.709 6.376 -21.682 1.00 68.31 494 LYS A C 1
ATOM 4009 O O . LYS A 1 494 ? 17.852 6.106 -20.845 1.00 68.31 494 LYS A O 1
ATOM 4014 N N . SER A 1 495 ? 19.525 7.421 -21.534 1.00 63.03 495 SER A N 1
ATOM 4015 C CA . SER A 1 495 ? 19.549 8.291 -20.344 1.00 63.03 495 SER A CA 1
ATOM 4016 C C . SER A 1 495 ? 18.309 9.183 -20.181 1.00 63.03 495 SER A C 1
ATOM 4018 O O . SER A 1 495 ? 17.986 9.581 -19.066 1.00 63.03 495 SER A O 1
ATOM 4020 N N . ASP A 1 496 ? 17.577 9.472 -21.261 1.00 63.28 496 ASP A N 1
ATOM 4021 C CA . ASP A 1 496 ? 16.377 10.327 -21.259 1.00 63.28 496 ASP A CA 1
ATOM 4022 C C . ASP A 1 496 ? 15.089 9.592 -20.823 1.00 63.28 496 ASP A C 1
ATOM 4024 O O . ASP A 1 496 ? 14.016 10.198 -20.708 1.00 63.28 496 ASP A O 1
ATOM 4028 N N . GLY A 1 497 ? 15.176 8.277 -20.582 1.00 62.25 497 GLY A N 1
ATOM 4029 C CA . GLY A 1 497 ? 14.030 7.414 -20.280 1.00 62.25 497 GLY A CA 1
ATOM 4030 C C . GLY A 1 497 ? 13.072 7.226 -21.464 1.00 62.25 497 GLY A C 1
ATOM 4031 O O . GLY A 1 497 ? 11.958 6.717 -21.291 1.00 62.25 497 GLY A O 1
ATOM 4032 N N . GLY A 1 498 ? 13.475 7.655 -22.662 1.00 66.81 498 GLY A N 1
ATOM 4033 C CA . GLY A 1 498 ? 12.752 7.430 -23.899 1.00 66.81 498 GLY A CA 1
ATOM 4034 C C . GLY A 1 498 ? 12.914 5.987 -24.358 1.00 66.81 498 GLY A C 1
ATOM 4035 O O . GLY A 1 498 ? 13.990 5.405 -24.278 1.00 66.81 498 GLY A O 1
ATOM 4036 N N . ILE A 1 499 ? 11.835 5.401 -24.875 1.00 69.12 499 ILE A N 1
ATOM 4037 C CA . ILE A 1 499 ? 11.860 4.029 -25.387 1.00 69.12 499 ILE A CA 1
ATOM 4038 C C . ILE A 1 499 ? 11.575 4.060 -26.892 1.00 69.12 499 ILE A C 1
ATOM 4040 O O . ILE A 1 499 ? 10.411 4.224 -27.286 1.00 69.12 499 ILE A O 1
ATOM 4044 N N . PRO A 1 500 ? 12.617 3.952 -27.746 1.00 70.25 500 PRO A N 1
ATOM 4045 C CA . PRO A 1 500 ? 12.450 3.907 -29.188 1.00 70.25 500 PRO A CA 1
ATOM 4046 C C . PRO A 1 500 ? 11.635 2.686 -29.587 1.00 70.25 500 PRO A C 1
ATOM 4048 O O . PRO A 1 500 ? 11.923 1.552 -29.198 1.00 70.25 500 PRO A O 1
ATOM 4051 N N . ARG A 1 501 ? 10.612 2.917 -30.404 1.00 76.69 501 ARG A N 1
ATOM 4052 C CA . ARG A 1 501 ? 9.715 1.854 -30.855 1.00 76.69 501 ARG A CA 1
ATOM 4053 C C . ARG A 1 501 ? 10.445 0.759 -31.639 1.00 76.69 501 ARG A C 1
ATOM 4055 O O . ARG A 1 501 ? 10.114 -0.412 -31.470 1.00 76.69 501 ARG A O 1
ATOM 4062 N N . ASP A 1 502 ? 11.425 1.139 -32.451 1.00 76.19 502 ASP A N 1
ATOM 4063 C CA . ASP A 1 502 ? 12.170 0.212 -33.310 1.00 76.19 502 ASP A CA 1
ATOM 4064 C C . ASP A 1 502 ? 13.009 -0.772 -32.477 1.00 76.19 502 ASP A C 1
ATOM 4066 O O . ASP A 1 502 ? 13.081 -1.957 -32.796 1.00 76.19 502 ASP A O 1
ATOM 4070 N N . SER A 1 503 ? 13.551 -0.320 -31.340 1.00 81.12 503 SER A N 1
ATOM 4071 C CA . SER A 1 503 ? 14.285 -1.173 -30.398 1.00 81.12 503 SER A CA 1
ATOM 4072 C C . SER A 1 503 ? 13.373 -2.191 -29.705 1.00 81.12 503 SER A C 1
ATOM 4074 O O . SER A 1 503 ? 13.748 -3.353 -29.569 1.00 81.12 503 SER A O 1
ATOM 4076 N N . ILE A 1 504 ? 12.152 -1.794 -29.311 1.00 85.81 504 ILE A N 1
ATOM 4077 C CA . ILE A 1 504 ? 11.155 -2.743 -28.777 1.00 85.81 504 ILE A CA 1
ATOM 4078 C C . ILE A 1 504 ? 10.800 -3.780 -29.842 1.00 85.81 504 ILE A C 1
ATOM 4080 O O . ILE A 1 504 ? 10.712 -4.966 -29.534 1.00 85.81 504 ILE A O 1
ATOM 4084 N N . GLN A 1 505 ? 10.582 -3.329 -31.081 1.00 88.94 505 GLN A N 1
ATOM 4085 C CA . GLN A 1 505 ? 10.218 -4.203 -32.189 1.00 88.94 505 GLN A CA 1
ATOM 4086 C C . GLN A 1 505 ? 11.283 -5.278 -32.429 1.00 88.94 505 GLN A C 1
ATOM 4088 O O . GLN A 1 505 ? 10.915 -6.445 -32.511 1.00 88.94 505 GLN A O 1
ATOM 4093 N N . GLY A 1 506 ? 12.571 -4.915 -32.463 1.00 86.44 506 GLY A N 1
ATOM 4094 C CA . GLY A 1 506 ? 13.659 -5.879 -32.666 1.00 86.44 506 GLY A CA 1
ATOM 4095 C C . GLY A 1 506 ? 13.662 -6.999 -31.620 1.00 86.44 506 GLY A C 1
ATOM 4096 O O . GLY A 1 506 ? 13.565 -8.174 -31.965 1.00 86.44 506 GLY A O 1
ATOM 4097 N N . TRP A 1 507 ? 13.656 -6.643 -30.331 1.00 90.44 507 TRP A N 1
ATOM 4098 C CA . TRP A 1 507 ? 13.609 -7.633 -29.247 1.00 90.44 507 TRP A CA 1
ATOM 4099 C C . TRP A 1 507 ? 12.318 -8.458 -29.226 1.00 90.44 507 TRP A C 1
ATOM 4101 O O . TRP A 1 507 ? 12.316 -9.631 -28.841 1.00 90.44 507 TRP A O 1
ATOM 4111 N N . TRP A 1 508 ? 11.199 -7.848 -29.617 1.00 94.19 508 TRP A N 1
ATOM 4112 C CA . TRP A 1 508 ? 9.925 -8.545 -29.717 1.00 94.19 508 TRP A CA 1
ATOM 4113 C C . TRP A 1 508 ? 9.946 -9.597 -30.821 1.00 94.19 508 TRP A C 1
ATOM 4115 O O . TRP A 1 508 ? 9.463 -10.707 -30.604 1.00 94.19 508 TRP A O 1
ATOM 4125 N N . GLU A 1 509 ? 10.467 -9.250 -31.997 1.00 91.12 509 GLU A N 1
ATOM 4126 C CA . GLU A 1 509 ? 10.588 -10.155 -33.140 1.00 91.12 509 GLU A CA 1
ATOM 4127 C C . GLU A 1 509 ? 11.505 -11.336 -32.807 1.00 91.12 509 GLU A C 1
ATOM 4129 O O . GLU A 1 509 ? 11.092 -12.474 -33.016 1.00 91.12 509 GLU A O 1
ATOM 4134 N N . ASP A 1 510 ? 12.640 -11.101 -32.141 1.00 86.12 510 ASP A N 1
ATOM 4135 C CA . ASP A 1 510 ? 13.525 -12.176 -31.671 1.00 86.12 510 ASP A CA 1
ATOM 4136 C C . ASP A 1 510 ? 12.792 -13.170 -30.745 1.00 86.12 510 ASP A C 1
ATOM 4138 O O . ASP A 1 510 ? 12.879 -14.390 -30.904 1.00 86.12 510 ASP A O 1
ATOM 4142 N N . LEU A 1 511 ? 12.007 -12.669 -29.784 1.00 90.69 511 LEU A N 1
ATOM 4143 C CA . LEU A 1 511 ? 11.206 -13.519 -28.894 1.00 90.69 511 LEU A CA 1
ATOM 4144 C C . LEU A 1 511 ? 9.995 -14.157 -29.595 1.00 90.69 511 LEU A C 1
ATOM 4146 O O . LEU A 1 511 ? 9.495 -15.191 -29.137 1.00 90.69 511 LEU A O 1
ATOM 4150 N N . ALA A 1 512 ? 9.490 -13.559 -30.673 1.00 92.88 512 ALA A N 1
ATOM 4151 C CA . ALA A 1 512 ? 8.428 -14.137 -31.489 1.00 92.88 512 ALA A CA 1
ATOM 4152 C C . ALA A 1 512 ? 8.950 -15.297 -32.347 1.00 92.88 512 ALA A C 1
ATOM 4154 O O . ALA A 1 512 ? 8.280 -16.326 -32.433 1.00 92.88 512 ALA A O 1
ATOM 4155 N N . ASP A 1 513 ? 10.166 -15.182 -32.881 1.00 85.44 513 ASP A N 1
ATOM 4156 C CA . ASP A 1 513 ? 10.860 -16.241 -33.622 1.00 85.44 513 ASP A CA 1
ATOM 4157 C C . ASP A 1 513 ? 11.189 -17.459 -32.743 1.00 85.44 513 ASP A C 1
ATOM 4159 O O . ASP A 1 513 ? 11.272 -18.592 -33.223 1.00 85.44 513 ASP A O 1
ATOM 4163 N N . GLU A 1 514 ? 11.338 -17.247 -31.434 1.00 87.81 514 GLU A N 1
ATOM 4164 C CA . GLU A 1 514 ? 11.437 -18.307 -30.422 1.00 87.81 514 GLU A CA 1
ATOM 4165 C C . GLU A 1 514 ? 10.076 -18.907 -30.021 1.00 87.81 514 GLU A C 1
ATOM 4167 O O . GLU A 1 514 ? 10.020 -19.821 -29.198 1.00 87.81 514 GLU A O 1
ATOM 4172 N N . GLY A 1 515 ? 8.963 -18.375 -30.532 1.00 93.44 515 GLY A N 1
ATOM 4173 C CA . GLY A 1 515 ? 7.606 -18.788 -30.164 1.00 93.44 515 GLY A CA 1
ATOM 4174 C C . GLY A 1 515 ? 7.129 -18.284 -28.794 1.00 93.44 515 GLY A C 1
ATOM 4175 O O . GLY A 1 515 ? 6.056 -18.678 -28.329 1.00 93.44 515 GLY A O 1
ATOM 4176 N N . LYS A 1 516 ? 7.883 -17.400 -28.125 1.00 92.12 516 LYS A N 1
ATOM 4177 C CA . LYS A 1 516 ? 7.530 -16.857 -26.798 1.00 92.12 516 LYS A CA 1
ATOM 4178 C C . LYS A 1 516 ? 6.514 -15.714 -26.894 1.00 92.12 516 LYS A C 1
ATOM 4180 O O . LYS A 1 516 ? 5.615 -15.602 -26.053 1.00 92.12 516 LYS A O 1
ATOM 4185 N N . LEU A 1 517 ? 6.610 -14.888 -27.935 1.00 96.19 517 LEU A N 1
ATOM 4186 C CA . LEU A 1 517 ? 5.688 -13.783 -28.227 1.00 96.19 517 LEU A CA 1
ATOM 4187 C C . LEU A 1 517 ? 4.929 -14.007 -29.549 1.00 96.19 517 LEU A C 1
ATOM 4189 O O . LEU A 1 517 ? 5.334 -14.823 -30.368 1.00 96.19 517 LEU A O 1
ATOM 4193 N N . PRO A 1 518 ? 3.760 -13.370 -29.757 1.00 95.00 518 PRO A N 1
ATOM 4194 C CA . PRO A 1 518 ? 3.114 -13.374 -31.071 1.00 95.00 518 PRO A CA 1
ATOM 4195 C C . PRO A 1 518 ? 3.897 -12.495 -32.059 1.00 95.00 518 PRO A C 1
ATOM 4197 O O . PRO A 1 518 ? 4.629 -11.606 -31.628 1.00 95.00 518 PRO A O 1
ATOM 4200 N N . LYS A 1 519 ? 3.667 -12.665 -33.368 1.00 94.81 519 LYS A N 1
ATOM 4201 C CA . LYS A 1 519 ? 4.223 -11.771 -34.398 1.00 94.81 519 LYS A CA 1
ATOM 4202 C C . LYS A 1 519 ? 3.940 -10.303 -34.055 1.00 94.81 519 LYS A C 1
ATOM 4204 O O . LYS A 1 519 ? 2.828 -9.966 -33.627 1.00 94.81 519 LYS A O 1
ATOM 4209 N N . TRP A 1 520 ? 4.948 -9.449 -34.229 1.00 91.81 520 TRP A N 1
ATOM 4210 C CA . TRP A 1 520 ? 4.834 -8.024 -33.939 1.00 91.81 520 TRP A CA 1
ATOM 4211 C C . TRP A 1 520 ? 3.681 -7.392 -34.724 1.00 91.81 520 TRP A C 1
ATOM 4213 O O . TRP A 1 520 ? 3.519 -7.594 -35.928 1.00 91.81 520 TRP A O 1
ATOM 4223 N N . SER A 1 521 ? 2.861 -6.616 -34.020 1.00 92.69 521 SER A N 1
ATOM 4224 C CA . SER A 1 521 ? 1.901 -5.704 -34.629 1.00 92.69 521 SER A CA 1
ATOM 4225 C C . SER A 1 521 ? 1.694 -4.513 -33.704 1.00 92.69 521 SER A C 1
ATOM 4227 O O . SER A 1 521 ? 1.766 -4.646 -32.479 1.00 92.69 521 SER A O 1
ATOM 4229 N N . ILE A 1 522 ? 1.399 -3.355 -34.290 1.00 85.69 522 ILE A N 1
ATOM 4230 C CA . ILE A 1 522 ? 1.185 -2.107 -33.543 1.00 85.69 522 ILE A CA 1
ATOM 4231 C C . ILE A 1 522 ? 0.046 -2.271 -32.538 1.00 85.69 522 ILE A C 1
ATOM 4233 O O . ILE A 1 522 ? 0.190 -1.922 -31.369 1.00 85.69 522 ILE A O 1
ATOM 4237 N N . ASP A 1 523 ? -1.062 -2.859 -32.990 1.00 88.62 523 ASP A N 1
ATOM 4238 C CA . ASP A 1 523 ? -2.235 -3.126 -32.164 1.00 88.62 523 ASP A CA 1
ATOM 4239 C C . ASP A 1 523 ? -1.890 -4.070 -31.000 1.00 88.62 523 ASP A C 1
ATOM 4241 O O . ASP A 1 523 ? -2.348 -3.870 -29.875 1.00 88.62 523 ASP A O 1
ATOM 4245 N N . THR A 1 524 ? -1.072 -5.099 -31.254 1.00 91.88 524 THR A N 1
ATOM 4246 C CA . THR A 1 524 ? -0.638 -6.038 -30.212 1.00 91.88 524 THR A CA 1
ATOM 4247 C C . THR A 1 524 ? 0.197 -5.312 -29.163 1.00 91.88 524 THR A C 1
ATOM 4249 O O . THR A 1 524 ? -0.135 -5.374 -27.983 1.00 91.88 524 THR A O 1
ATOM 4252 N N . TRP A 1 525 ? 1.229 -4.572 -29.576 1.00 91.31 525 TRP A N 1
ATOM 4253 C CA . TRP A 1 525 ? 2.067 -3.788 -28.666 1.00 91.31 525 TRP A CA 1
ATOM 4254 C C . TRP A 1 525 ? 1.241 -2.813 -27.820 1.00 91.31 525 TRP A C 1
ATOM 4256 O O . TRP A 1 525 ? 1.361 -2.799 -26.596 1.00 91.31 525 TRP A O 1
ATOM 4266 N N . GLN A 1 526 ? 0.345 -2.048 -28.451 1.00 88.44 526 GLN A N 1
ATOM 4267 C CA . GLN A 1 526 ? -0.535 -1.113 -27.750 1.00 88.44 526 GLN A CA 1
ATOM 4268 C C . GLN A 1 526 ? -1.411 -1.810 -26.707 1.00 88.44 526 GLN A C 1
ATOM 4270 O O . GLN A 1 526 ? -1.592 -1.272 -25.617 1.00 88.44 526 GLN A O 1
ATOM 4275 N N . ALA A 1 527 ? -1.928 -3.004 -27.011 1.00 91.69 527 ALA A N 1
ATOM 4276 C CA . ALA A 1 527 ? -2.737 -3.765 -26.067 1.00 91.69 527 ALA A CA 1
ATOM 4277 C C . ALA A 1 527 ? -1.912 -4.205 -24.851 1.00 91.69 527 ALA A C 1
ATOM 4279 O O . ALA A 1 527 ? -2.346 -4.003 -23.720 1.00 91.69 527 ALA A O 1
ATOM 4280 N N . TYR A 1 528 ? -0.710 -4.749 -25.065 1.00 93.81 528 TYR A N 1
ATOM 4281 C CA . TYR A 1 528 ? 0.189 -5.132 -23.971 1.00 93.81 528 TYR A CA 1
ATOM 4282 C C . TYR A 1 528 ? 0.591 -3.926 -23.119 1.00 93.81 528 TYR A C 1
ATOM 4284 O O . TYR A 1 528 ? 0.461 -3.977 -21.899 1.00 93.81 528 TYR A O 1
ATOM 4292 N N . ARG A 1 529 ? 0.988 -2.816 -23.748 1.00 89.12 529 ARG A N 1
ATOM 4293 C CA . ARG A 1 529 ? 1.306 -1.559 -23.059 1.00 89.12 529 ARG A CA 1
ATOM 4294 C C . ARG A 1 529 ? 0.132 -1.048 -22.225 1.00 89.12 529 ARG A C 1
ATOM 4296 O O . ARG A 1 529 ? 0.330 -0.688 -21.073 1.00 89.12 529 ARG A O 1
ATOM 4303 N N . GLN A 1 530 ? -1.084 -1.038 -22.772 1.00 87.19 530 GLN A N 1
ATOM 4304 C CA . GLN A 1 530 ? -2.268 -0.580 -22.040 1.00 87.19 530 GLN A CA 1
ATOM 4305 C C . GLN A 1 530 ? -2.536 -1.443 -20.801 1.00 87.19 530 GLN A C 1
ATOM 4307 O O . GLN A 1 530 ? -2.894 -0.904 -19.759 1.00 87.19 530 GLN A O 1
ATOM 4312 N N . ILE A 1 531 ? -2.332 -2.763 -20.890 1.00 90.12 531 ILE A N 1
ATOM 4313 C CA . ILE A 1 531 ? -2.427 -3.648 -19.722 1.00 90.12 531 ILE A CA 1
ATOM 4314 C C . ILE A 1 531 ? -1.336 -3.335 -18.701 1.00 90.12 531 ILE A C 1
ATOM 4316 O O . ILE A 1 531 ? -1.655 -3.208 -17.526 1.00 90.12 531 ILE A O 1
ATOM 4320 N N . LEU A 1 532 ? -0.081 -3.166 -19.132 1.00 88.56 532 LEU A N 1
ATOM 4321 C CA . LEU A 1 532 ? 1.027 -2.808 -18.239 1.00 88.56 532 LEU A CA 1
ATOM 4322 C C . LEU A 1 532 ? 0.753 -1.490 -17.485 1.00 88.56 532 LEU A C 1
ATOM 4324 O O . LEU A 1 532 ? 1.085 -1.387 -16.307 1.00 88.56 532 LEU A O 1
ATOM 4328 N N . VAL A 1 533 ? 0.092 -0.518 -18.131 1.00 84.06 533 VAL A N 1
ATOM 4329 C CA . VAL A 1 533 ? -0.389 0.715 -17.478 1.00 84.06 533 VAL A CA 1
ATOM 4330 C C . VAL A 1 533 ? -1.515 0.430 -16.487 1.00 84.06 533 VAL A C 1
ATOM 4332 O O . VAL A 1 533 ? -1.480 0.904 -15.358 1.00 84.06 533 VAL A O 1
ATOM 4335 N N . GLN A 1 534 ? -2.516 -0.359 -16.884 1.00 82.31 534 GLN A N 1
ATOM 4336 C CA . GLN A 1 534 ? -3.663 -0.689 -16.028 1.00 82.31 534 GLN A CA 1
ATOM 4337 C C . GLN A 1 534 ? -3.263 -1.428 -14.747 1.00 82.31 534 GLN A C 1
ATOM 4339 O O . GLN A 1 534 ? -3.873 -1.199 -13.707 1.00 82.31 534 GLN A O 1
ATOM 4344 N N . ILE A 1 535 ? -2.246 -2.292 -14.815 1.00 81.75 535 ILE A N 1
ATOM 4345 C CA . ILE A 1 535 ? -1.702 -2.996 -13.643 1.00 81.75 535 ILE A CA 1
ATOM 4346 C C . ILE A 1 535 ? -0.650 -2.171 -12.883 1.00 81.75 535 ILE A C 1
ATOM 4348 O O . ILE A 1 535 ? -0.109 -2.647 -11.891 1.00 81.75 535 ILE A O 1
ATOM 4352 N N . GLY A 1 536 ? -0.341 -0.955 -13.345 1.00 78.06 536 GLY A N 1
ATOM 4353 C CA . GLY A 1 536 ? 0.582 -0.034 -12.683 1.00 78.06 536 GLY A CA 1
ATOM 4354 C C . GLY A 1 536 ? 2.066 -0.389 -12.802 1.00 78.06 536 GLY A C 1
ATOM 4355 O O . GLY A 1 536 ? 2.872 0.184 -12.080 1.00 78.06 536 GLY A O 1
ATOM 4356 N N . TRP A 1 537 ? 2.456 -1.307 -13.693 1.00 81.25 537 TRP A N 1
ATOM 4357 C CA . TRP A 1 537 ? 3.877 -1.630 -13.917 1.00 81.25 537 TRP A CA 1
ATOM 4358 C C . TRP A 1 537 ? 4.605 -0.534 -14.690 1.00 81.25 537 TRP A C 1
ATOM 4360 O O . TRP A 1 537 ? 5.817 -0.384 -14.564 1.00 81.25 537 TRP A O 1
ATOM 4370 N N . ILE A 1 538 ? 3.863 0.228 -15.494 1.00 81.94 538 ILE A N 1
ATOM 4371 C CA . ILE A 1 538 ? 4.373 1.386 -16.220 1.00 81.94 538 ILE A CA 1
ATOM 4372 C C . ILE A 1 538 ? 3.375 2.543 -16.160 1.00 81.94 538 ILE A C 1
ATOM 4374 O O . ILE A 1 538 ? 2.169 2.349 -16.059 1.00 81.94 538 ILE A O 1
ATOM 4378 N N . CYS A 1 539 ? 3.887 3.750 -16.318 1.00 75.62 539 CYS A N 1
ATOM 4379 C CA . CYS A 1 539 ? 3.169 5.000 -16.489 1.00 75.62 539 CYS A CA 1
ATOM 4380 C C . CYS A 1 539 ? 3.637 5.646 -17.799 1.00 75.62 539 CYS A C 1
ATOM 4382 O O . CYS A 1 539 ? 4.776 5.488 -18.238 1.00 75.62 539 CYS A O 1
ATOM 4384 N N . VAL A 1 540 ? 2.742 6.360 -18.469 1.00 70.88 540 VAL A N 1
ATOM 4385 C CA . VAL A 1 540 ? 3.042 7.025 -19.740 1.00 70.88 540 VAL A CA 1
ATOM 4386 C C . VAL A 1 540 ? 2.759 8.503 -19.559 1.00 70.88 540 VAL A C 1
ATOM 4388 O O . VAL A 1 540 ? 1.665 8.847 -19.118 1.00 70.88 540 VAL A O 1
ATOM 4391 N N . ASN A 1 541 ? 3.704 9.364 -19.941 1.00 64.94 541 ASN A N 1
ATOM 4392 C CA . ASN A 1 541 ? 3.453 10.802 -19.928 1.00 64.94 541 ASN A CA 1
ATOM 4393 C C . ASN A 1 541 ? 2.302 11.184 -20.891 1.00 64.94 541 ASN A C 1
ATOM 4395 O O . ASN A 1 541 ? 2.243 10.707 -22.030 1.00 64.94 541 ASN A O 1
ATOM 4399 N N . HIS A 1 542 ? 1.386 12.036 -20.426 1.00 48.25 542 HIS A N 1
ATOM 4400 C CA . HIS A 1 542 ? 0.152 12.412 -21.122 1.00 48.25 542 HIS A CA 1
ATOM 4401 C C . HIS A 1 542 ? 0.378 13.291 -22.365 1.00 48.25 542 HIS A C 1
ATOM 4403 O O . HIS A 1 542 ? -0.494 13.323 -23.232 1.00 48.25 542 HIS A O 1
ATOM 4409 N N . ASP A 1 543 ? 1.562 13.894 -22.518 1.00 47.19 543 ASP A N 1
ATOM 4410 C CA . ASP A 1 543 ? 1.948 14.700 -23.693 1.00 47.19 543 ASP A CA 1
ATOM 4411 C C . ASP A 1 543 ? 2.278 13.864 -24.942 1.00 47.19 543 ASP A C 1
ATOM 4413 O O . ASP A 1 543 ? 2.670 14.380 -25.992 1.00 47.19 543 ASP A O 1
ATOM 4417 N N . TYR A 1 544 ? 2.113 12.543 -24.864 1.00 48.12 544 TYR A N 1
ATOM 4418 C CA . TYR A 1 544 ? 2.273 11.652 -26.004 1.00 48.12 544 TYR A CA 1
ATOM 4419 C C . TYR A 1 544 ? 1.164 11.883 -27.049 1.00 48.12 544 TYR A C 1
ATOM 4421 O O . TYR A 1 544 ? 0.069 11.316 -26.987 1.00 48.12 544 TYR A O 1
ATOM 4429 N N . SER A 1 545 ? 1.457 12.710 -28.054 1.00 41.19 545 SER A N 1
ATOM 4430 C CA . SER A 1 545 ? 0.564 12.957 -29.187 1.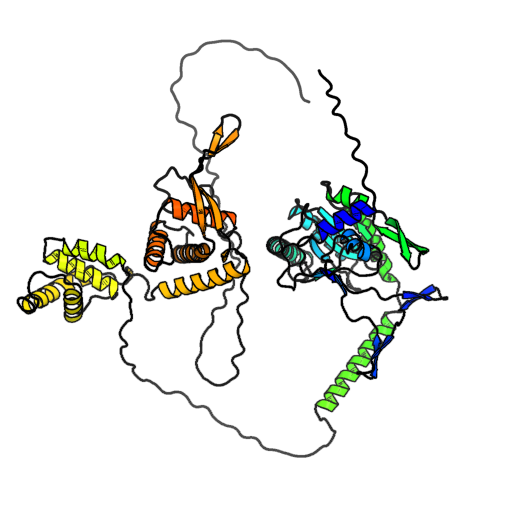00 41.19 545 SER A CA 1
ATOM 4431 C C . SER A 1 545 ? 0.590 11.801 -30.188 1.00 41.19 545 SER A C 1
ATOM 4433 O O . SER A 1 545 ? 1.549 11.615 -30.935 1.00 41.19 545 SER A O 1
ATOM 4435 N N . HIS A 1 546 ? -0.532 11.087 -30.304 1.00 42.59 546 HIS A N 1
ATOM 4436 C CA . HIS A 1 546 ? -0.776 10.125 -31.388 1.00 42.59 546 HIS A CA 1
ATOM 4437 C C . HIS A 1 546 ? -0.726 10.749 -32.799 1.00 42.59 546 HIS A C 1
ATOM 4439 O O . HIS A 1 546 ? -0.632 10.010 -33.777 1.00 42.59 546 HIS A O 1
ATOM 4445 N N . ARG A 1 547 ? -0.837 12.083 -32.925 1.00 38.47 547 ARG A N 1
ATOM 4446 C CA . ARG A 1 547 ? -0.919 12.793 -34.215 1.00 38.47 547 ARG A CA 1
ATOM 4447 C C . ARG A 1 547 ? 0.437 13.213 -34.774 1.00 38.47 547 ARG A C 1
ATOM 4449 O O . ARG A 1 547 ? 0.534 13.475 -35.968 1.00 38.47 547 ARG A O 1
ATOM 4456 N N . GLN A 1 548 ? 1.482 13.269 -33.953 1.00 36.50 548 GLN A N 1
ATOM 4457 C CA . GLN A 1 548 ? 2.815 13.610 -34.431 1.00 36.50 548 GLN A CA 1
ATOM 4458 C C . GLN A 1 548 ? 3.623 12.330 -34.620 1.00 36.50 548 GLN A C 1
ATOM 4460 O O . GLN A 1 548 ? 4.247 11.825 -33.694 1.00 36.50 548 GLN A O 1
ATOM 4465 N N . HIS A 1 549 ? 3.704 11.853 -35.864 1.00 36.94 549 HIS A N 1
ATOM 4466 C CA . HIS A 1 549 ? 4.640 10.807 -36.308 1.00 36.94 549 HIS A CA 1
ATOM 4467 C C . HIS A 1 549 ? 6.131 11.117 -35.999 1.00 36.94 549 HIS A C 1
ATOM 4469 O O . HIS A 1 549 ? 7.010 10.324 -36.330 1.00 36.94 549 HIS A O 1
ATOM 4475 N N . LYS A 1 550 ? 6.421 12.261 -35.358 1.00 34.94 550 LYS A N 1
ATOM 4476 C CA . LYS A 1 550 ? 7.729 12.701 -34.862 1.00 34.94 550 LYS A CA 1
ATOM 4477 C C . LYS A 1 550 ? 8.016 12.339 -33.398 1.00 34.94 550 LYS A C 1
ATOM 4479 O O . LYS A 1 550 ? 9.180 12.396 -33.016 1.00 34.94 550 LYS A O 1
ATOM 4484 N N . ALA A 1 551 ? 7.036 11.914 -32.593 1.00 43.38 551 ALA A N 1
ATOM 4485 C CA . ALA A 1 551 ? 7.304 11.427 -31.235 1.00 43.38 551 ALA A CA 1
ATOM 4486 C C . ALA A 1 551 ? 7.880 9.996 -31.289 1.00 43.38 551 ALA A C 1
ATOM 4488 O O . ALA A 1 551 ? 7.202 9.007 -31.005 1.00 43.38 551 ALA A O 1
ATOM 4489 N N . LYS A 1 552 ? 9.145 9.885 -31.720 1.00 48.44 552 LYS A N 1
ATOM 4490 C CA . LYS A 1 552 ? 9.927 8.635 -31.794 1.00 48.44 552 LYS A CA 1
ATOM 4491 C C . LYS A 1 552 ? 10.243 8.040 -30.414 1.00 48.44 552 LYS A C 1
ATOM 4493 O O . LYS A 1 552 ? 10.738 6.919 -30.337 1.00 48.44 552 LYS A O 1
ATOM 4498 N N . THR A 1 553 ? 9.942 8.764 -29.340 1.00 48.53 553 THR A N 1
ATOM 4499 C CA . THR A 1 553 ? 10.213 8.386 -27.955 1.00 48.53 553 THR A CA 1
ATOM 4500 C C . THR A 1 553 ? 8.927 8.480 -27.132 1.00 48.53 553 THR A C 1
ATOM 4502 O O . THR A 1 553 ? 8.276 9.517 -27.042 1.00 48.53 553 THR A O 1
ATOM 4505 N N . CYS A 1 554 ? 8.519 7.356 -26.543 1.00 53.56 554 CYS A N 1
ATOM 4506 C CA . CYS A 1 554 ? 7.551 7.345 -25.452 1.00 53.56 554 CYS A CA 1
ATOM 4507 C C . CYS A 1 554 ? 8.354 7.421 -24.153 1.00 53.56 554 CYS A C 1
ATOM 4509 O O . CYS A 1 554 ? 9.189 6.544 -23.926 1.00 53.56 554 CYS A O 1
ATOM 4511 N N . LYS A 1 555 ? 8.110 8.429 -23.307 1.00 58.16 555 LYS A N 1
ATOM 4512 C CA . LYS A 1 555 ? 8.673 8.452 -21.953 1.00 58.16 555 LYS A CA 1
ATOM 4513 C C . LYS A 1 555 ? 7.816 7.546 -21.079 1.00 58.16 555 LYS A C 1
ATOM 4515 O O . LYS A 1 555 ? 6.658 7.864 -20.796 1.00 58.16 555 LYS A O 1
ATOM 4520 N N . ILE A 1 556 ? 8.362 6.381 -20.744 1.00 58.94 556 ILE A N 1
ATOM 4521 C CA . ILE A 1 556 ? 7.740 5.463 -19.798 1.00 58.94 556 ILE A CA 1
ATOM 4522 C C . ILE A 1 556 ? 8.337 5.761 -18.430 1.00 58.94 556 ILE A C 1
ATOM 4524 O O . ILE A 1 556 ? 9.496 5.446 -18.162 1.00 58.94 556 ILE A O 1
ATOM 4528 N N . THR A 1 557 ? 7.548 6.395 -17.573 1.00 58.34 557 THR A N 1
ATOM 4529 C CA . THR A 1 557 ? 7.863 6.447 -16.149 1.00 58.34 557 THR A CA 1
ATOM 4530 C C . THR A 1 557 ? 7.402 5.138 -15.537 1.00 58.34 557 THR A C 1
ATOM 4532 O O . THR A 1 557 ? 6.432 4.540 -15.985 1.00 58.34 557 THR A O 1
ATOM 4535 N N . TYR A 1 558 ? 8.109 4.622 -14.549 1.00 52.91 558 TYR A N 1
ATOM 4536 C CA . TYR A 1 558 ? 7.581 3.489 -13.805 1.00 52.91 558 TYR A CA 1
ATOM 4537 C C . TYR A 1 558 ? 6.620 4.105 -12.791 1.00 52.91 558 TYR A C 1
ATOM 4539 O O . TYR A 1 558 ? 6.977 5.074 -12.121 1.00 52.91 558 TYR A O 1
ATOM 4547 N N . GLY A 1 559 ? 5.387 3.600 -12.700 1.00 47.84 559 GLY A N 1
ATOM 4548 C CA . GLY A 1 559 ? 4.681 3.751 -11.429 1.00 47.84 559 GLY A CA 1
ATOM 4549 C C . GLY A 1 559 ? 5.584 3.105 -10.386 1.00 47.84 559 GLY A C 1
ATOM 4550 O O . GLY A 1 559 ? 6.146 2.063 -10.725 1.00 47.84 559 GLY A O 1
ATOM 4551 N N . ASN A 1 560 ? 5.816 3.763 -9.235 1.00 42.19 560 ASN A N 1
ATOM 4552 C CA . ASN A 1 560 ? 6.728 3.288 -8.180 1.00 42.19 560 ASN A CA 1
ATOM 4553 C C . ASN A 1 560 ? 6.748 1.766 -8.196 1.00 42.19 560 ASN A C 1
ATOM 4555 O O . ASN A 1 560 ? 5.673 1.179 -8.030 1.00 42.19 560 ASN A O 1
ATOM 4559 N N . GLU A 1 561 ? 7.903 1.175 -8.539 1.00 38.88 561 GLU A N 1
ATOM 4560 C CA . GLU A 1 561 ? 8.001 -0.262 -8.786 1.00 38.88 561 GLU A CA 1
ATOM 4561 C C . GLU A 1 561 ? 7.195 -1.005 -7.717 1.00 38.88 561 GLU A C 1
ATOM 4563 O O . GLU A 1 561 ? 7.263 -0.620 -6.544 1.00 38.88 561 GLU A O 1
ATOM 4568 N N . PRO A 1 562 ? 6.436 -2.064 -8.049 1.00 36.56 562 PRO A N 1
ATOM 4569 C CA . PRO A 1 562 ? 6.094 -3.012 -7.010 1.00 36.56 562 PRO A CA 1
ATOM 4570 C C . PRO A 1 562 ? 7.434 -3.512 -6.464 1.00 36.56 562 PRO A C 1
ATOM 4572 O O . PRO A 1 562 ? 8.107 -4.309 -7.119 1.00 36.56 562 PRO A O 1
ATOM 4575 N N . LEU A 1 563 ? 7.843 -2.971 -5.311 1.00 36.22 563 LEU A N 1
ATOM 4576 C CA . LEU A 1 563 ? 8.988 -3.397 -4.519 1.00 36.22 563 LEU A CA 1
ATOM 4577 C C . LEU A 1 563 ? 8.725 -4.848 -4.115 1.00 36.22 563 LEU A C 1
ATOM 4579 O O . LEU A 1 563 ? 8.186 -5.151 -3.055 1.00 36.22 563 LEU A O 1
ATOM 4583 N N . VAL A 1 564 ? 9.028 -5.753 -5.037 1.00 31.23 564 VAL A N 1
ATOM 4584 C CA . VAL A 1 564 ? 9.088 -7.188 -4.822 1.00 31.23 564 VAL A CA 1
ATOM 4585 C C . VAL A 1 564 ? 10.492 -7.614 -5.215 1.00 31.23 564 VAL A C 1
ATOM 4587 O O . VAL A 1 564 ? 10.838 -7.687 -6.401 1.00 31.23 564 VAL A O 1
ATOM 4590 N N . GLY A 1 565 ? 11.277 -7.885 -4.175 1.00 28.36 565 GLY A N 1
ATOM 4591 C CA . GLY A 1 565 ? 12.552 -8.579 -4.225 1.00 28.36 565 GLY A CA 1
ATOM 4592 C C . GLY A 1 565 ? 13.310 -8.453 -2.905 1.00 28.36 565 GLY A C 1
ATOM 4593 O O . GLY A 1 565 ? 13.888 -7.408 -2.636 1.00 28.36 565 GLY A O 1
ATOM 4594 N N . THR A 1 566 ? 13.350 -9.530 -2.122 1.00 25.61 566 THR A N 1
ATOM 4595 C CA . THR A 1 566 ? 14.482 -9.816 -1.230 1.00 25.61 566 THR A CA 1
ATOM 4596 C C . THR A 1 566 ? 15.500 -10.602 -2.057 1.00 25.61 566 THR A C 1
ATOM 4598 O O . THR A 1 566 ? 15.133 -11.598 -2.683 1.00 25.61 566 THR A O 1
ATOM 4601 N N . ILE A 1 567 ? 16.758 -10.159 -2.089 1.00 29.08 567 ILE A N 1
ATOM 4602 C CA . ILE A 1 567 ? 17.889 -10.950 -2.596 1.00 29.08 567 ILE A CA 1
ATOM 4603 C C . ILE A 1 567 ? 18.474 -11.689 -1.390 1.00 29.08 567 ILE A C 1
ATOM 4605 O O . ILE A 1 567 ? 18.849 -11.051 -0.410 1.00 29.08 567 ILE A O 1
ATOM 4609 N N . TYR A 1 568 ? 18.534 -13.019 -1.441 1.00 26.48 568 TYR A N 1
ATOM 4610 C CA . TYR A 1 568 ? 19.244 -13.809 -0.436 1.00 26.48 568 TYR A CA 1
ATOM 4611 C C . TYR A 1 568 ? 20.741 -13.825 -0.759 1.00 26.48 568 TYR A C 1
ATOM 4613 O O . TYR A 1 568 ? 21.133 -14.253 -1.845 1.00 26.48 568 TYR A O 1
ATOM 4621 N N . THR A 1 569 ? 21.567 -13.419 0.202 1.00 27.17 569 THR A N 1
ATOM 4622 C CA . THR A 1 569 ? 23.008 -13.700 0.227 1.00 27.17 569 THR A CA 1
ATOM 4623 C C . THR A 1 569 ? 23.238 -14.793 1.266 1.00 27.17 569 THR A C 1
ATOM 4625 O O . THR A 1 569 ? 22.961 -14.592 2.447 1.00 27.17 569 THR A O 1
ATOM 4628 N N . TYR A 1 570 ? 23.706 -15.967 0.842 1.00 28.44 570 TYR A N 1
ATOM 4629 C CA . TYR A 1 570 ? 24.163 -16.996 1.777 1.00 28.44 570 TYR A CA 1
ATOM 4630 C C . TYR A 1 570 ? 25.528 -16.592 2.352 1.00 28.44 570 TYR A C 1
ATOM 4632 O O . TYR A 1 570 ? 26.362 -16.089 1.593 1.00 28.44 570 TYR A O 1
ATOM 4640 N N . PRO A 1 571 ? 25.812 -16.845 3.641 1.00 28.77 571 PRO A N 1
ATOM 4641 C CA . PRO A 1 571 ? 27.186 -16.843 4.115 1.00 28.77 571 PRO A CA 1
ATOM 4642 C C . PRO A 1 571 ? 27.946 -17.977 3.414 1.00 28.77 571 PRO A C 1
ATOM 4644 O O . PRO A 1 571 ? 27.660 -19.159 3.607 1.00 28.77 571 PRO A O 1
ATOM 4647 N N . SER A 1 572 ? 28.914 -17.615 2.573 1.00 30.98 572 SER A N 1
ATOM 4648 C CA . SER A 1 572 ? 29.966 -18.523 2.129 1.00 30.98 572 SER A CA 1
ATOM 4649 C C . SER A 1 572 ? 30.884 -18.793 3.319 1.00 30.98 572 SER A C 1
ATOM 4651 O O . SER A 1 572 ? 31.740 -17.967 3.642 1.00 30.98 572 SER A O 1
ATOM 4653 N N . ASN A 1 573 ? 30.704 -19.932 3.984 1.00 34.25 573 ASN A N 1
ATOM 4654 C CA . ASN A 1 573 ? 31.716 -20.426 4.905 1.00 34.25 573 ASN A CA 1
ATOM 4655 C C . ASN A 1 573 ? 32.920 -20.939 4.101 1.00 34.25 573 ASN A C 1
ATOM 4657 O O . ASN A 1 573 ? 32.811 -21.891 3.337 1.00 34.25 573 ASN A O 1
ATOM 4661 N N . THR A 1 574 ? 34.021 -20.208 4.285 1.00 44.34 574 THR A N 1
ATOM 4662 C CA . THR A 1 574 ? 35.417 -20.651 4.402 1.00 44.34 574 THR A CA 1
ATOM 4663 C C . THR A 1 574 ? 36.044 -21.536 3.305 1.00 44.34 574 THR A C 1
ATOM 4665 O O . THR A 1 574 ? 35.676 -22.681 3.080 1.00 44.34 574 THR A O 1
ATOM 4668 N N . TYR A 1 575 ? 37.139 -20.986 2.755 1.00 40.28 575 TYR A N 1
ATOM 4669 C CA . TYR A 1 575 ? 38.209 -21.596 1.944 1.00 40.28 575 TYR A CA 1
ATOM 4670 C C . TYR A 1 575 ? 38.027 -21.680 0.417 1.00 40.28 575 TYR A C 1
ATOM 4672 O O . TYR A 1 575 ? 37.954 -22.763 -0.149 1.00 40.28 575 TYR A O 1
ATOM 4680 N N . SER A 1 576 ? 38.141 -20.539 -0.277 1.00 38.12 576 SER A N 1
ATOM 4681 C CA . SER A 1 576 ? 38.939 -20.450 -1.520 1.00 38.12 576 SER A CA 1
ATOM 4682 C C . SER A 1 576 ? 39.153 -18.991 -1.947 1.00 38.12 576 SER A C 1
ATOM 4684 O O . SER A 1 576 ? 38.199 -18.222 -2.041 1.00 38.12 576 SER A O 1
ATOM 4686 N N . ASN A 1 577 ? 40.403 -18.620 -2.234 1.00 41.41 577 ASN A N 1
ATOM 4687 C CA . ASN A 1 577 ? 40.820 -17.288 -2.679 1.00 41.41 577 ASN A CA 1
ATOM 4688 C C . ASN A 1 577 ? 40.315 -16.961 -4.096 1.00 41.41 577 ASN A C 1
ATOM 4690 O O . ASN A 1 577 ? 41.019 -17.180 -5.082 1.00 41.41 577 ASN A O 1
ATOM 4694 N N . THR A 1 578 ? 39.112 -16.405 -4.225 1.00 37.69 578 THR A N 1
ATOM 4695 C CA . THR A 1 578 ? 38.721 -15.663 -5.437 1.00 37.69 578 THR A CA 1
ATOM 4696 C C . THR A 1 578 ? 37.706 -14.575 -5.101 1.00 37.69 578 THR A C 1
ATOM 4698 O O . THR A 1 578 ? 36.568 -14.843 -4.725 1.00 37.69 578 THR A O 1
ATOM 4701 N N . THR A 1 579 ? 38.130 -13.320 -5.234 1.00 31.19 579 THR A N 1
ATOM 4702 C CA . THR A 1 579 ? 37.305 -12.137 -4.982 1.00 31.19 579 THR A CA 1
ATOM 4703 C C . THR A 1 579 ? 36.235 -12.006 -6.065 1.00 31.19 579 THR A C 1
ATOM 4705 O O . THR A 1 579 ? 36.560 -11.794 -7.231 1.00 31.19 579 THR A O 1
ATOM 4708 N N . THR A 1 580 ? 34.956 -12.086 -5.688 1.00 28.95 580 THR A N 1
ATOM 4709 C CA . THR A 1 580 ? 33.843 -11.641 -6.540 1.00 28.95 580 THR A CA 1
ATOM 4710 C C . THR A 1 580 ? 33.185 -10.441 -5.873 1.00 28.95 580 THR A C 1
ATOM 4712 O O . THR A 1 580 ? 32.582 -10.566 -4.810 1.00 28.95 580 THR A O 1
ATOM 4715 N N . SER A 1 581 ? 33.323 -9.263 -6.474 1.00 26.88 581 SER A N 1
ATOM 4716 C CA . SER A 1 581 ? 32.639 -8.048 -6.031 1.00 26.88 581 SER A CA 1
ATOM 4717 C C . SER A 1 581 ? 31.143 -8.148 -6.348 1.00 26.88 581 SER A C 1
ATOM 4719 O O . SER A 1 581 ? 30.778 -8.385 -7.499 1.00 26.88 581 SER A O 1
ATOM 4721 N N . ILE A 1 582 ? 30.275 -7.922 -5.358 1.00 29.06 582 ILE A N 1
ATOM 4722 C CA . ILE A 1 582 ? 28.846 -7.661 -5.582 1.00 29.06 582 ILE A CA 1
ATOM 4723 C C . ILE A 1 582 ? 28.599 -6.175 -5.317 1.00 29.06 582 ILE A C 1
ATOM 4725 O O . ILE A 1 582 ? 28.943 -5.654 -4.259 1.00 29.06 582 ILE A O 1
ATOM 4729 N N . ILE A 1 583 ? 28.038 -5.494 -6.318 1.00 30.59 583 ILE A N 1
ATOM 4730 C CA . ILE A 1 583 ? 27.725 -4.064 -6.293 1.00 30.59 583 ILE A CA 1
ATOM 4731 C C . ILE A 1 583 ? 26.480 -3.840 -5.436 1.00 30.59 583 ILE A C 1
ATOM 4733 O O . ILE A 1 583 ? 25.407 -4.370 -5.721 1.00 30.59 583 ILE A O 1
ATOM 4737 N N . VAL A 1 584 ? 26.633 -3.005 -4.414 1.00 27.36 584 VAL A N 1
ATOM 4738 C CA . VAL A 1 584 ? 25.535 -2.421 -3.648 1.00 27.36 584 VAL A CA 1
ATOM 4739 C C . VAL A 1 584 ? 25.002 -1.223 -4.434 1.00 27.36 584 VAL A C 1
ATOM 4741 O O . VAL A 1 584 ? 25.751 -0.294 -4.729 1.00 27.36 584 VAL A O 1
ATOM 4744 N N . VAL A 1 585 ? 23.714 -1.236 -4.782 1.00 29.12 585 VAL A N 1
ATOM 4745 C CA . VAL A 1 585 ? 23.034 -0.057 -5.336 1.00 29.12 585 VAL A CA 1
ATOM 4746 C C . VAL A 1 585 ? 22.553 0.793 -4.166 1.00 29.12 585 VAL A C 1
ATOM 4748 O O . VAL A 1 585 ? 21.539 0.488 -3.543 1.00 29.12 585 VAL A O 1
ATOM 4751 N N . THR A 1 586 ? 23.289 1.855 -3.856 1.00 28.78 586 THR A N 1
ATOM 4752 C CA . THR A 1 586 ? 22.795 2.959 -3.032 1.00 28.78 586 THR A CA 1
ATOM 4753 C C . THR A 1 586 ? 22.239 4.048 -3.946 1.00 28.78 586 THR A C 1
ATOM 4755 O O . THR A 1 586 ? 22.843 4.401 -4.959 1.00 28.78 586 THR A O 1
ATOM 4758 N N . HIS A 1 587 ? 21.075 4.597 -3.599 1.00 29.67 587 HIS A N 1
ATOM 4759 C CA . HIS A 1 587 ? 20.598 5.826 -4.221 1.00 29.67 587 HIS A CA 1
ATOM 4760 C C . HIS A 1 587 ? 21.126 7.024 -3.431 1.00 29.67 587 HIS A C 1
ATOM 4762 O O . HIS A 1 587 ? 20.792 7.208 -2.264 1.00 29.67 587 HIS A O 1
ATOM 4768 N N . SER A 1 588 ? 21.945 7.837 -4.097 1.00 27.91 588 SER A N 1
ATOM 4769 C CA . SER A 1 588 ? 22.190 9.227 -3.723 1.00 27.91 588 SER A CA 1
ATOM 4770 C C . SER A 1 588 ? 20.923 10.032 -4.011 1.00 27.91 588 SER A C 1
ATOM 4772 O O . SER A 1 588 ? 20.448 10.078 -5.149 1.00 27.91 588 SER A O 1
ATOM 4774 N N . SER A 1 589 ? 20.369 10.658 -2.979 1.00 32.56 589 SER A N 1
ATOM 4775 C CA . SER A 1 589 ? 19.383 11.725 -3.102 1.00 32.56 589 SER A CA 1
ATOM 4776 C C . SER A 1 589 ? 20.102 13.019 -3.490 1.00 32.56 589 SER A C 1
ATOM 4778 O O . SER A 1 589 ? 20.332 13.883 -2.647 1.00 32.56 589 SER A O 1
ATOM 4780 N N . GLN A 1 590 ? 20.488 13.146 -4.760 1.00 30.09 590 GLN A N 1
ATOM 4781 C CA . GLN A 1 590 ? 20.759 14.454 -5.346 1.00 30.09 590 GLN A CA 1
ATOM 4782 C C . GLN A 1 590 ? 19.615 14.819 -6.285 1.00 30.09 590 GLN A C 1
ATOM 4784 O O . GLN A 1 590 ? 19.315 14.127 -7.259 1.00 30.09 590 GLN A O 1
ATOM 4789 N N . GLU A 1 591 ? 18.946 15.902 -5.912 1.00 38.16 591 GLU A N 1
ATOM 4790 C CA . GLU A 1 591 ? 17.870 16.551 -6.637 1.00 38.16 591 GLU A CA 1
ATOM 4791 C C . GLU A 1 591 ? 18.327 16.919 -8.052 1.00 38.16 591 GLU A C 1
ATOM 4793 O O . GLU A 1 591 ? 19.120 17.834 -8.248 1.00 38.16 591 GLU A O 1
ATOM 4798 N N . ASN A 1 592 ? 17.767 16.256 -9.062 1.00 29.94 592 ASN A N 1
ATOM 4799 C CA . ASN A 1 592 ? 17.603 16.884 -10.368 1.00 29.94 592 ASN A CA 1
ATOM 4800 C C . ASN A 1 592 ? 16.301 17.690 -10.327 1.00 29.94 592 ASN A C 1
ATOM 4802 O O . ASN A 1 592 ? 15.269 17.264 -10.850 1.00 29.94 592 ASN A O 1
ATOM 4806 N N . LEU A 1 593 ? 16.359 18.854 -9.678 1.00 33.06 593 LEU A N 1
ATOM 4807 C CA . LEU A 1 593 ? 15.472 19.968 -9.992 1.00 33.06 593 LEU A CA 1
ATOM 4808 C C . LEU A 1 593 ? 15.821 20.409 -11.417 1.00 33.06 593 LEU A C 1
ATOM 4810 O O . LEU A 1 593 ? 16.746 21.185 -11.645 1.00 33.06 593 LEU A O 1
ATOM 4814 N N . ALA A 1 594 ? 15.098 19.871 -12.396 1.00 30.83 594 ALA A N 1
ATOM 4815 C CA . ALA A 1 594 ? 14.975 20.543 -13.675 1.00 30.83 594 ALA A CA 1
ATOM 4816 C C . ALA A 1 594 ? 14.330 21.905 -13.386 1.00 30.83 594 ALA A C 1
ATOM 4818 O O . ALA A 1 594 ? 13.193 21.968 -12.924 1.00 30.83 594 ALA A O 1
ATOM 4819 N N . SER A 1 595 ? 15.086 22.981 -13.589 1.00 33.31 595 SER A N 1
ATOM 4820 C CA . SER A 1 595 ? 14.553 24.335 -13.560 1.00 33.31 595 SER A CA 1
ATOM 4821 C C . SER A 1 595 ? 13.527 24.477 -14.686 1.00 33.31 595 SER A C 1
ATOM 4823 O O . SER A 1 595 ? 13.898 24.473 -15.865 1.00 33.31 595 SER A O 1
ATOM 4825 N N . ASP A 1 596 ? 12.256 24.620 -14.329 1.00 31.53 596 ASP A N 1
ATOM 4826 C CA . ASP A 1 596 ? 11.237 25.183 -15.211 1.00 31.53 596 ASP A CA 1
ATOM 4827 C C . ASP A 1 596 ? 11.602 26.651 -15.489 1.00 31.53 596 ASP A C 1
ATOM 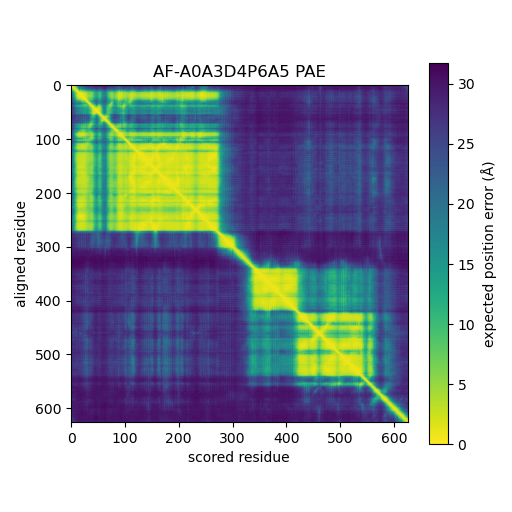4829 O O . ASP A 1 596 ? 11.260 27.560 -14.734 1.00 31.53 596 ASP A O 1
ATOM 4833 N N . ASN A 1 597 ? 12.333 26.894 -16.577 1.00 39.44 597 ASN A N 1
ATOM 4834 C CA . ASN A 1 597 ? 12.427 28.217 -17.189 1.00 39.44 597 ASN A CA 1
ATOM 4835 C C . ASN A 1 597 ? 11.203 28.418 -18.092 1.00 39.44 597 ASN A C 1
ATOM 4837 O O . ASN A 1 597 ? 11.302 28.294 -19.308 1.00 39.44 597 ASN A O 1
ATOM 4841 N N . ASP A 1 598 ? 10.061 28.736 -17.480 1.00 38.38 598 ASP A N 1
ATOM 4842 C CA . ASP A 1 598 ? 8.813 29.107 -18.168 1.00 38.38 598 ASP A CA 1
ATOM 4843 C C . ASP A 1 598 ? 8.307 30.500 -17.725 1.00 38.38 598 ASP A C 1
ATOM 4845 O O . ASP A 1 598 ? 7.112 30.771 -17.626 1.00 38.38 598 ASP A O 1
ATOM 4849 N N . LEU A 1 599 ? 9.239 31.431 -17.479 1.00 37.91 599 LEU A N 1
ATOM 4850 C CA . LEU A 1 599 ? 8.953 32.845 -17.190 1.00 37.91 599 LEU A CA 1
ATOM 4851 C C . LEU A 1 599 ? 9.619 33.803 -18.192 1.00 37.91 599 LEU A C 1
ATOM 4853 O O . LEU A 1 599 ? 10.233 34.794 -17.804 1.00 37.91 599 LEU A O 1
ATOM 4857 N N . ILE A 1 600 ? 9.475 33.546 -19.496 1.00 38.09 600 ILE A N 1
ATOM 4858 C CA . ILE A 1 600 ? 9.686 34.591 -20.512 1.00 38.09 600 ILE A CA 1
ATOM 4859 C C . ILE A 1 600 ? 8.311 35.015 -21.050 1.00 38.09 600 ILE A C 1
ATOM 4861 O O . ILE A 1 600 ? 7.636 34.205 -21.692 1.00 38.09 600 ILE A O 1
ATOM 4865 N N . PRO A 1 601 ? 7.858 36.261 -20.810 1.00 36.34 601 PRO A N 1
ATOM 4866 C CA . PRO A 1 601 ? 6.612 36.748 -21.383 1.00 36.34 601 PRO A CA 1
ATOM 4867 C C . PRO A 1 601 ? 6.737 36.818 -22.909 1.00 36.34 601 PRO A C 1
ATOM 4869 O O . PRO A 1 601 ? 7.727 37.310 -23.453 1.00 36.34 601 PRO A O 1
ATOM 4872 N N . ARG A 1 602 ? 5.721 36.313 -23.617 1.00 43.16 602 ARG A N 1
ATOM 4873 C CA . ARG A 1 602 ? 5.645 36.419 -25.080 1.00 43.16 602 ARG A CA 1
ATOM 4874 C C . ARG A 1 602 ? 5.616 37.898 -25.495 1.00 43.16 602 ARG A C 1
ATOM 4876 O O . ARG A 1 602 ? 4.886 38.667 -24.867 1.00 43.16 602 ARG A O 1
ATOM 4883 N N . PRO A 1 603 ? 6.325 38.299 -26.564 1.00 47.88 603 PRO A N 1
ATOM 4884 C CA . PRO A 1 603 ? 6.161 39.633 -27.126 1.00 47.88 603 PRO A CA 1
ATOM 4885 C C . PRO A 1 603 ? 4.733 39.810 -27.678 1.00 47.88 603 PRO A C 1
ATOM 4887 O O . PRO A 1 603 ? 4.127 38.835 -28.142 1.00 47.88 603 PRO A O 1
ATOM 4890 N N . PRO A 1 604 ? 4.178 41.034 -27.628 1.00 47.59 604 PRO A N 1
ATOM 4891 C CA . PRO A 1 604 ? 2.843 41.310 -28.138 1.00 47.59 604 PRO A CA 1
ATOM 4892 C C . PRO A 1 604 ? 2.781 41.126 -29.666 1.00 47.59 604 PRO A C 1
ATOM 4894 O O . PRO A 1 604 ? 3.792 41.293 -30.355 1.00 47.59 604 PRO A O 1
ATOM 4897 N N . PRO A 1 605 ? 1.605 40.775 -30.217 1.00 46.69 605 PRO A N 1
ATOM 4898 C CA . PRO A 1 605 ? 1.439 40.577 -31.650 1.00 46.69 605 PRO A CA 1
ATOM 4899 C C . PRO A 1 605 ? 1.668 41.881 -32.426 1.00 46.69 605 PRO A C 1
ATOM 4901 O O . PRO A 1 605 ? 1.229 42.955 -32.017 1.00 46.69 605 PRO A O 1
ATOM 4904 N N . MET A 1 606 ? 2.352 41.758 -33.566 1.00 41.41 606 MET A N 1
ATOM 4905 C CA . MET A 1 606 ? 2.592 42.843 -34.516 1.00 41.41 606 MET A CA 1
ATOM 4906 C C . MET A 1 606 ? 1.287 43.529 -34.941 1.00 41.41 606 MET A C 1
ATOM 4908 O O . MET A 1 606 ? 0.291 42.872 -35.245 1.00 41.41 606 MET A O 1
ATOM 4912 N N . ALA A 1 607 ? 1.346 44.860 -34.993 1.00 37.16 607 ALA A N 1
ATOM 4913 C CA . ALA A 1 607 ? 0.269 45.759 -35.378 1.00 37.16 607 ALA A CA 1
ATOM 4914 C C . ALA A 1 607 ? -0.396 45.363 -36.710 1.00 37.16 607 ALA A C 1
ATOM 4916 O O . ALA A 1 607 ? 0.262 45.278 -37.748 1.00 37.16 607 ALA A O 1
ATOM 4917 N N . GLN A 1 608 ? -1.718 45.190 -36.684 1.00 46.94 608 GLN A N 1
ATOM 4918 C CA . GLN A 1 608 ? -2.549 45.347 -37.876 1.00 46.94 608 GLN A CA 1
ATOM 4919 C C . GLN A 1 608 ? -2.857 46.840 -38.092 1.00 46.94 608 GLN A C 1
ATOM 4921 O O . GLN A 1 608 ? -3.027 47.569 -37.111 1.00 46.94 608 GLN A O 1
ATOM 4926 N N . PRO A 1 609 ? -2.927 47.317 -39.349 1.00 43.88 609 PRO A N 1
ATOM 4927 C CA . PRO A 1 609 ? -3.262 48.705 -39.650 1.00 43.88 609 PRO A CA 1
ATOM 4928 C C . PRO A 1 609 ? -4.723 49.025 -39.276 1.00 43.88 609 PRO A C 1
ATOM 4930 O O . PRO A 1 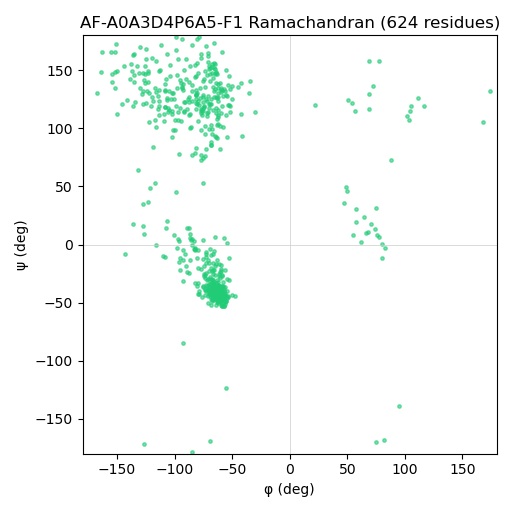609 ? -5.569 48.128 -39.272 1.00 43.88 609 PRO A O 1
ATOM 4933 N N . PRO A 1 610 ? -5.042 50.294 -38.961 1.00 36.53 610 PRO A N 1
ATOM 4934 C CA . PRO A 1 610 ? -6.316 50.651 -38.351 1.00 36.53 610 PRO A CA 1
ATOM 4935 C C . PRO A 1 610 ? -7.460 50.671 -39.376 1.00 36.53 610 PRO A C 1
ATOM 4937 O O . PRO A 1 610 ? -7.329 51.314 -40.421 1.00 36.53 610 PRO A O 1
ATOM 4940 N N . PRO A 1 611 ? -8.632 50.091 -39.066 1.00 37.22 611 PRO A N 1
ATOM 4941 C CA . PRO A 1 611 ? -9.867 50.456 -39.732 1.00 37.22 611 PRO A CA 1
ATOM 4942 C C . PRO A 1 611 ? -10.528 51.641 -39.008 1.00 37.22 611 PRO A C 1
ATOM 4944 O O . PRO A 1 611 ? -10.967 51.552 -37.867 1.00 37.22 611 PRO A O 1
ATOM 4947 N N . ILE A 1 612 ? -10.522 52.771 -39.713 1.00 34.69 612 ILE A N 1
ATOM 4948 C CA . ILE A 1 612 ? -11.519 53.853 -39.804 1.00 34.69 612 ILE A CA 1
ATOM 4949 C C . ILE A 1 612 ? -12.525 54.010 -38.638 1.00 34.69 612 ILE A C 1
ATOM 4951 O O . ILE A 1 612 ? -13.395 53.178 -38.395 1.00 34.69 612 ILE A O 1
ATOM 4955 N N . ARG A 1 613 ? -12.462 55.208 -38.036 1.00 38.12 613 ARG A N 1
ATOM 4956 C CA . ARG A 1 613 ? -13.423 55.845 -37.117 1.00 38.12 613 ARG A CA 1
ATOM 4957 C C . ARG A 1 613 ? -14.898 55.548 -37.436 1.00 38.12 613 ARG A C 1
ATOM 4959 O O . ARG A 1 613 ? -15.374 55.902 -38.514 1.00 38.12 613 ARG A O 1
ATOM 4966 N N . ARG A 1 614 ? -15.661 55.143 -36.415 1.00 35.78 614 ARG A N 1
ATOM 4967 C CA . ARG A 1 614 ? -17.032 55.635 -36.192 1.00 35.78 614 ARG A CA 1
ATOM 4968 C C . ARG A 1 614 ? -17.240 55.978 -34.718 1.00 35.78 614 ARG A C 1
ATOM 4970 O O . ARG A 1 614 ? -16.707 55.327 -33.829 1.00 35.78 614 ARG A O 1
ATOM 4977 N N . PHE A 1 615 ? -17.946 57.082 -34.533 1.00 32.59 615 PHE A N 1
ATOM 4978 C CA . PHE A 1 615 ? -18.163 57.841 -33.310 1.00 32.59 615 PHE A CA 1
ATOM 4979 C C . PHE A 1 615 ? -19.361 57.326 -32.486 1.00 32.59 615 PHE A C 1
ATOM 4981 O O . PHE A 1 615 ? -20.348 56.898 -33.079 1.00 32.59 615 PHE A O 1
ATOM 4988 N N . LEU A 1 616 ? -19.270 57.579 -31.165 1.00 33.06 616 LEU A N 1
ATOM 4989 C CA . LEU A 1 616 ? -20.328 57.839 -30.156 1.00 33.06 616 LEU A CA 1
ATOM 4990 C C . LEU A 1 616 ? -21.156 56.658 -29.590 1.00 33.06 616 LEU A C 1
ATOM 4992 O O . LEU A 1 616 ? -21.368 55.677 -30.295 1.00 33.06 616 LEU A O 1
ATOM 4996 N N . PRO A 1 617 ? -21.778 56.812 -28.393 1.00 39.75 617 PRO A N 1
ATOM 4997 C CA . PRO A 1 617 ? -21.397 57.633 -27.232 1.00 39.75 617 PRO A CA 1
ATOM 4998 C C . PRO A 1 617 ? -21.411 56.876 -25.883 1.00 39.75 617 PRO A C 1
ATOM 5000 O O . PRO A 1 617 ? -21.900 55.759 -25.749 1.00 39.75 617 PRO A O 1
ATOM 5003 N N . SER A 1 618 ? -20.865 57.578 -24.892 1.00 39.31 618 SER A N 1
ATOM 5004 C CA . SER A 1 618 ? -20.951 57.403 -23.440 1.00 39.31 618 SER A CA 1
ATOM 5005 C C . SER A 1 618 ? -22.286 56.891 -22.895 1.00 39.31 618 SER A C 1
ATOM 5007 O O . SER A 1 618 ? -23.330 57.428 -23.257 1.00 39.31 618 SER A O 1
ATOM 5009 N N . PHE A 1 619 ? -22.216 56.014 -21.892 1.00 36.31 619 PHE A N 1
ATOM 5010 C CA . PHE A 1 619 ? -23.095 56.090 -20.727 1.00 36.31 619 PHE A CA 1
ATOM 5011 C C . PHE A 1 619 ? -22.310 55.729 -19.464 1.00 36.31 619 PHE A C 1
ATOM 5013 O O . PHE A 1 619 ? -21.639 54.698 -19.398 1.00 36.31 619 PHE A O 1
ATOM 5020 N N . GLU A 1 620 ? -22.352 56.659 -18.517 1.00 35.59 620 GLU A N 1
ATOM 5021 C CA . GLU A 1 620 ? -21.966 56.490 -17.126 1.00 35.59 620 GLU A CA 1
ATOM 5022 C C . GLU A 1 620 ? -22.904 55.511 -16.404 1.00 35.59 620 GLU A C 1
ATOM 5024 O O . GLU A 1 620 ? -23.964 55.141 -16.905 1.00 35.59 620 GLU A O 1
ATOM 5029 N N . GLU A 1 621 ? -22.493 55.223 -15.171 1.00 36.72 621 GLU A N 1
ATOM 5030 C CA . GLU A 1 621 ? -23.327 54.902 -14.015 1.00 36.72 621 GLU A CA 1
ATOM 5031 C C . GLU A 1 621 ? -23.474 53.431 -13.582 1.00 36.72 621 GLU A C 1
ATOM 5033 O O . GLU A 1 621 ? -24.180 52.615 -14.162 1.00 36.72 621 GLU A O 1
ATOM 5038 N N . GLN A 1 622 ? -22.857 53.207 -12.412 1.00 33.09 622 GLN A N 1
ATOM 5039 C CA . GLN A 1 622 ? -23.504 52.779 -11.165 1.00 33.09 622 GLN A CA 1
ATOM 5040 C C . GLN A 1 622 ? -23.331 51.320 -10.690 1.00 33.09 622 GLN A C 1
ATOM 5042 O O . GLN A 1 622 ? -23.847 50.386 -11.285 1.00 33.09 622 GLN A O 1
ATOM 5047 N N . ILE A 1 623 ? -22.721 51.232 -9.487 1.00 32.22 623 ILE A N 1
ATOM 5048 C CA . ILE A 1 623 ? -23.195 50.488 -8.291 1.00 32.22 623 ILE A CA 1
ATOM 5049 C C . ILE A 1 623 ? -23.106 48.950 -8.376 1.00 32.22 623 ILE A C 1
ATOM 5051 O O . ILE A 1 623 ? -23.515 48.336 -9.344 1.00 32.22 623 ILE A O 1
ATOM 5055 N N . SER A 1 624 ? -22.656 48.198 -7.374 1.00 32.12 624 SER A N 1
ATOM 5056 C CA . SER A 1 624 ? -21.984 48.430 -6.093 1.00 32.12 624 SER A CA 1
ATOM 5057 C C . SER A 1 624 ? -21.400 47.086 -5.661 1.00 32.12 624 SER A C 1
ATOM 5059 O O . SER A 1 624 ? -21.797 46.029 -6.148 1.00 32.12 624 SER A O 1
ATOM 5061 N N . TRP A 1 625 ? -20.503 47.134 -4.687 1.00 40.03 625 TRP A N 1
ATOM 5062 C CA . TRP A 1 625 ? -20.045 45.973 -3.942 1.00 40.03 625 TRP A CA 1
ATOM 5063 C C . TRP A 1 625 ? -21.197 45.262 -3.221 1.00 40.03 625 TRP A C 1
ATOM 5065 O O . TRP A 1 625 ? -21.980 45.908 -2.523 1.00 40.03 625 TRP A O 1
ATOM 5075 N N . ASN A 1 626 ? -21.250 43.941 -3.397 1.00 36.53 626 ASN A N 1
ATOM 5076 C CA . ASN A 1 626 ? -21.476 42.938 -2.354 1.00 36.53 626 ASN A CA 1
ATOM 5077 C C . ASN A 1 626 ? -20.855 41.614 -2.795 1.00 36.53 626 ASN A C 1
ATOM 5079 O O . ASN A 1 626 ? -21.181 41.167 -3.918 1.00 36.53 626 ASN A O 1
#

Solvent-accessible surface area (backbone atoms only — not comparable to full-atom values): 38161 Å² total; per-residue (Å²): 136,84,83,77,80,73,82,74,70,80,72,75,79,74,50,56,69,57,40,40,50,55,46,36,46,52,56,50,46,48,38,38,87,38,43,40,23,49,63,50,77,55,58,43,76,41,98,85,73,46,73,45,72,58,80,60,55,46,77,38,82,90,75,74,42,72,44,62,79,73,86,63,66,45,71,45,75,80,61,95,53,100,58,50,82,83,64,37,63,51,57,46,30,44,69,57,50,20,56,22,34,54,66,58,81,54,100,60,43,51,18,34,37,53,32,36,40,50,51,74,59,60,95,87,57,59,56,68,62,50,50,52,44,54,53,54,47,53,54,48,50,45,72,79,39,69,80,39,39,41,34,38,36,31,29,57,60,49,32,29,29,38,42,38,36,30,46,93,50,50,34,45,39,72,61,34,27,57,52,16,45,55,47,35,55,51,42,28,71,72,66,77,40,94,59,48,13,27,57,45,86,22,52,57,44,70,47,84,71,48,77,82,42,45,47,29,29,57,90,21,69,62,54,72,39,86,44,68,46,78,54,95,90,39,80,46,74,47,72,26,70,40,44,52,59,51,51,54,49,65,73,52,87,62,46,40,27,64,68,49,44,52,58,49,38,56,56,6,39,62,52,55,80,74,66,86,71,57,62,67,56,52,55,54,52,53,54,50,55,51,52,52,49,54,50,52,49,42,62,74,69,65,70,68,96,69,86,88,86,82,88,85,88,84,87,89,86,87,86,85,87,88,81,89,83,90,79,81,89,73,82,84,88,72,83,77,66,76,73,51,55,64,55,52,49,54,41,61,68,42,85,49,69,65,58,28,50,50,52,49,50,47,54,49,17,51,74,68,53,41,76,66,54,64,65,59,48,49,54,53,39,57,75,68,62,69,68,80,81,68,69,77,88,44,46,71,57,53,52,53,50,41,62,63,42,48,63,57,44,51,77,73,57,58,54,84,77,46,58,74,96,60,74,63,57,66,57,40,52,51,39,27,52,53,32,44,53,55,26,56,81,65,55,43,37,82,39,76,45,75,47,70,35,84,56,46,80,44,68,51,98,85,67,51,76,47,71,49,91,40,53,77,44,80,44,60,25,70,45,49,26,54,54,50,21,43,54,54,53,48,26,75,79,31,94,84,39,33,39,46,60,68,59,47,48,54,58,42,43,57,36,21,77,69,66,70,39,69,80,82,44,71,70,57,53,50,42,54,51,52,48,38,39,75,74,41,65,31,35,71,60,84,84,68,56,91,84,47,93,75,66,60,50,49,48,58,45,64,33,78,69,82,91,76,79,87,83,89,79,78,87,80,80,82,90,74,101,70,93,76,91,77,87,80,88,75,84,79,92,69,85,81,75,76,78,82,86,82,85,75,84,79,80,80,82,81,85,76,83,84,83,77,92,84,84,88,80,90,81,86,85,81,88,78,95,129

Foldseek 3Di:
DDDPPDPPPPPPQDDLLRLLLVVLCQQCPLLFFFWLAWFDQPWDQDPVRDTDRPQPFDQDPVVRDRDRPGPDGDIDDQPPDPVSSVVRSSVCQQQSGHQTKRFQPDLRRFFHFWKKWWLADDLPDDLVLSLVLVLQLQVVLCVVCLQWAWKKKAQLAARGIMIITGHLGTGTQLRSQVSQVVSQVVSCVSVVDNTDIPPHNPRMDGDPFHPNIFMFFQVATFDKDWDWDQDPNDTDIDITGRSSVVVVRRPDSGYGDSVSSSVSSVSSNVNSPDDPPPPVVVVVVVVVVVVVVVVVVCVVVPPDDDDDDDDDDDDDDDDDDDDDDDDDDDDDPDDDQPVVVVVLVVLLPPPDPLSSLLSLQLVVCLSVLHRDDLVVSLVVCVVSVSDDDDCPVCVVVSSVSCVVNSVVSRVVDDSVVSDDPDDCVVVLVVQLVVLLVVLVSVVLQQDKDKDFPPWDWDQDPVRDTDIDRGDIDIDHSNLLSSLLSQLVSQQVVDPVQWRQPVSSQSSQCSCVVVVSHPHDDPRRNRGSVVVCVVVQQWDWDPPPDPPDPPCRTTRIDRRPHSPDDDDDDDPPPDDDDDDDDDDDDDDDPDDPPPDPPPPDDDDDDDDDDDDDDDDDDDDDDDDDDD

Secondary structure (DSSP, 8-state):
------------PPPHHHHHHHHHHHHHSS-SSEEEEPBPPPEEE-TTS-EEE---EEEETTTTEEEETT--PEEE---SSTTGGG--HHHHHHTTSB--EEE--STT--EEEEEEEEE---TTS-HHHHHHHHHHHHHHHHHH-TTSEEEEEE-TTT--EEEEEEEEEEEEHHHHHHHHHHHHHHHHHHHSS--EEETTT-SEEEPS--TTSEEEETTEEPPEEEEEEEETTEEEEEEEE-HHHHHHHHHSS----HHHHHHHHHHHHHGGG--TTHHHHHHHHHHHHHHHHHHHHHHHTT--------------------------------PPPTTHHHHHHHHHH-S-HHHHHHHHHHHHHHHHTSPPPHHHHHHHHHHTT-SSS-SGGGHHHHHHHHHHHHHHHHHH--GGGG--SS-HHHHHHHHHHHHHHHHHHTTGGG-EEEEEESPPEEE-TT--EEE---EEEEEEGGGHHHHHHHHHHHHHT-TT-EEEHHHHHHHHHHHHHTTSSPPP-HHHHHHHHHHHHHTTS-EE-TT--TT-TT--EEEEEPPS-----PPP-----S-----------PPP------------PPPPPPPPPP----------------